Protein AF-A0A927C5I5-F1 (afdb_monomer)

InterPro domains:
  IPR005068 Bacteriophage lambda, Tail fiber protein, repeat-2 [PF03406] (106-139)

Organism: NCBI:txid2772510

Sequence (419 aa):
MQLTPNLNLKKPEGTDVVDIADLNENTDKLDTEVAKLASTTTPGRMSAADKTKLDNATNAATASTLVQRDASGRFKAAAPAAADDVARRQEVTDHADLKATTGGGYGHTTLVDSTSSVATDKAATANAVKQAFDQASRVAVNILPIGMNLDDVIAPGFYRLQTSHSNNPHIACEYGNMLVVRGGSDTITQLVFAYSDPTYTYIRCGNPPQVSTPTGLYSAWAPLVTSKGTTFIGNVEMSPGTGLYLGNMVGLVGKTTNGSNTLLAHVNDQNVSIFGGIGIPSGIHSSAVPTWYNGAVMRNLIHDGGGQTINGITTFGNITVNGLGLFAGASGEMEAVSGQTVTLEVRSNSTTSDAFMSFHIPNNFACHFGLDANTQRLQIGGWSMGTNSYKIWDQRGLFVSTTPHANPQVGDIWIDTST

Mean predicted aligned error: 20.19 Å

Foldseek 3Di:
DFADPPQGQDDDDPPDDDDPVSVVVNVVSVVVLVPFDADCVRDHVHDNVVVVLVVQEDQDQDPPHNWDADPVRDHDHDDDPDPPDDHDPVVVVVVVPDDAECPDDPDHAHEDDDCPDPDPRHHYDPNSVVVVVCVVPDQPAAEDDEQDAPVLVADFHKYAAAANHHLDLDRQLHRWIKGWDDPLAQKIKMWTAGDPDRQAIWIKMKRDPSGYDPPIDIDRIDGDGDDPDDDPPDDPDDDPPDDDDDPQFDFDWDADPVRDIDGQWTDHPPDIDGDDPPPDDSDPDDPDQDWDDPPPDTDHDDDPDDDDPPPDDDDPDDDDDDDDDDQDFDDDDPPDPDDPGDSDDQDDPDLQDWRWDKDDDPPPDIWTWTAHSVVRATWIADDVRHPDIGGDDDPVLADDDPDDDPDDDPPHDDDPPDD

pLDDT: mean 78.08, std 17.92, range [38.12, 97.0]

Solvent-accessible surface area (backbone atoms only — not comparable to full-atom values): 26744 Å² total; per-residue (Å²): 116,49,63,43,94,88,77,63,33,74,40,73,47,100,86,52,83,84,54,69,67,54,54,49,54,36,49,54,51,46,52,56,59,71,66,39,67,54,38,68,87,40,62,34,90,45,52,15,67,59,44,40,46,60,72,57,39,34,40,60,59,54,83,100,45,47,83,32,59,40,100,86,69,46,68,49,72,60,83,64,87,57,92,86,46,66,80,52,70,63,66,54,46,59,59,70,71,56,69,78,40,75,65,94,54,89,95,55,71,34,44,39,83,47,79,79,69,83,69,87,86,48,47,71,32,73,64,20,52,49,51,45,50,51,61,73,66,47,81,68,80,41,68,47,64,70,47,46,48,53,75,74,62,67,68,60,46,58,33,37,42,40,49,75,43,39,84,56,88,45,82,64,36,39,54,11,42,34,41,28,48,50,87,84,62,48,52,42,38,40,38,38,35,22,63,85,46,72,65,51,23,34,37,33,42,34,26,27,52,86,55,62,35,92,80,40,48,65,49,73,68,39,73,50,91,50,89,80,78,76,75,84,88,68,88,82,83,71,60,93,89,60,79,88,86,68,62,93,79,47,60,52,70,42,67,47,100,84,68,49,78,41,56,55,33,38,51,48,104,84,49,78,48,69,52,56,61,95,88,55,92,71,69,91,87,59,101,55,86,73,59,52,71,78,88,81,58,73,41,77,86,79,80,87,91,59,97,71,85,73,83,78,85,85,68,101,63,88,83,85,74,93,70,90,80,83,72,77,52,73,92,61,58,96,84,66,91,78,77,98,52,60,52,74,85,70,75,47,100,47,83,83,42,54,22,60,50,78,51,74,46,89,98,76,49,35,36,34,44,31,38,38,45,88,78,72,40,48,29,41,24,31,70,74,58,40,104,40,73,42,78,58,83,48,79,92,70,49,73,88,64,100,58,89,74,97,76,82,64,98,85,73,70,79,78,83,81,82,126

Radius of gyration: 71.99 Å; Cα contacts (8 Å, |Δi|>4): 530; chains: 1; bounding box: 135×64×221 Å

Secondary structure (DSSP, 8-state):
-EE-TTT--EE--TT----HHHHHHHHHHHHHHHT----SSS-SSS-HHHHHHHHT-BSS--TTS-B---TTS----PPP-STTSPPPHHHHHHHHH----SS--TTSPPEE--TT---SSSEEPHHHHHHHHHHHHS---EEPPTT--TTS--SSEEEE--SS-TT-S-GGGTT-EEEEE--SSS-EEEEEE-SS-TT-EEEEEE--TTTT-TT--BPPPEE---SSS----S---PPTT------SSEEEEEEPTTS-EEEEEEEETTEEE----TTS------SS---EE-SS-EE----SSS----S----SSPPP--S-------S--TT-SSS---SS----SSTTS-EEEEEEETTTEEEEEEE-TTT-SEEEESGGG-S-EEEPP-TTT----SS--SS--TT--------

Structure (mmCIF, N/CA/C/O backbone):
data_AF-A0A927C5I5-F1
#
_entry.id   AF-A0A927C5I5-F1
#
loop_
_atom_site.group_PDB
_atom_site.id
_atom_site.type_symbol
_atom_site.label_atom_id
_atom_site.label_alt_id
_atom_site.label_comp_id
_atom_site.label_asym_id
_atom_site.label_entity_id
_atom_site.label_seq_id
_atom_site.pdbx_PDB_ins_code
_atom_site.Cartn_x
_atom_site.Cartn_y
_atom_site.Cartn_z
_atom_site.occupancy
_atom_site.B_iso_or_equiv
_atom_site.auth_seq_id
_atom_site.auth_comp_id
_atom_site.auth_asym_id
_atom_site.auth_atom_id
_atom_site.pdbx_PDB_model_num
ATOM 1 N N . MET A 1 1 ? -63.110 20.691 107.352 1.00 77.50 1 MET A N 1
ATOM 2 C CA . MET A 1 1 ? -62.100 19.720 106.867 1.00 77.50 1 MET A CA 1
ATOM 3 C C . MET A 1 1 ? -62.544 19.024 105.581 1.00 77.50 1 MET A C 1
ATOM 5 O O . MET A 1 1 ? -63.550 18.321 105.575 1.00 77.50 1 MET A O 1
ATOM 9 N N . GLN A 1 2 ? -61.802 19.233 104.489 1.00 87.06 2 GLN A N 1
ATOM 10 C CA . GLN A 1 2 ? -62.044 18.623 103.169 1.00 87.06 2 GLN A CA 1
ATOM 11 C C . GLN A 1 2 ? -61.115 17.420 102.938 1.00 87.06 2 GLN A C 1
ATOM 13 O O . GLN A 1 2 ? -60.146 17.242 103.671 1.00 87.06 2 GLN A O 1
ATOM 18 N N . LEU A 1 3 ? -61.369 16.607 101.906 1.00 93.12 3 LEU A N 1
ATOM 19 C CA . LEU A 1 3 ? -60.474 15.519 101.489 1.00 93.12 3 LEU A CA 1
ATOM 20 C C . LEU A 1 3 ? -59.787 15.845 100.158 1.00 93.12 3 LEU A C 1
ATOM 22 O O . LEU A 1 3 ? -60.385 16.467 99.279 1.00 93.12 3 LEU A O 1
ATOM 26 N N . THR A 1 4 ? -58.532 15.422 99.985 1.00 94.06 4 THR A N 1
ATOM 27 C CA . THR A 1 4 ? -57.861 15.523 98.678 1.00 94.06 4 THR A CA 1
ATOM 28 C C . THR A 1 4 ? -58.442 14.513 97.676 1.00 94.06 4 THR A C 1
ATOM 30 O O . THR A 1 4 ? -58.721 13.382 98.067 1.00 94.06 4 THR A O 1
ATOM 33 N N . PRO A 1 5 ? -58.568 14.851 96.376 1.00 93.19 5 PRO A N 1
ATOM 34 C CA . PRO A 1 5 ? -59.249 13.982 95.405 1.00 93.19 5 PRO A CA 1
ATOM 35 C C . PRO A 1 5 ? -58.589 12.619 95.145 1.00 93.19 5 PRO A C 1
ATOM 37 O O . PRO A 1 5 ? -59.279 11.666 94.805 1.00 93.19 5 PRO A O 1
ATOM 40 N N . ASN A 1 6 ? -57.261 12.524 95.275 1.00 91.06 6 ASN A N 1
ATOM 41 C CA . ASN A 1 6 ? -56.519 11.326 94.863 1.00 91.06 6 ASN A CA 1
ATOM 42 C C . ASN A 1 6 ? -56.279 10.342 96.012 1.00 91.06 6 ASN A C 1
ATOM 44 O O . ASN A 1 6 ? -56.357 9.137 95.807 1.00 91.06 6 ASN A O 1
ATOM 48 N N . LEU A 1 7 ? -55.961 10.850 97.207 1.00 92.88 7 LEU A N 1
ATOM 49 C CA . LEU A 1 7 ? -55.529 10.033 98.350 1.00 92.88 7 LEU A CA 1
ATOM 50 C C . LEU A 1 7 ? -56.419 10.210 99.586 1.00 92.88 7 LEU A C 1
ATOM 52 O O . LEU A 1 7 ? -56.119 9.657 100.643 1.00 92.88 7 LEU A O 1
ATOM 56 N N . ASN A 1 8 ? -57.506 10.984 99.473 1.00 93.88 8 ASN A N 1
ATOM 57 C CA . ASN A 1 8 ? -58.436 11.261 100.567 1.00 93.88 8 ASN A CA 1
ATOM 58 C C . ASN A 1 8 ? -57.714 11.694 101.854 1.00 93.88 8 ASN A C 1
ATOM 60 O O . ASN A 1 8 ? -57.987 11.194 102.953 1.00 93.88 8 ASN A O 1
ATOM 64 N N . LEU A 1 9 ? -56.746 12.598 101.696 1.00 93.69 9 LEU A N 1
ATOM 65 C CA . LEU A 1 9 ? -56.012 13.188 102.810 1.00 93.69 9 LEU A CA 1
ATOM 66 C C . LEU A 1 9 ? -56.855 14.304 103.415 1.00 93.69 9 LEU A C 1
ATOM 68 O O . LEU A 1 9 ? -57.403 15.129 102.683 1.00 93.69 9 LEU A O 1
ATOM 72 N N . LYS A 1 10 ? -56.928 14.336 104.740 1.00 92.44 10 LYS A N 1
ATOM 73 C CA . LYS A 1 10 ? -57.606 15.359 105.530 1.00 92.44 10 LYS A CA 1
ATOM 74 C C . LYS A 1 10 ? -56.917 16.709 105.331 1.00 92.44 10 LYS A C 1
ATOM 76 O O . LYS A 1 10 ? -55.777 16.899 105.740 1.00 92.44 10 LYS A O 1
ATOM 81 N N . LYS A 1 11 ? -57.590 17.642 104.669 1.00 91.75 11 LYS A N 1
ATOM 82 C CA . LYS A 1 11 ? -57.082 18.978 104.357 1.00 91.75 11 LYS A CA 1
ATOM 83 C C . LYS A 1 11 ? -57.812 20.013 105.229 1.00 91.75 11 LYS A C 1
ATOM 85 O O . LYS A 1 11 ? -59.010 20.223 105.004 1.00 91.75 11 LYS A O 1
ATOM 90 N N . PRO A 1 12 ? -57.135 20.638 106.212 1.00 88.44 12 PRO A N 1
ATOM 91 C CA . PRO A 1 12 ? -57.743 21.672 107.044 1.00 88.44 12 PRO A CA 1
ATOM 92 C C . PRO A 1 12 ? -58.015 22.946 106.233 1.00 88.44 12 PRO A C 1
ATOM 94 O O . PRO A 1 12 ? -57.238 23.319 105.348 1.00 88.44 12 PRO A O 1
ATOM 97 N N . GLU A 1 13 ? -59.134 23.600 106.526 1.00 86.75 13 GLU A N 1
ATOM 98 C CA . GLU A 1 13 ? -59.458 24.948 106.056 1.00 86.75 13 GLU A CA 1
ATOM 99 C C . GLU A 1 13 ? -58.833 26.007 106.982 1.00 86.75 13 GLU A C 1
ATOM 101 O O . GLU A 1 13 ? -58.377 25.696 108.079 1.00 86.75 13 GLU A O 1
ATOM 106 N N . GLY A 1 14 ? -58.794 27.276 106.562 1.00 83.88 14 GLY A N 1
ATOM 107 C CA . GLY A 1 14 ? -58.090 28.336 107.306 1.00 83.88 14 GLY A CA 1
ATOM 108 C C . GLY A 1 14 ? -58.601 28.593 108.733 1.00 83.88 14 GLY A C 1
ATOM 109 O O . GLY A 1 14 ? -57.899 29.221 109.519 1.00 83.88 14 GLY A O 1
ATOM 110 N N . THR A 1 15 ? -59.802 28.114 109.06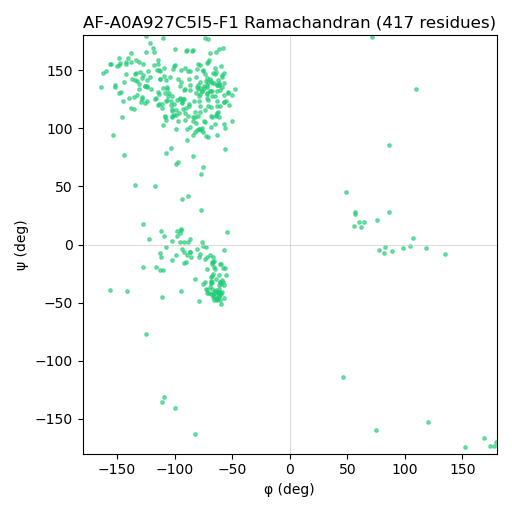6 1.00 85.00 15 THR A N 1
ATOM 111 C CA . THR A 1 15 ? -60.420 28.204 110.400 1.00 85.00 15 THR A CA 1
ATOM 112 C C . THR A 1 15 ? -60.460 26.869 111.148 1.00 85.00 15 THR A C 1
ATOM 114 O O . THR A 1 15 ? -60.943 26.830 112.277 1.00 85.00 15 THR A O 1
ATOM 117 N N . ASP A 1 16 ? -59.994 25.777 110.536 1.00 85.12 16 ASP A N 1
ATOM 118 C CA . ASP A 1 16 ? -59.995 24.453 111.158 1.00 85.12 16 ASP A CA 1
ATOM 119 C C . ASP A 1 16 ? -58.835 24.328 112.163 1.00 85.12 16 ASP A C 1
ATOM 121 O O . ASP A 1 16 ? -57.706 24.746 111.897 1.00 85.12 16 ASP A O 1
ATOM 125 N N . VAL A 1 17 ? -59.094 23.696 113.312 1.00 82.38 17 VAL A N 1
ATOM 126 C CA . VAL A 1 17 ? -58.034 23.268 114.238 1.00 82.38 17 VAL A CA 1
ATOM 127 C C . VAL A 1 17 ? -57.414 21.978 113.695 1.00 82.38 17 VAL A C 1
ATOM 129 O O . VAL A 1 17 ? -58.136 21.029 113.395 1.00 82.38 17 VAL A O 1
ATOM 132 N N . VAL A 1 18 ? -56.085 21.939 113.557 1.00 86.12 18 VAL A N 1
ATOM 133 C CA . VAL A 1 18 ? -55.354 20.754 113.075 1.00 86.12 18 VAL A CA 1
ATOM 134 C C . VAL A 1 18 ? -55.133 19.778 114.230 1.00 86.12 18 VAL A C 1
ATOM 136 O O . VAL A 1 18 ? -54.381 20.089 115.154 1.00 86.12 18 VAL A O 1
ATOM 139 N N . ASP A 1 19 ? -55.757 18.599 114.171 1.00 88.62 19 ASP A N 1
ATOM 140 C CA . ASP A 1 19 ? -55.470 17.498 115.095 1.00 88.62 19 ASP A CA 1
ATOM 141 C C . ASP A 1 19 ? -54.186 16.760 114.664 1.00 88.62 19 ASP A C 1
ATOM 143 O O . ASP A 1 19 ? -53.961 16.484 113.481 1.00 88.62 19 ASP A O 1
ATOM 147 N N . ILE A 1 20 ? -53.334 16.418 115.633 1.00 91.06 20 ILE A N 1
ATOM 148 C CA . ILE A 1 20 ? -52.125 15.610 115.422 1.00 91.06 20 ILE A CA 1
ATOM 149 C C . ILE A 1 20 ? -52.504 14.225 114.880 1.00 91.06 20 ILE A C 1
ATOM 151 O O . ILE A 1 20 ? -51.780 13.679 114.046 1.00 91.06 20 ILE A O 1
ATOM 155 N N . ALA A 1 21 ? -53.646 13.672 115.304 1.00 91.75 21 ALA A N 1
ATOM 156 C CA . ALA A 1 21 ? -54.144 12.398 114.795 1.00 91.75 21 ALA A CA 1
ATOM 157 C C . ALA A 1 21 ? -54.381 12.445 113.275 1.00 91.75 21 ALA A C 1
ATOM 159 O O . ALA A 1 21 ? -53.963 11.539 112.556 1.00 91.75 21 ALA A O 1
ATOM 160 N N . ASP A 1 22 ? -54.957 13.538 112.767 1.00 90.62 22 ASP A N 1
ATOM 161 C CA . ASP A 1 22 ? -55.221 13.716 111.337 1.00 90.62 22 ASP A CA 1
ATOM 162 C C . ASP A 1 22 ? -53.934 13.854 110.521 1.00 90.62 22 ASP A C 1
ATOM 164 O O . ASP A 1 22 ? -53.837 13.337 109.404 1.00 90.62 22 ASP A O 1
ATOM 168 N N . LEU A 1 23 ? -52.933 14.545 111.076 1.00 92.00 23 LEU A N 1
ATOM 169 C CA . LEU A 1 23 ? -51.624 14.681 110.445 1.00 92.00 23 LEU A CA 1
ATOM 170 C C . LEU A 1 23 ? -50.903 13.331 110.361 1.00 92.00 23 LEU A C 1
ATOM 172 O O . LEU A 1 23 ? -50.362 13.005 109.302 1.00 92.00 23 LEU A O 1
ATOM 176 N N . ASN A 1 24 ? -50.926 12.544 111.438 1.00 94.81 24 ASN A N 1
ATOM 177 C CA . ASN A 1 24 ? -50.335 11.207 111.458 1.00 94.81 24 ASN A CA 1
ATOM 178 C C . ASN A 1 24 ? -51.045 10.283 110.460 1.00 94.81 24 ASN A C 1
ATOM 180 O O . ASN A 1 24 ? -50.382 9.711 109.605 1.00 94.81 24 ASN A O 1
ATOM 184 N N . GLU A 1 25 ? -52.382 10.245 110.453 1.00 94.12 25 GLU A N 1
ATOM 185 C CA . GLU A 1 25 ? -53.144 9.438 109.489 1.00 94.12 25 GLU A CA 1
ATOM 186 C C . GLU A 1 25 ? -52.861 9.820 108.028 1.00 94.12 25 GLU A C 1
ATOM 188 O O . GLU A 1 25 ? -52.756 8.958 107.153 1.00 94.12 25 GLU A O 1
ATOM 193 N N . ASN A 1 26 ? -52.754 11.117 107.729 1.00 94.69 26 ASN A N 1
ATOM 194 C CA . ASN A 1 26 ? -52.385 11.571 106.391 1.00 94.69 26 ASN A CA 1
ATOM 195 C C . ASN A 1 26 ? -50.968 11.148 106.012 1.00 94.69 26 ASN A C 1
ATOM 197 O O . ASN A 1 26 ? -50.727 10.786 104.860 1.00 94.69 26 ASN A O 1
ATOM 201 N N . THR A 1 27 ? -50.046 11.227 106.968 1.00 95.00 27 THR A N 1
ATOM 202 C CA . THR A 1 27 ? -48.648 10.846 106.770 1.00 95.00 27 THR A CA 1
ATOM 203 C C . THR A 1 27 ? -48.540 9.340 106.540 1.00 95.00 27 THR A C 1
ATOM 205 O O . THR A 1 27 ? -47.895 8.940 105.577 1.00 95.00 27 THR A O 1
ATOM 208 N N . ASP A 1 28 ? -49.271 8.521 107.298 1.00 95.44 28 ASP A N 1
ATOM 209 C CA . ASP A 1 28 ? -49.342 7.065 107.122 1.00 95.44 28 ASP A CA 1
ATOM 210 C C . ASP A 1 28 ? -49.928 6.680 105.751 1.00 95.44 28 ASP A C 1
ATOM 212 O O . ASP A 1 28 ? -49.415 5.792 105.061 1.00 95.44 28 ASP A O 1
ATOM 216 N N . LYS A 1 29 ? -50.985 7.378 105.305 1.00 95.00 29 LYS A N 1
ATOM 217 C CA . LYS A 1 29 ? -51.563 7.198 103.961 1.00 95.00 29 LYS A CA 1
ATOM 218 C C . LYS A 1 29 ? -50.568 7.567 102.865 1.00 95.00 29 LYS A C 1
ATOM 220 O O . LYS A 1 29 ? -50.423 6.826 101.896 1.00 95.00 29 LYS A O 1
ATOM 225 N N . LEU A 1 30 ? -49.894 8.708 102.996 1.00 94.31 30 LEU A N 1
ATOM 226 C CA . LEU A 1 30 ? -48.886 9.150 102.034 1.00 94.31 30 LEU A CA 1
ATOM 227 C C . LEU A 1 30 ? -47.715 8.170 101.954 1.00 94.31 30 LEU A C 1
ATOM 229 O O . LEU A 1 30 ? -47.321 7.806 100.847 1.00 94.31 30 LEU A O 1
ATOM 233 N N . ASP A 1 31 ? -47.197 7.723 103.097 1.00 94.88 31 ASP A N 1
ATOM 234 C CA . ASP A 1 31 ? -46.084 6.774 103.166 1.00 94.88 31 ASP A CA 1
ATOM 235 C C . ASP A 1 31 ? -46.458 5.441 102.502 1.00 94.88 31 ASP A C 1
ATOM 237 O O . ASP A 1 31 ? -45.743 4.947 101.625 1.00 94.88 31 ASP A O 1
ATOM 241 N N . THR A 1 32 ? -47.665 4.940 102.792 1.00 92.88 32 THR A N 1
ATOM 242 C CA . THR A 1 32 ? -48.218 3.734 102.159 1.00 92.88 32 THR A CA 1
ATOM 243 C C . THR A 1 32 ? -48.286 3.863 100.636 1.00 92.88 32 THR A C 1
ATOM 245 O O . THR A 1 32 ? -47.892 2.947 99.915 1.00 92.88 32 THR A O 1
ATOM 248 N N . GLU A 1 33 ? -48.780 4.987 100.115 1.00 92.31 33 GLU A N 1
ATOM 249 C CA . GLU A 1 33 ? -48.950 5.202 98.672 1.00 92.31 33 GLU A CA 1
ATOM 250 C C . GLU A 1 33 ? -47.620 5.419 97.942 1.00 92.31 33 GLU A C 1
ATOM 252 O O . GLU A 1 33 ? -47.425 4.914 96.834 1.00 92.31 33 GLU A O 1
ATOM 257 N N . VAL A 1 34 ? -46.675 6.134 98.558 1.00 92.44 34 VAL A N 1
ATOM 258 C CA . VAL A 1 34 ? -45.339 6.378 97.994 1.00 92.44 34 VAL A CA 1
ATOM 259 C C . VAL A 1 34 ? -44.513 5.092 97.942 1.00 92.44 34 VAL A C 1
ATOM 261 O O . VAL A 1 34 ? -43.746 4.909 96.991 1.00 92.44 34 VAL A O 1
ATOM 264 N N . ALA A 1 35 ? -44.705 4.192 98.909 1.00 92.94 35 ALA A N 1
ATOM 265 C CA . ALA A 1 35 ? -44.047 2.893 98.964 1.00 92.94 35 ALA A CA 1
ATOM 266 C C . ALA A 1 35 ? -44.583 1.876 97.936 1.00 92.94 35 ALA A C 1
ATOM 268 O O . ALA A 1 35 ? -43.939 0.849 97.707 1.00 92.94 35 ALA A O 1
ATOM 269 N N . LYS A 1 36 ? -45.728 2.131 97.277 1.00 93.19 36 LYS A N 1
ATOM 270 C CA . LYS A 1 36 ? -46.293 1.200 96.286 1.00 93.19 36 LYS A CA 1
ATOM 271 C C . LYS A 1 36 ? -45.376 1.026 95.078 1.00 93.19 36 LYS A C 1
ATOM 273 O O . LYS A 1 36 ? -45.258 1.894 94.205 1.00 93.19 36 LYS A O 1
ATOM 278 N N . LEU A 1 37 ? -44.802 -0.165 94.976 1.00 93.25 37 LEU A N 1
ATOM 279 C CA . LEU A 1 37 ? -44.095 -0.632 93.792 1.00 93.25 37 LEU A CA 1
ATOM 280 C C . LEU A 1 37 ? -45.086 -1.279 92.824 1.00 93.25 37 LEU A C 1
ATOM 282 O O . LEU A 1 37 ? -45.961 -2.040 93.229 1.00 93.25 37 LEU A O 1
ATOM 286 N N . ALA A 1 38 ? -44.940 -0.984 91.534 1.00 95.44 38 ALA A N 1
ATOM 287 C CA . ALA A 1 38 ? -45.715 -1.674 90.514 1.00 95.44 38 ALA A CA 1
ATOM 288 C C . ALA A 1 38 ? -45.206 -3.111 90.351 1.00 95.44 38 ALA A C 1
ATOM 290 O O . ALA A 1 38 ? -43.997 -3.342 90.250 1.00 95.44 38 ALA A O 1
ATOM 291 N N . SER A 1 39 ? -46.135 -4.059 90.275 1.00 94.50 39 SER A N 1
ATOM 292 C CA . SER A 1 39 ? -45.873 -5.432 89.851 1.00 94.50 39 SER A CA 1
ATOM 293 C C . SER A 1 39 ? -46.499 -5.685 88.477 1.00 94.50 39 SER A C 1
ATOM 295 O O . SER A 1 39 ? -47.169 -4.820 87.911 1.00 94.50 39 SER A O 1
ATOM 297 N N . THR A 1 40 ? -46.302 -6.881 87.927 1.00 94.69 40 THR A N 1
ATOM 298 C CA . THR A 1 40 ? -46.933 -7.291 86.662 1.00 94.69 40 THR A CA 1
ATOM 299 C C . THR A 1 40 ? -48.452 -7.458 86.771 1.00 94.69 40 THR A C 1
ATOM 301 O O . THR A 1 40 ? -49.139 -7.462 85.754 1.00 94.69 40 THR A O 1
A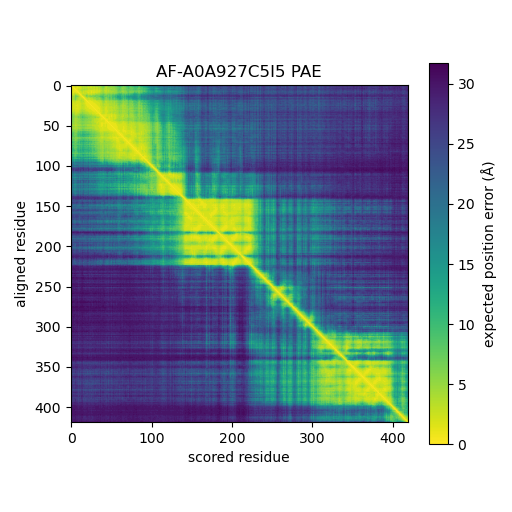TOM 304 N N . THR A 1 41 ? -48.999 -7.559 87.988 1.00 93.62 41 THR A N 1
ATOM 305 C CA . THR A 1 41 ? -50.437 -7.767 88.239 1.00 93.62 41 THR A CA 1
ATOM 306 C C . THR A 1 41 ? -51.107 -6.608 88.972 1.00 93.62 41 THR A C 1
ATOM 308 O O . THR A 1 41 ? -52.327 -6.484 88.914 1.00 93.62 41 THR A O 1
ATOM 311 N N . THR A 1 42 ? -50.339 -5.754 89.652 1.00 93.69 42 THR A N 1
ATOM 312 C CA . THR A 1 42 ? -50.866 -4.673 90.493 1.00 93.69 42 THR A CA 1
ATOM 313 C C . THR A 1 42 ? -50.200 -3.346 90.126 1.00 93.69 42 THR A C 1
ATOM 315 O O . THR A 1 42 ? -48.972 -3.242 90.207 1.00 93.69 42 THR A O 1
ATOM 318 N N . PRO A 1 43 ? -50.973 -2.312 89.740 1.00 93.31 43 PRO A N 1
ATOM 319 C CA . PRO A 1 43 ? -50.431 -0.978 89.523 1.00 93.31 43 PRO A CA 1
ATOM 320 C C . PRO A 1 43 ? -49.825 -0.407 90.809 1.00 93.31 43 PRO A C 1
ATOM 322 O O . PRO A 1 43 ? -50.411 -0.505 91.885 1.00 93.31 43 PRO A O 1
ATOM 325 N N . GLY A 1 44 ? -48.663 0.220 90.670 1.00 91.69 44 GLY A N 1
ATOM 326 C CA . GLY A 1 44 ? -48.101 1.111 91.684 1.00 91.69 44 GLY A CA 1
ATOM 327 C C . GLY A 1 44 ? -48.183 2.543 91.170 1.00 91.69 44 GLY A C 1
ATOM 328 O O . GLY A 1 44 ? -49.189 2.953 90.596 1.00 91.69 44 GLY A O 1
ATOM 329 N N . ARG A 1 45 ? -47.071 3.280 91.250 1.00 90.88 45 ARG A N 1
ATOM 330 C CA . ARG A 1 45 ? -46.936 4.592 90.580 1.00 90.88 45 ARG A CA 1
ATOM 331 C C . ARG A 1 45 ? -46.788 4.516 89.048 1.00 90.88 45 ARG A C 1
ATOM 333 O O . ARG A 1 45 ? -46.703 5.547 88.394 1.00 90.88 45 ARG A O 1
ATOM 340 N N . MET A 1 46 ? -46.755 3.309 88.480 1.00 94.94 46 MET A N 1
ATOM 341 C CA . MET A 1 46 ? -46.878 3.036 87.044 1.00 94.94 46 MET A CA 1
ATOM 342 C C . MET A 1 46 ? -47.875 1.890 86.820 1.00 94.94 46 MET A C 1
ATOM 344 O O . MET A 1 46 ? -48.122 1.096 87.735 1.00 94.94 46 MET A O 1
ATOM 348 N N . SER A 1 47 ? -48.443 1.792 85.615 1.00 95.81 47 SER A N 1
ATOM 349 C CA . SER A 1 47 ? -49.413 0.741 85.298 1.00 95.81 47 SER A CA 1
ATOM 350 C C . SER A 1 47 ? -48.762 -0.652 85.312 1.00 95.81 47 SER A C 1
ATOM 352 O O . SER A 1 47 ? -47.593 -0.813 84.950 1.00 95.81 47 SER A O 1
ATOM 354 N N . ALA A 1 48 ? -49.530 -1.678 85.692 1.00 96.12 48 ALA A N 1
ATOM 355 C CA . ALA A 1 48 ? -49.070 -3.070 85.639 1.00 96.12 48 ALA A CA 1
ATOM 356 C C . ALA A 1 48 ? -48.708 -3.507 84.202 1.00 96.12 48 ALA A C 1
ATOM 358 O O . ALA A 1 48 ? -47.771 -4.279 83.987 1.00 96.12 48 ALA A O 1
ATOM 359 N N . ALA A 1 49 ? -49.406 -2.954 83.202 1.00 95.19 49 ALA A N 1
ATOM 360 C CA . ALA A 1 49 ? -49.144 -3.206 81.788 1.00 95.19 49 ALA A CA 1
ATOM 361 C C . ALA A 1 49 ? -47.783 -2.649 81.341 1.00 95.19 49 ALA A C 1
ATOM 363 O O . ALA A 1 49 ? -47.017 -3.350 80.679 1.00 95.19 49 ALA A O 1
ATOM 364 N N . ASP A 1 50 ? -47.445 -1.419 81.732 1.00 96.38 50 ASP A N 1
ATOM 365 C CA . ASP A 1 50 ? -46.150 -0.825 81.391 1.00 96.38 50 ASP A CA 1
ATOM 366 C C . ASP A 1 50 ? -45.010 -1.519 82.138 1.00 96.38 50 ASP A C 1
ATOM 368 O O . ASP A 1 50 ? -43.954 -1.761 81.553 1.00 96.38 50 ASP A O 1
ATOM 372 N N . LYS A 1 51 ? -45.234 -1.926 83.396 1.00 95.56 51 LYS A N 1
ATOM 373 C CA . LYS A 1 51 ? -44.250 -2.710 84.154 1.00 95.56 51 LYS A CA 1
ATOM 374 C C . LYS A 1 51 ? -43.971 -4.048 83.473 1.00 95.56 51 LYS A C 1
ATOM 376 O O . LYS A 1 51 ? -42.814 -4.414 83.315 1.00 95.56 51 LYS A O 1
ATOM 381 N N . THR A 1 52 ? -45.013 -4.715 82.979 1.00 95.44 52 THR A N 1
ATOM 382 C CA . THR A 1 52 ? -44.883 -5.963 82.212 1.00 95.44 52 THR A CA 1
ATOM 383 C C . THR A 1 52 ? -44.083 -5.765 80.919 1.00 95.44 52 THR A C 1
ATOM 385 O O . THR A 1 52 ? -43.236 -6.593 80.594 1.00 95.44 52 THR A O 1
ATOM 388 N N . LYS A 1 53 ? -44.287 -4.657 80.188 1.00 95.38 53 LYS A N 1
ATOM 389 C CA . LYS A 1 53 ? -43.482 -4.338 78.991 1.00 95.38 53 LYS A CA 1
ATOM 390 C C . LYS A 1 53 ? -42.006 -4.107 79.320 1.00 95.38 53 LYS A C 1
ATOM 392 O O . LYS A 1 53 ? -41.153 -4.529 78.544 1.00 95.38 53 LYS A O 1
ATOM 397 N N . LEU A 1 54 ? -41.710 -3.440 80.439 1.00 95.50 54 LEU A N 1
ATOM 398 C CA . LEU A 1 54 ? -40.336 -3.209 80.897 1.00 95.50 54 LEU A CA 1
ATOM 399 C C . LEU A 1 54 ? -39.665 -4.500 81.382 1.00 95.50 54 LEU A C 1
ATOM 401 O O . LEU A 1 54 ? -38.508 -4.730 81.044 1.00 95.50 54 LEU A O 1
ATOM 405 N N . ASP A 1 55 ? -40.384 -5.348 82.119 1.00 95.00 55 ASP A N 1
ATOM 406 C CA . ASP A 1 55 ? -39.859 -6.621 82.636 1.00 95.00 55 ASP A CA 1
ATOM 407 C C . ASP A 1 55 ? -39.566 -7.629 81.525 1.00 95.00 55 ASP A C 1
ATOM 409 O O . ASP A 1 55 ? -38.613 -8.397 81.620 1.00 95.00 55 ASP A O 1
ATOM 413 N N . ASN A 1 56 ? -40.354 -7.592 80.448 1.00 95.69 56 ASN A N 1
ATOM 414 C CA . ASN A 1 56 ? -40.166 -8.440 79.272 1.00 95.69 56 ASN A CA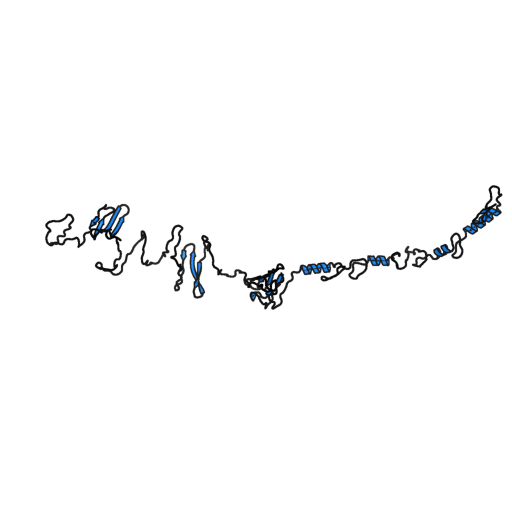 1
ATOM 415 C C . ASN A 1 56 ? -39.225 -7.829 78.219 1.00 95.69 56 ASN A C 1
ATOM 417 O O . ASN A 1 56 ? -39.049 -8.412 77.146 1.00 95.69 56 ASN A O 1
ATOM 421 N N . ALA A 1 57 ? -38.652 -6.649 78.471 1.00 96.50 57 ALA A N 1
ATOM 422 C CA . ALA A 1 57 ? -37.684 -6.050 77.563 1.00 96.50 57 ALA A CA 1
ATOM 423 C C . ALA A 1 57 ? -36.442 -6.951 77.464 1.00 96.50 57 ALA A C 1
ATOM 425 O O . ALA A 1 57 ? -35.972 -7.492 78.463 1.00 96.50 57 ALA A O 1
ATOM 426 N N . THR A 1 58 ? -35.917 -7.140 76.254 1.00 95.75 58 THR A N 1
ATOM 427 C CA . THR A 1 58 ? -34.865 -8.136 76.003 1.00 95.75 58 THR A CA 1
ATOM 428 C C . THR A 1 58 ? -33.901 -7.696 74.907 1.00 95.75 58 THR A C 1
ATOM 430 O O . THR A 1 58 ? -34.221 -6.865 74.057 1.00 95.75 58 THR A O 1
ATOM 433 N N . ASN A 1 59 ? -32.687 -8.249 74.935 1.00 93.81 59 ASN A N 1
ATOM 434 C CA . ASN A 1 59 ? -31.670 -8.058 73.898 1.00 93.81 59 ASN A CA 1
ATOM 435 C C . ASN A 1 59 ? -31.806 -9.053 72.729 1.00 93.81 59 ASN A C 1
ATOM 437 O O . ASN A 1 59 ? -31.083 -8.936 71.735 1.00 93.81 59 ASN A O 1
ATOM 441 N N . ALA A 1 60 ? -32.716 -10.026 72.844 1.00 93.75 60 ALA A N 1
ATOM 442 C CA . ALA A 1 60 ? -33.073 -10.947 71.777 1.00 93.75 60 ALA A CA 1
ATOM 443 C C . ALA A 1 60 ? -34.012 -10.275 70.762 1.00 93.75 60 ALA A C 1
ATOM 445 O O . ALA A 1 60 ? -34.756 -9.355 71.094 1.00 93.75 60 ALA A O 1
ATOM 446 N N . ALA A 1 61 ? -34.006 -10.766 69.521 1.00 94.06 61 ALA A N 1
ATOM 447 C CA . ALA A 1 61 ? -34.909 -10.311 68.463 1.00 94.06 61 ALA A CA 1
ATOM 448 C C . ALA A 1 61 ? -36.324 -10.898 68.645 1.00 94.06 61 ALA A C 1
ATOM 450 O O . ALA A 1 61 ? -36.804 -11.664 67.810 1.00 94.06 61 ALA A O 1
ATOM 451 N N . THR A 1 62 ? -36.962 -10.584 69.770 1.00 93.62 62 THR A N 1
ATOM 452 C CA . THR A 1 62 ? -38.295 -11.078 70.124 1.00 93.62 62 THR A CA 1
ATOM 453 C C . THR A 1 62 ? -39.362 -10.096 69.641 1.00 93.62 62 THR A C 1
ATOM 455 O O . THR A 1 62 ? -39.251 -8.884 69.829 1.00 93.62 62 THR A O 1
ATOM 458 N N . ALA A 1 63 ? -40.407 -10.611 68.989 1.00 92.81 63 ALA A N 1
ATOM 459 C CA . ALA A 1 63 ? -41.521 -9.790 68.527 1.00 92.81 63 ALA A CA 1
ATOM 460 C C . ALA A 1 63 ? -42.291 -9.174 69.710 1.00 92.81 63 ALA A C 1
ATOM 462 O O . ALA A 1 63 ? -42.429 -9.792 70.764 1.00 92.81 63 ALA A O 1
ATOM 463 N N . SER A 1 64 ? -42.822 -7.962 69.519 1.00 92.88 64 SER A N 1
ATOM 464 C CA . SER A 1 64 ? -43.676 -7.259 70.495 1.00 92.88 64 SER A CA 1
ATOM 465 C C . SER A 1 64 ? -43.038 -6.972 71.868 1.00 92.88 64 SER A C 1
ATOM 467 O O . SER A 1 64 ? -43.754 -6.670 72.822 1.00 92.88 64 SER A O 1
ATOM 469 N N . THR A 1 65 ? -41.707 -7.001 71.975 1.00 94.81 65 THR A N 1
ATOM 470 C CA . THR A 1 65 ? -40.959 -6.638 73.193 1.00 94.81 65 THR A CA 1
ATOM 471 C C . THR A 1 65 ? -40.117 -5.382 72.985 1.00 94.81 65 THR A C 1
ATOM 473 O O . THR A 1 65 ? -39.638 -5.126 71.881 1.00 94.81 65 THR A O 1
ATOM 476 N N . LEU A 1 66 ? -39.899 -4.603 74.049 1.00 95.31 66 LEU A N 1
ATOM 477 C CA . LEU A 1 66 ? -38.982 -3.461 74.004 1.00 95.31 66 LEU A CA 1
ATOM 478 C C . LEU A 1 66 ? -37.534 -3.938 73.830 1.00 95.31 66 LEU A C 1
ATOM 480 O O . LEU A 1 66 ? -37.103 -4.902 74.464 1.00 95.31 66 LEU A O 1
ATOM 484 N N . VAL A 1 67 ? -36.780 -3.227 72.994 1.00 95.00 67 VAL A N 1
ATOM 485 C CA . VAL A 1 67 ? -35.384 -3.553 72.685 1.00 95.00 67 VAL A CA 1
ATOM 486 C C . VAL A 1 67 ? -34.466 -3.150 73.837 1.00 95.00 67 VAL A C 1
ATOM 488 O O . VAL A 1 67 ? -34.492 -2.008 74.295 1.00 95.00 67 VAL A O 1
ATOM 491 N N . GLN A 1 68 ? -33.588 -4.065 74.244 1.00 95.25 68 GLN A N 1
ATOM 492 C CA . GLN A 1 68 ? -32.445 -3.784 75.111 1.00 95.25 68 GLN A CA 1
ATOM 493 C C . GLN A 1 68 ? -31.121 -4.004 74.376 1.00 95.25 68 GLN A C 1
ATOM 495 O O . GLN A 1 68 ? -31.034 -4.724 73.379 1.00 95.25 68 GLN A O 1
ATOM 500 N N . ARG A 1 69 ? -30.058 -3.385 74.893 1.00 96.12 69 ARG A N 1
ATOM 501 C CA . ARG A 1 69 ? -28.687 -3.661 74.452 1.00 96.12 69 ARG A CA 1
ATOM 502 C C . ARG A 1 69 ? -28.121 -4.824 75.268 1.00 96.12 69 ARG A C 1
ATOM 504 O O . ARG A 1 69 ? -28.388 -4.932 76.461 1.00 96.12 69 ARG A O 1
ATOM 511 N N . ASP A 1 70 ? -27.338 -5.687 74.628 1.00 94.12 70 ASP A N 1
ATOM 512 C CA . ASP A 1 70 ? -26.564 -6.723 75.314 1.00 94.12 70 ASP A CA 1
ATOM 513 C C . ASP A 1 70 ? -25.388 -6.124 76.115 1.00 94.12 70 ASP A C 1
ATOM 515 O O . ASP A 1 70 ? -25.125 -4.920 76.066 1.00 94.12 70 ASP A O 1
ATOM 519 N N . ALA A 1 71 ? -24.642 -6.969 76.837 1.00 95.44 71 ALA A N 1
ATOM 520 C CA . ALA A 1 71 ? -23.473 -6.546 77.620 1.00 95.44 71 ALA A CA 1
ATOM 521 C C . ALA A 1 71 ? -22.356 -5.892 76.775 1.00 95.44 71 ALA A C 1
ATOM 523 O O . ALA A 1 71 ? -21.489 -5.212 77.315 1.00 95.44 71 ALA A O 1
ATOM 524 N N . SER A 1 72 ? -22.372 -6.076 75.451 1.00 95.75 72 SER A N 1
ATOM 525 C CA . SER A 1 72 ? -21.451 -5.440 74.502 1.00 95.75 72 SER A CA 1
ATOM 526 C C . SER A 1 72 ? -22.056 -4.203 73.826 1.00 95.75 72 SER A C 1
ATOM 528 O O . SER A 1 72 ? -21.469 -3.661 72.890 1.00 95.75 72 SER A O 1
ATOM 530 N N . GLY A 1 73 ? -23.236 -3.753 74.255 1.00 95.06 73 GLY A N 1
ATOM 531 C CA . GLY A 1 73 ? -23.898 -2.578 73.707 1.00 95.06 73 GLY A CA 1
ATOM 532 C C . GLY A 1 73 ? -24.556 -2.798 72.341 1.00 95.06 73 GLY A C 1
ATOM 533 O O . GLY A 1 73 ? -24.784 -1.821 71.627 1.00 95.06 73 GLY A O 1
ATOM 534 N N . ARG A 1 74 ? -24.870 -4.031 71.942 1.00 94.06 74 ARG A N 1
ATOM 535 C CA . ARG A 1 74 ? -25.505 -4.339 70.648 1.00 94.06 74 ARG A CA 1
ATOM 536 C C . ARG A 1 74 ? -26.985 -4.648 70.848 1.00 94.06 74 ARG A C 1
ATOM 538 O O . ARG A 1 74 ? -27.338 -5.295 71.826 1.00 94.06 74 ARG A O 1
ATOM 545 N N . PHE A 1 75 ? -27.834 -4.246 69.908 1.00 92.94 75 PHE A N 1
ATOM 546 C CA . PHE A 1 75 ? -29.203 -4.760 69.818 1.00 92.94 75 PHE A CA 1
ATOM 547 C C . PHE A 1 75 ? -29.282 -5.826 68.718 1.00 92.94 75 PHE A C 1
ATOM 549 O O . PHE A 1 75 ? -28.471 -5.824 67.785 1.00 92.94 75 PHE A O 1
ATOM 556 N N . LYS A 1 76 ? -30.228 -6.761 68.831 1.00 92.69 76 LYS A N 1
ATOM 557 C CA . LYS A 1 76 ? -30.500 -7.773 67.804 1.00 92.69 76 LYS A CA 1
ATOM 558 C C . LYS A 1 76 ? -31.848 -7.482 67.154 1.00 92.69 76 LYS A C 1
ATOM 560 O O . LYS A 1 76 ? -32.821 -7.228 67.851 1.00 92.69 76 LYS A O 1
ATOM 565 N N . ALA A 1 77 ? -31.887 -7.552 65.830 1.00 93.69 77 ALA A N 1
ATOM 566 C CA . ALA A 1 77 ? -33.108 -7.523 65.036 1.00 93.69 77 ALA A CA 1
ATOM 567 C C . ALA A 1 77 ? -33.238 -8.843 64.266 1.00 93.69 77 ALA A C 1
ATOM 569 O O . ALA A 1 77 ? -32.231 -9.520 64.012 1.00 93.69 77 ALA A O 1
ATOM 570 N N . ALA A 1 78 ? -34.470 -9.213 63.923 1.00 93.62 78 ALA A N 1
ATOM 571 C CA . ALA A 1 78 ? -34.732 -10.323 63.015 1.00 93.62 78 ALA A CA 1
ATOM 572 C C . ALA A 1 78 ? -34.180 -10.004 61.614 1.00 93.62 78 ALA A C 1
ATOM 574 O O . ALA A 1 78 ? -33.813 -8.863 61.330 1.00 93.62 78 ALA A O 1
ATOM 575 N N . ALA A 1 79 ? -34.075 -11.017 60.752 1.00 92.56 79 ALA A N 1
ATOM 576 C CA . ALA A 1 79 ? -33.737 -10.768 59.355 1.00 92.56 79 ALA A CA 1
ATOM 577 C C . ALA A 1 79 ? -34.820 -9.870 58.720 1.00 92.56 79 ALA A C 1
ATOM 579 O O . ALA A 1 79 ? -35.999 -10.166 58.927 1.00 92.56 79 ALA A O 1
ATOM 580 N N . PRO A 1 80 ? -34.443 -8.808 57.984 1.00 93.88 80 PRO A N 1
ATOM 581 C CA . PRO A 1 80 ? -35.393 -7.976 57.251 1.00 93.88 80 PRO A CA 1
ATOM 582 C C . PRO A 1 80 ? -36.274 -8.827 56.330 1.00 93.88 80 PRO A C 1
ATOM 584 O O . PRO A 1 80 ? -35.760 -9.647 55.567 1.00 93.88 80 PRO A O 1
ATOM 587 N N . ALA A 1 81 ? -37.588 -8.636 56.402 1.00 93.81 81 ALA A N 1
ATOM 588 C CA . ALA A 1 81 ? -38.584 -9.247 55.525 1.00 93.81 81 ALA A CA 1
ATOM 589 C C . ALA A 1 81 ? -39.237 -8.216 54.585 1.00 93.81 81 ALA A C 1
ATOM 591 O O . ALA A 1 81 ? -39.748 -8.591 53.529 1.00 93.81 81 ALA A O 1
ATOM 592 N N . ALA A 1 82 ? -39.200 -6.933 54.949 1.00 92.88 82 ALA A N 1
ATOM 593 C CA . ALA A 1 82 ? -39.701 -5.809 54.169 1.00 92.88 82 ALA A CA 1
ATOM 594 C C . ALA A 1 82 ? -38.618 -4.737 53.954 1.00 92.88 82 ALA A C 1
ATOM 596 O O . ALA A 1 82 ? -37.560 -4.747 54.582 1.00 92.88 82 ALA A O 1
ATOM 597 N N . ALA A 1 83 ? -38.868 -3.812 53.024 1.00 89.25 83 ALA A N 1
ATOM 598 C CA . ALA A 1 83 ? -37.895 -2.786 52.636 1.00 89.25 83 ALA A CA 1
ATOM 599 C C . ALA A 1 83 ? -37.688 -1.692 53.701 1.00 89.25 83 ALA A C 1
ATOM 601 O O . ALA A 1 83 ? -36.671 -1.003 53.679 1.00 89.25 83 ALA A O 1
ATOM 602 N N . ASP A 1 84 ? -38.647 -1.521 54.606 1.00 92.38 84 ASP A N 1
ATOM 603 C CA . ASP A 1 84 ? -38.638 -0.570 55.718 1.00 92.38 84 ASP A CA 1
ATOM 604 C C . ASP A 1 84 ? -38.142 -1.179 57.043 1.00 92.38 84 ASP A C 1
ATOM 606 O O . ASP A 1 84 ? -38.067 -0.483 58.058 1.00 92.38 84 ASP A O 1
ATOM 610 N N . ASP A 1 85 ? -37.738 -2.452 57.032 1.00 94.81 85 ASP A N 1
ATOM 611 C CA . ASP A 1 85 ? -37.113 -3.106 58.178 1.00 94.81 85 ASP A CA 1
ATOM 612 C C . ASP A 1 85 ? -35.682 -2.600 58.431 1.00 94.81 85 ASP A C 1
ATOM 614 O O . ASP A 1 85 ? -34.951 -2.151 57.544 1.00 94.81 85 ASP A O 1
ATOM 618 N N . VAL A 1 86 ? -35.229 -2.736 59.678 1.00 92.00 86 VAL A N 1
ATOM 619 C CA . VAL A 1 86 ? -33.855 -2.393 60.068 1.00 92.00 86 VAL A CA 1
ATOM 620 C C . VAL A 1 86 ? -32.867 -3.406 59.486 1.00 92.00 86 VAL A C 1
ATOM 622 O O . VAL A 1 86 ? -32.882 -4.578 59.857 1.00 92.00 86 VAL A O 1
ATOM 625 N N . ALA A 1 87 ? -31.933 -2.947 58.652 1.00 91.56 87 ALA A N 1
ATOM 626 C CA . ALA A 1 87 ? -30.842 -3.783 58.152 1.00 91.56 87 ALA A CA 1
ATOM 627 C C . ALA A 1 87 ? -29.923 -4.269 59.291 1.00 91.56 87 ALA A C 1
ATOM 629 O O . ALA A 1 87 ? -29.531 -3.488 60.167 1.00 91.56 87 ALA A O 1
ATOM 630 N N . ARG A 1 88 ? -29.518 -5.548 59.268 1.00 93.19 88 ARG A N 1
ATOM 631 C CA . ARG A 1 88 ? -28.482 -6.057 60.180 1.00 93.19 88 ARG A CA 1
ATOM 632 C C . ARG A 1 88 ? -27.113 -5.902 59.520 1.00 93.19 88 ARG A C 1
ATOM 634 O O . ARG A 1 88 ? -26.971 -5.646 58.327 1.00 93.19 88 ARG A O 1
ATOM 641 N N . ARG A 1 89 ? -26.060 -6.064 60.326 1.00 89.25 89 ARG A N 1
ATOM 642 C CA . ARG A 1 89 ? -24.676 -5.963 59.838 1.00 89.25 89 ARG A CA 1
ATOM 643 C C . ARG A 1 89 ? -24.389 -6.953 58.706 1.00 89.25 89 ARG A C 1
ATOM 645 O O . ARG A 1 89 ? -23.622 -6.613 57.823 1.00 89.25 89 ARG A O 1
ATOM 652 N N . GLN A 1 90 ? -24.990 -8.144 58.744 1.00 88.75 90 GLN A N 1
ATOM 653 C CA . GLN A 1 90 ? -24.785 -9.177 57.729 1.00 88.75 90 GLN A CA 1
ATOM 654 C C . GLN A 1 90 ? -25.195 -8.675 56.342 1.00 88.75 90 GLN A C 1
ATOM 656 O O . GLN A 1 90 ? -24.380 -8.700 55.435 1.00 88.75 90 GLN A O 1
ATOM 661 N N . GLU A 1 91 ? -26.401 -8.125 56.206 1.00 89.06 91 GLU A N 1
ATOM 662 C CA . GLU A 1 91 ? -26.924 -7.615 54.936 1.00 89.06 91 GLU A CA 1
ATOM 663 C C . GLU A 1 91 ? -26.066 -6.470 54.385 1.00 89.06 91 GLU A C 1
ATOM 665 O O . GLU A 1 91 ? -25.818 -6.390 53.185 1.00 89.06 91 GLU A O 1
ATOM 670 N N . VAL A 1 92 ? -25.574 -5.596 55.269 1.00 86.75 92 VAL A N 1
ATOM 671 C CA . VAL A 1 92 ? -24.706 -4.478 54.876 1.00 86.75 92 VAL A CA 1
ATOM 672 C C . VAL A 1 92 ? -23.311 -4.966 54.471 1.00 86.75 92 VAL A C 1
ATOM 674 O O . VAL A 1 92 ? -22.752 -4.475 53.493 1.00 86.75 92 VAL A O 1
ATOM 677 N N . THR A 1 93 ? -22.737 -5.924 55.204 1.00 83.19 93 THR A N 1
ATOM 678 C CA . THR A 1 93 ? -21.420 -6.498 54.891 1.00 83.19 93 THR A CA 1
ATOM 679 C C . THR A 1 93 ? -21.463 -7.322 53.606 1.00 83.19 93 THR A C 1
ATOM 681 O O . THR A 1 93 ? -20.600 -7.132 52.755 1.00 83.19 93 THR A O 1
ATOM 684 N N . ASP A 1 94 ? -22.500 -8.135 53.400 1.00 78.88 94 ASP A N 1
ATOM 685 C CA . ASP A 1 94 ? -22.693 -8.897 52.160 1.00 78.88 94 ASP A CA 1
ATOM 686 C C . ASP A 1 94 ? -22.802 -7.974 50.939 1.00 78.88 94 ASP A C 1
ATOM 688 O O . ASP A 1 94 ? -22.295 -8.293 49.865 1.00 78.88 94 ASP A O 1
ATOM 692 N N . HIS A 1 95 ? -23.391 -6.788 51.106 1.00 76.88 95 HIS A N 1
ATOM 693 C CA . HIS A 1 95 ? -23.410 -5.771 50.060 1.00 76.88 95 HIS A CA 1
ATOM 694 C C . HIS A 1 95 ? -22.031 -5.120 49.828 1.00 76.88 95 HIS A C 1
ATOM 696 O O . HIS A 1 95 ? -21.661 -4.852 48.688 1.00 76.88 95 HIS A O 1
ATOM 702 N N . ALA A 1 96 ? -21.258 -4.851 50.887 1.00 71.06 96 ALA A N 1
ATOM 703 C CA . ALA A 1 96 ? -19.956 -4.179 50.797 1.00 71.06 96 ALA A CA 1
ATOM 704 C C . ALA A 1 96 ? -18.832 -5.068 50.224 1.00 71.06 96 ALA A C 1
ATOM 706 O O . ALA A 1 96 ? -17.924 -4.566 49.550 1.00 71.06 96 ALA A O 1
ATOM 707 N N . ASP A 1 97 ? -18.891 -6.378 50.474 1.00 64.62 97 ASP A N 1
ATOM 708 C CA . ASP A 1 97 ? -17.874 -7.338 50.030 1.00 64.62 97 ASP A CA 1
ATOM 709 C C . ASP A 1 97 ? -18.116 -7.863 48.602 1.00 64.62 97 ASP A C 1
ATOM 711 O O . ASP A 1 97 ? -17.213 -8.442 47.987 1.00 64.62 97 ASP A O 1
ATOM 715 N N . LEU A 1 98 ? -19.282 -7.585 48.012 1.00 65.50 98 LEU A N 1
ATOM 716 C CA . LEU A 1 98 ? -19.578 -7.917 46.621 1.00 65.50 98 LEU A CA 1
ATOM 717 C C . LEU A 1 98 ? -18.824 -6.983 45.653 1.00 65.50 98 LEU A C 1
ATOM 719 O O . LEU A 1 98 ? -19.052 -5.775 45.592 1.00 65.50 98 LEU A O 1
ATOM 723 N N . LYS A 1 99 ? -17.904 -7.546 44.861 1.00 63.16 99 LYS A N 1
ATOM 724 C CA . LYS A 1 99 ? -17.275 -6.863 43.713 1.00 63.16 99 LYS A CA 1
ATOM 725 C C . LYS A 1 99 ? -18.160 -6.983 42.472 1.00 63.16 99 LYS A C 1
ATOM 727 O O . LYS A 1 99 ? -19.077 -7.792 42.458 1.00 63.16 99 LYS A O 1
ATOM 732 N N . ALA A 1 100 ? -17.869 -6.215 41.418 1.00 67.69 100 ALA A N 1
ATOM 733 C CA . ALA A 1 100 ? -18.516 -6.427 40.124 1.00 67.69 100 ALA A CA 1
ATOM 734 C C . ALA A 1 100 ? -18.275 -7.873 39.652 1.00 67.69 100 ALA A C 1
ATOM 736 O O . ALA A 1 100 ? -17.121 -8.295 39.558 1.00 67.69 100 ALA A O 1
ATOM 737 N N . THR A 1 101 ? -19.337 -8.637 39.393 1.00 65.00 101 THR A N 1
ATOM 738 C CA . THR A 1 101 ? -19.234 -10.056 39.027 1.00 65.00 101 THR A CA 1
ATOM 739 C C . THR A 1 101 ? -19.808 -10.347 37.638 1.00 65.00 101 THR A C 1
ATOM 741 O O . THR A 1 101 ? -20.470 -9.521 37.007 1.00 65.00 101 THR A O 1
ATOM 744 N N . THR A 1 102 ? -19.549 -11.557 37.150 1.00 65.88 102 THR A N 1
ATOM 745 C CA . THR A 1 102 ? -20.146 -12.110 35.927 1.00 65.88 102 THR A CA 1
ATOM 746 C C . THR A 1 102 ? -21.470 -12.847 36.187 1.00 65.88 102 THR A C 1
ATOM 748 O O . THR A 1 102 ? -22.167 -13.202 35.236 1.00 65.88 102 THR A O 1
ATOM 751 N N . GLY A 1 103 ? -21.847 -13.066 37.454 1.00 61.47 103 GLY A N 1
ATOM 752 C CA . GLY A 1 103 ? -23.099 -13.706 37.865 1.00 61.47 103 GLY A CA 1
ATOM 753 C C . GLY A 1 103 ? -24.095 -12.654 38.341 1.00 61.47 103 GLY A C 1
ATOM 754 O O . GLY A 1 103 ? -23.824 -11.961 39.309 1.00 61.47 103 GLY A O 1
ATOM 755 N N . GLY A 1 104 ? -25.226 -12.500 37.648 1.00 58.19 104 GLY A N 1
ATOM 756 C CA . GLY A 1 104 ? -26.175 -11.390 37.822 1.00 58.19 104 GLY A CA 1
ATOM 757 C C . GLY A 1 104 ? -26.737 -11.199 39.237 1.00 58.19 104 GLY A C 1
ATOM 758 O O . GLY A 1 104 ? -27.857 -11.612 39.519 1.00 58.19 104 GLY A O 1
ATOM 759 N N . GLY A 1 105 ? -25.976 -10.534 40.106 1.00 57.53 105 GLY A N 1
ATOM 760 C CA . GLY A 1 105 ? -26.410 -10.032 41.403 1.00 57.53 105 GLY A CA 1
ATOM 761 C C . GLY A 1 105 ? -26.860 -8.577 41.296 1.00 57.53 105 GLY A C 1
ATOM 762 O O . GLY A 1 105 ? -26.254 -7.777 40.583 1.00 57.53 105 GLY A O 1
ATOM 763 N N . TYR A 1 106 ? -27.937 -8.232 41.998 1.00 58.00 106 TYR A N 1
ATOM 764 C CA . TYR A 1 106 ? -28.477 -6.875 42.025 1.00 58.00 106 TYR A CA 1
ATOM 765 C C . TYR A 1 106 ? -27.456 -5.875 42.603 1.00 58.00 106 TYR A C 1
ATOM 767 O O . TYR A 1 106 ? -26.772 -6.175 43.579 1.00 58.00 106 TYR A O 1
ATOM 775 N N . GLY A 1 107 ? -27.367 -4.681 42.003 1.00 60.53 107 GLY A N 1
ATOM 776 C CA . GLY A 1 107 ? -26.593 -3.545 42.528 1.00 60.53 107 GLY A CA 1
ATOM 777 C C . GLY A 1 107 ? -25.259 -3.229 41.836 1.00 60.53 107 GLY A C 1
ATOM 778 O O . GLY A 1 107 ? -24.626 -2.244 42.205 1.00 60.53 107 GLY A O 1
ATOM 779 N N . HIS A 1 108 ? -24.827 -3.991 40.822 1.00 64.00 108 HIS A N 1
ATOM 780 C CA . HIS A 1 108 ? -23.610 -3.676 40.056 1.00 64.00 108 HIS A CA 1
ATOM 781 C C . HIS A 1 108 ? -23.681 -4.115 38.582 1.00 64.00 108 HIS A C 1
ATOM 783 O O . HIS A 1 108 ? -24.395 -5.051 38.227 1.00 64.00 108 HIS A O 1
ATOM 789 N N . THR A 1 109 ? -22.917 -3.439 37.713 1.00 71.25 109 THR A N 1
ATOM 790 C CA . THR A 1 109 ? -22.795 -3.767 36.283 1.00 71.25 109 THR A CA 1
ATOM 791 C C . THR A 1 109 ? -22.171 -5.149 36.101 1.00 71.25 109 THR A C 1
ATOM 793 O O . THR A 1 109 ? -21.055 -5.391 36.562 1.00 71.25 109 THR A O 1
ATOM 796 N N . THR A 1 110 ? -22.865 -6.046 35.400 1.00 75.25 110 THR A N 1
ATOM 797 C CA . THR A 1 110 ? -22.300 -7.353 35.038 1.00 75.25 110 THR A CA 1
ATOM 798 C C . THR A 1 110 ? -21.250 -7.205 33.937 1.00 75.25 110 THR A C 1
ATOM 800 O O . THR A 1 110 ? -21.410 -6.395 33.018 1.00 75.25 110 THR A O 1
ATOM 803 N N . LEU A 1 111 ? -20.159 -7.968 34.040 1.00 85.69 111 LEU A N 1
ATOM 804 C CA . LEU A 1 111 ? -19.074 -7.954 33.054 1.00 85.69 111 LEU A CA 1
ATOM 805 C C . LEU A 1 111 ? -19.154 -9.157 32.106 1.00 85.69 111 LEU A C 1
ATOM 807 O O . LEU A 1 111 ? -19.607 -10.233 32.498 1.00 85.69 111 LEU A O 1
ATOM 811 N N . VAL A 1 112 ? -18.673 -8.994 30.873 1.00 87.25 112 VAL A N 1
ATOM 812 C CA . VAL A 1 112 ? -18.524 -10.082 29.894 1.00 87.25 112 VAL A CA 1
ATOM 813 C C . VAL A 1 112 ? -17.082 -10.166 29.413 1.00 87.25 112 VAL A C 1
ATOM 815 O O . VAL A 1 112 ? -16.532 -9.201 28.883 1.00 87.25 112 VAL A O 1
ATOM 818 N N . ASP A 1 113 ? -16.485 -11.345 29.582 1.00 90.50 113 ASP A N 1
ATOM 819 C CA . ASP A 1 113 ? -15.141 -11.666 29.102 1.00 90.50 113 ASP A CA 1
ATOM 820 C C . ASP A 1 113 ? -15.218 -12.408 27.761 1.00 90.50 113 ASP A C 1
ATOM 822 O O . ASP A 1 113 ? -15.040 -13.621 27.683 1.00 90.50 113 ASP A O 1
ATOM 826 N N . SER A 1 114 ? -15.600 -11.695 26.701 1.00 90.00 114 SER A N 1
ATOM 827 C CA . SER A 1 114 ? -15.696 -12.259 25.352 1.00 90.00 114 SER A CA 1
ATOM 828 C C . SER A 1 114 ? -15.470 -11.189 24.292 1.00 90.00 114 SER A C 1
ATOM 830 O O . SER A 1 114 ? -16.033 -10.100 24.366 1.00 90.00 114 SER A O 1
ATOM 832 N N . THR A 1 115 ? -14.696 -11.532 23.264 1.00 90.62 115 THR A N 1
ATOM 833 C CA . THR A 1 115 ? -14.480 -10.711 22.061 1.00 90.62 115 THR A CA 1
ATOM 834 C C . THR A 1 115 ? -15.611 -10.830 21.032 1.00 90.62 115 THR A C 1
ATOM 836 O O . THR A 1 115 ? -15.585 -10.143 20.018 1.00 90.62 115 THR A O 1
ATOM 839 N N . SER A 1 116 ? -16.605 -11.691 21.282 1.00 90.69 116 SER A N 1
ATOM 840 C CA . SER A 1 116 ? -17.744 -11.967 20.386 1.00 90.69 116 SER A CA 1
ATOM 841 C C . SER A 1 116 ? -19.105 -11.828 21.082 1.00 90.69 116 SER A C 1
ATOM 843 O O . SER A 1 116 ? -20.117 -12.341 20.607 1.00 90.69 116 SER A O 1
ATOM 845 N N . SER A 1 117 ? -19.141 -11.154 22.235 1.00 86.56 117 SER A N 1
ATOM 846 C CA . SER A 1 117 ? -20.380 -10.922 22.977 1.00 86.56 117 SER A CA 1
ATOM 847 C C . SER A 1 117 ? -21.384 -10.106 22.162 1.00 86.56 117 SER A C 1
ATOM 849 O O . SER A 1 117 ? -21.032 -9.086 21.577 1.00 86.56 117 SER A O 1
ATOM 851 N N . VAL A 1 118 ? -22.652 -10.514 22.212 1.00 87.12 118 VAL A N 1
ATOM 852 C CA . VAL A 1 118 ? -23.798 -9.746 21.690 1.00 87.12 118 VAL A CA 1
ATOM 853 C C . VAL A 1 118 ? -24.588 -9.038 22.797 1.00 87.12 118 VAL A C 1
ATOM 855 O O . VAL A 1 118 ? -25.629 -8.447 22.531 1.00 87.12 118 VAL A O 1
ATOM 858 N N . ALA A 1 119 ? -24.133 -9.128 24.050 1.00 83.31 119 ALA A N 1
ATOM 859 C CA . ALA A 1 119 ? -24.829 -8.532 25.184 1.00 83.31 119 ALA A CA 1
ATOM 860 C C . ALA A 1 119 ? -24.798 -6.998 25.102 1.00 83.31 119 ALA A C 1
ATOM 862 O O . ALA A 1 119 ? -23.729 -6.402 24.982 1.00 83.31 119 ALA A O 1
ATOM 863 N N . THR A 1 120 ? -25.966 -6.365 25.197 1.00 80.75 120 THR A N 1
ATOM 864 C CA . THR A 1 120 ? -26.127 -4.900 25.148 1.00 80.75 120 THR A CA 1
ATOM 865 C C . THR A 1 120 ? -26.263 -4.266 26.532 1.00 80.75 120 THR A C 1
ATOM 867 O O . THR A 1 120 ? -26.271 -3.047 26.661 1.00 80.75 120 THR A O 1
ATOM 870 N N . ASP A 1 121 ? -26.401 -5.086 27.567 1.00 77.56 121 ASP A N 1
ATOM 871 C CA . ASP A 1 121 ? -26.691 -4.716 28.953 1.00 77.56 121 ASP A CA 1
ATOM 872 C C . ASP A 1 121 ? -25.510 -4.992 29.902 1.00 77.56 121 ASP A C 1
ATOM 874 O O . ASP A 1 121 ? -25.656 -4.947 31.125 1.00 77.56 121 ASP A O 1
ATOM 878 N N . LYS A 1 122 ? -24.324 -5.284 29.349 1.00 82.44 122 LYS A N 1
ATOM 879 C CA . LYS A 1 122 ? -23.126 -5.679 30.103 1.00 82.44 122 LYS A CA 1
ATOM 880 C C . LYS A 1 122 ? -21.888 -4.938 29.614 1.00 82.44 122 LYS A C 1
ATOM 882 O O . LYS A 1 122 ? -21.752 -4.673 28.423 1.00 82.44 122 LYS A O 1
ATOM 887 N N . ALA A 1 123 ? -20.961 -4.638 30.522 1.00 85.75 123 ALA A N 1
ATOM 888 C CA . ALA A 1 123 ? -19.682 -4.021 30.165 1.00 85.75 123 ALA A CA 1
ATOM 889 C C . ALA A 1 123 ? -18.621 -5.085 29.825 1.00 85.75 123 ALA A C 1
ATOM 891 O O . ALA A 1 123 ? -18.631 -6.187 30.372 1.00 85.75 123 ALA A O 1
ATOM 892 N N . ALA A 1 124 ? -17.680 -4.765 28.936 1.00 89.75 124 ALA A N 1
ATOM 893 C CA . ALA A 1 124 ? -16.561 -5.655 28.627 1.00 89.75 124 ALA A CA 1
ATOM 894 C C . ALA A 1 124 ? -15.527 -5.680 29.770 1.00 89.75 124 ALA A C 1
ATOM 896 O O . ALA A 1 124 ? -15.289 -4.666 30.430 1.00 89.75 124 ALA A O 1
ATOM 897 N N . THR A 1 125 ? -14.872 -6.823 29.987 1.00 90.06 125 THR A N 1
ATOM 898 C CA . THR A 1 125 ? -13.681 -6.893 30.853 1.00 90.06 125 THR A CA 1
ATOM 899 C C . THR A 1 125 ? -12.477 -6.217 30.183 1.00 90.06 125 THR A C 1
ATOM 901 O O . THR A 1 125 ? -12.377 -6.147 28.956 1.00 90.06 125 THR A O 1
ATOM 904 N N . ALA A 1 126 ? -11.490 -5.783 30.977 1.00 90.56 126 ALA A N 1
ATOM 905 C CA . ALA A 1 126 ? -10.216 -5.291 30.438 1.00 90.56 126 ALA A CA 1
ATOM 906 C C . ALA A 1 126 ? -9.496 -6.345 29.570 1.00 90.56 126 ALA A C 1
ATOM 908 O O . ALA A 1 126 ? -8.839 -5.996 28.591 1.00 90.56 126 ALA A O 1
ATOM 909 N N . ASN A 1 127 ? -9.656 -7.634 29.899 1.00 92.50 127 ASN A N 1
ATOM 910 C CA . ASN A 1 127 ? -9.132 -8.743 29.105 1.00 92.50 127 ASN A CA 1
ATOM 911 C C . ASN A 1 127 ? -9.811 -8.822 27.726 1.00 92.50 127 ASN A C 1
ATOM 913 O O . ASN A 1 127 ? -9.106 -8.847 26.722 1.00 92.50 127 ASN A O 1
ATOM 917 N N . ALA A 1 128 ? -11.144 -8.755 27.649 1.00 92.88 128 ALA A N 1
ATOM 918 C CA . ALA A 1 128 ? -11.871 -8.740 26.380 1.00 92.88 128 ALA A CA 1
ATOM 919 C C . ALA A 1 128 ? -11.491 -7.536 25.501 1.00 92.88 128 ALA A C 1
ATOM 921 O O . ALA A 1 128 ? -11.272 -7.701 24.301 1.00 92.88 128 ALA A O 1
ATOM 922 N N . VAL A 1 129 ? -11.334 -6.343 26.092 1.00 92.56 129 VAL A N 1
ATOM 923 C CA . VAL A 1 129 ? -10.888 -5.139 25.363 1.00 92.56 129 VAL A CA 1
ATOM 924 C C . VAL A 1 129 ? -9.467 -5.314 24.824 1.00 92.56 129 VAL A C 1
ATOM 926 O O . VAL A 1 129 ? -9.220 -5.047 23.648 1.00 92.56 129 VAL A O 1
ATOM 929 N N . LYS A 1 130 ? -8.536 -5.809 25.651 1.00 93.38 130 LYS A N 1
ATOM 930 C CA . LYS A 1 130 ? -7.157 -6.083 25.226 1.00 93.38 130 LYS A CA 1
ATOM 931 C C . LYS A 1 130 ? -7.118 -7.119 24.104 1.00 93.38 130 LYS A C 1
ATOM 933 O O . LYS A 1 130 ? -6.453 -6.897 23.101 1.00 93.38 130 LYS A O 1
ATOM 938 N N . GLN A 1 131 ? -7.841 -8.228 24.249 1.00 92.69 131 GLN A N 1
ATOM 939 C CA . GLN A 1 131 ? -7.893 -9.277 23.233 1.00 92.69 131 GLN A CA 1
ATOM 940 C C . GLN A 1 131 ? -8.479 -8.763 21.915 1.00 92.69 131 GLN A C 1
ATOM 942 O O . GLN A 1 131 ? -7.934 -9.069 20.859 1.00 92.69 131 GLN A O 1
ATOM 947 N N . ALA A 1 132 ? -9.542 -7.954 21.955 1.00 90.00 132 ALA A N 1
ATOM 948 C CA . ALA A 1 132 ? -10.103 -7.332 20.758 1.00 90.00 132 ALA A CA 1
ATOM 949 C C . ALA A 1 132 ? -9.089 -6.399 20.072 1.00 90.00 132 ALA A C 1
ATOM 951 O O . ALA A 1 132 ? -8.916 -6.474 18.855 1.00 90.00 132 ALA A O 1
ATOM 952 N N . PHE A 1 133 ? -8.372 -5.575 20.845 1.00 88.25 133 PHE A N 1
ATOM 953 C CA . PHE A 1 133 ? -7.320 -4.700 20.323 1.00 88.25 133 PHE A CA 1
ATOM 954 C C . PHE A 1 133 ? -6.153 -5.489 19.717 1.00 88.25 133 PHE A C 1
ATOM 956 O O . PHE A 1 133 ? -5.718 -5.175 18.611 1.00 88.25 133 PHE A O 1
ATOM 963 N N . ASP A 1 134 ? -5.668 -6.527 20.401 1.00 85.56 134 ASP A N 1
ATOM 964 C CA . ASP A 1 134 ? -4.578 -7.375 19.915 1.00 85.56 134 ASP A CA 1
ATOM 965 C C . ASP A 1 134 ? -4.976 -8.100 18.622 1.00 85.56 134 ASP A C 1
ATOM 967 O O . ASP A 1 134 ? -4.180 -8.167 17.690 1.00 85.56 134 ASP A O 1
ATOM 971 N N . GLN A 1 135 ? -6.211 -8.610 18.529 1.00 83.19 135 GLN A N 1
ATOM 972 C CA . GLN A 1 135 ? -6.723 -9.250 17.312 1.00 83.19 135 GLN A CA 1
ATOM 973 C C . GLN A 1 135 ? -6.855 -8.258 16.153 1.00 83.19 135 GLN A C 1
ATOM 975 O O . GLN A 1 135 ? -6.470 -8.586 15.034 1.00 83.19 135 GLN A O 1
ATOM 980 N N . ALA A 1 136 ? -7.343 -7.042 16.413 1.00 80.56 136 ALA A N 1
ATOM 981 C CA . ALA A 1 136 ? -7.434 -5.987 15.405 1.00 80.56 136 ALA A CA 1
ATOM 982 C C . ALA A 1 136 ? -6.054 -5.464 14.963 1.00 80.56 136 ALA A C 1
ATOM 984 O O . ALA A 1 136 ? -5.881 -5.071 13.812 1.00 80.56 136 ALA A O 1
ATOM 985 N N . SER A 1 137 ? -5.072 -5.470 15.869 1.00 77.19 137 SER A N 1
ATOM 986 C CA . SER A 1 137 ? -3.719 -4.950 15.629 1.00 77.19 137 SER A CA 1
ATOM 987 C C . SER A 1 137 ? -2.748 -6.001 15.091 1.00 77.19 137 SER A C 1
ATOM 989 O O . SER A 1 137 ? -1.669 -5.654 14.604 1.00 77.19 137 SER A O 1
ATOM 991 N N . ARG A 1 138 ? -3.083 -7.293 15.173 1.00 69.19 138 ARG A N 1
ATOM 992 C CA . ARG A 1 138 ? -2.233 -8.351 14.631 1.00 69.19 138 ARG A CA 1
ATOM 993 C C . ARG A 1 138 ? -2.243 -8.247 13.110 1.00 69.19 138 ARG A C 1
ATOM 995 O O . ARG A 1 138 ? -3.275 -8.449 12.479 1.00 69.19 138 ARG A O 1
ATOM 1002 N N . VAL A 1 139 ? -1.074 -7.998 12.519 1.00 61.81 139 VAL A N 1
ATOM 1003 C CA . VAL A 1 139 ? -0.863 -8.162 11.076 1.00 61.81 139 VAL A CA 1
ATOM 1004 C C . VAL A 1 139 ? -1.212 -9.611 10.741 1.00 61.81 139 VAL A C 1
ATOM 1006 O O . VAL A 1 139 ? -0.476 -10.534 11.095 1.00 61.81 139 VAL A O 1
ATOM 1009 N N . ALA A 1 140 ? -2.383 -9.831 10.145 1.00 62.25 140 ALA A N 1
ATOM 1010 C CA . ALA A 1 140 ? -2.816 -11.153 9.734 1.00 62.25 140 ALA A CA 1
ATOM 1011 C C . ALA A 1 140 ? -1.858 -11.640 8.642 1.00 62.25 140 ALA A C 1
ATOM 1013 O O . ALA A 1 140 ? -1.902 -11.176 7.505 1.00 62.25 140 ALA A O 1
ATOM 1014 N N . VAL A 1 141 ? -0.948 -12.549 8.996 1.00 63.06 141 VAL A N 1
ATOM 1015 C CA . VAL A 1 141 ? -0.155 -13.283 8.010 1.00 63.06 141 VAL A CA 1
ATOM 1016 C C . VAL A 1 141 ? -1.113 -14.252 7.328 1.00 63.06 141 VAL A C 1
ATOM 1018 O O . VAL A 1 141 ? -1.360 -15.352 7.819 1.00 63.06 141 VAL A O 1
ATOM 1021 N N . ASN A 1 142 ? -1.702 -13.817 6.219 1.00 82.19 142 ASN A N 1
ATOM 1022 C CA . ASN A 1 142 ? -2.619 -14.638 5.445 1.00 82.19 142 ASN A CA 1
ATOM 1023 C C . ASN A 1 142 ? -1.805 -15.561 4.533 1.00 82.19 142 ASN A C 1
ATOM 1025 O O . ASN A 1 142 ? -1.348 -15.158 3.463 1.00 82.19 142 ASN A O 1
ATOM 1029 N N . ILE A 1 143 ? -1.588 -16.800 4.973 1.00 90.81 143 ILE A N 1
ATOM 1030 C CA . ILE A 1 143 ? -1.018 -17.847 4.119 1.00 90.81 143 ILE A CA 1
ATOM 1031 C C . ILE A 1 143 ? -2.137 -18.359 3.212 1.00 90.81 143 ILE A C 1
ATOM 1033 O O . ILE A 1 143 ? -3.153 -18.851 3.702 1.00 90.81 143 ILE A O 1
ATOM 1037 N N . LEU A 1 144 ? -1.960 -18.228 1.899 1.00 93.31 144 LEU A N 1
ATOM 1038 C CA . LEU A 1 144 ? -2.918 -18.740 0.924 1.00 93.31 144 LEU A CA 1
ATOM 1039 C C . LEU A 1 144 ? -2.808 -20.270 0.839 1.00 93.31 144 LEU A C 1
ATOM 1041 O O . LEU A 1 144 ? -1.689 -20.777 0.754 1.00 93.31 144 LEU A O 1
ATOM 1045 N N . PRO A 1 145 ? -3.930 -21.011 0.832 1.00 92.75 145 PRO A N 1
ATOM 1046 C CA . PRO A 1 145 ? -3.912 -22.461 0.662 1.00 92.75 145 PRO A CA 1
ATOM 1047 C C . PRO A 1 145 ? -3.255 -22.900 -0.654 1.00 92.75 145 PRO A C 1
ATOM 1049 O O . PRO A 1 145 ? -3.424 -22.245 -1.685 1.00 92.75 145 PRO A O 1
ATOM 1052 N N . ILE A 1 146 ? -2.574 -24.051 -0.635 1.00 94.75 146 ILE A N 1
ATOM 1053 C CA . ILE A 1 146 ? -2.048 -24.728 -1.835 1.00 94.75 146 ILE A CA 1
ATOM 1054 C C . ILE A 1 146 ? -3.131 -24.804 -2.918 1.00 94.75 146 ILE A C 1
ATOM 1056 O O . ILE A 1 146 ? -4.269 -25.179 -2.639 1.00 94.75 146 ILE A O 1
ATOM 1060 N N . GLY A 1 147 ? -2.775 -24.475 -4.160 1.00 94.19 147 GLY A N 1
ATOM 1061 C CA . GLY A 1 147 ? -3.689 -24.617 -5.295 1.00 94.19 147 GLY A CA 1
ATOM 1062 C C . GLY A 1 147 ? -4.689 -23.475 -5.488 1.00 94.19 147 GLY A C 1
ATOM 1063 O O . GLY A 1 147 ? -5.379 -23.450 -6.507 1.00 94.19 147 GLY A O 1
ATOM 1064 N N . MET A 1 148 ? -4.775 -22.521 -4.552 1.00 95.50 148 MET A N 1
ATOM 1065 C CA . MET A 1 148 ? -5.740 -21.421 -4.641 1.00 95.50 148 MET A CA 1
ATOM 1066 C C . MET A 1 148 ? -5.538 -20.606 -5.924 1.00 95.50 148 MET A C 1
ATOM 1068 O O . MET A 1 148 ? -4.404 -20.263 -6.265 1.00 95.50 148 MET A O 1
ATOM 1072 N N . ASN A 1 149 ? -6.630 -20.282 -6.614 1.00 95.62 149 ASN A N 1
ATOM 1073 C CA . ASN A 1 149 ? -6.604 -19.397 -7.771 1.00 95.62 149 ASN A CA 1
ATOM 1074 C C . ASN A 1 149 ? -6.350 -17.953 -7.322 1.00 95.62 149 ASN A C 1
ATOM 1076 O O . ASN A 1 149 ? -7.079 -17.426 -6.482 1.00 95.62 149 ASN A O 1
ATOM 1080 N N . LEU A 1 150 ? -5.330 -17.299 -7.886 1.00 96.25 150 LEU A N 1
ATOM 1081 C CA . LEU A 1 150 ? -4.986 -15.919 -7.523 1.00 96.25 150 LEU A CA 1
ATOM 1082 C C . LEU A 1 150 ? -6.044 -14.890 -7.949 1.00 96.25 150 LEU A C 1
ATOM 1084 O O . LEU A 1 150 ? -6.034 -13.765 -7.446 1.00 96.25 150 LEU A O 1
ATOM 1088 N N . ASP A 1 151 ? -6.966 -15.257 -8.840 1.00 95.25 151 ASP A N 1
ATOM 1089 C CA . ASP A 1 151 ? -8.119 -14.421 -9.197 1.00 95.25 151 ASP A CA 1
ATOM 1090 C C . ASP A 1 151 ? -9.123 -14.290 -8.046 1.00 95.25 151 ASP A C 1
ATOM 1092 O O . ASP A 1 151 ? -9.793 -13.268 -7.921 1.00 95.25 151 ASP A O 1
ATOM 1096 N N . ASP A 1 152 ? -9.190 -15.295 -7.171 1.00 94.44 152 ASP A N 1
ATOM 1097 C CA . ASP A 1 152 ? -10.133 -15.325 -6.050 1.00 94.44 152 ASP A CA 1
ATOM 1098 C C . ASP A 1 152 ? -9.576 -14.604 -4.807 1.00 94.44 152 ASP A C 1
ATOM 1100 O O . ASP A 1 152 ? -10.282 -14.385 -3.819 1.00 94.44 152 ASP A O 1
ATOM 1104 N N . VAL A 1 153 ? -8.310 -14.171 -4.853 1.00 93.81 153 VAL A N 1
ATOM 1105 C CA . VAL A 1 153 ? -7.651 -13.418 -3.776 1.00 93.81 153 VAL A CA 1
ATOM 1106 C C . VAL A 1 153 ? -7.987 -11.929 -3.904 1.00 93.81 153 VAL A C 1
ATOM 1108 O O . VAL A 1 153 ? -7.192 -11.108 -4.367 1.00 93.81 153 VAL A O 1
ATOM 1111 N N . ILE A 1 154 ? -9.211 -11.585 -3.503 1.00 91.81 154 ILE A N 1
ATOM 1112 C CA . ILE A 1 154 ? -9.795 -10.245 -3.690 1.00 91.81 154 ILE A CA 1
ATOM 1113 C C . ILE A 1 154 ? -9.792 -9.355 -2.445 1.00 91.81 154 ILE A C 1
ATOM 1115 O O . ILE A 1 154 ? -10.086 -8.159 -2.533 1.00 91.81 154 ILE A O 1
ATOM 1119 N N . ALA A 1 155 ? -9.528 -9.932 -1.275 1.00 90.38 155 ALA A N 1
ATOM 1120 C CA . ALA A 1 155 ? -9.461 -9.175 -0.035 1.00 90.38 155 ALA A CA 1
ATOM 1121 C C . ALA A 1 155 ? -8.150 -8.364 0.004 1.00 90.38 155 ALA A C 1
ATOM 1123 O O . ALA A 1 155 ? -7.105 -8.883 -0.390 1.00 90.38 155 ALA A O 1
ATOM 1124 N N . PRO A 1 156 ? -8.180 -7.088 0.428 1.00 90.69 156 PRO A N 1
ATOM 1125 C CA . PRO A 1 156 ? -6.970 -6.284 0.526 1.00 90.69 156 PRO A CA 1
ATOM 1126 C C . PRO A 1 156 ? -6.066 -6.810 1.645 1.00 90.69 156 PRO A C 1
ATOM 1128 O O . PRO A 1 156 ? -6.544 -7.174 2.720 1.00 90.69 156 PRO A O 1
ATOM 1131 N N . GLY A 1 157 ? -4.754 -6.815 1.412 1.00 90.38 157 GLY A N 1
ATOM 1132 C CA . GLY A 1 157 ? -3.789 -7.242 2.421 1.00 90.38 157 GLY A CA 1
ATOM 1133 C C . GLY A 1 157 ? -2.492 -7.810 1.861 1.00 90.38 157 GLY A C 1
ATOM 1134 O O . GLY A 1 157 ? -2.247 -7.808 0.652 1.00 90.38 157 GLY A O 1
ATOM 1135 N N . PHE A 1 158 ? -1.665 -8.300 2.784 1.00 91.50 158 PHE A N 1
ATOM 1136 C CA . PHE A 1 158 ? -0.409 -8.986 2.503 1.00 91.50 158 PHE A CA 1
ATOM 1137 C C . PHE A 1 158 ? -0.599 -10.491 2.669 1.00 91.50 158 PHE A C 1
ATOM 1139 O O . PHE A 1 158 ? -1.063 -10.962 3.708 1.00 91.50 158 PHE A O 1
ATOM 1146 N N . TYR A 1 159 ? -0.212 -11.238 1.645 1.00 93.75 159 TYR A N 1
ATOM 1147 C CA . TYR A 1 159 ? -0.405 -12.674 1.561 1.00 93.75 159 TYR A CA 1
ATOM 1148 C C . TYR A 1 159 ? 0.921 -13.382 1.334 1.00 93.75 159 TYR A C 1
ATOM 1150 O O . TYR A 1 159 ? 1.769 -12.928 0.564 1.00 93.75 159 TYR A O 1
ATOM 1158 N N . ARG A 1 160 ? 1.074 -14.538 1.975 1.00 93.94 160 ARG A N 1
ATOM 1159 C CA . ARG A 1 160 ? 2.148 -15.483 1.688 1.00 93.94 160 ARG A CA 1
ATOM 1160 C C . ARG A 1 160 ? 1.606 -16.569 0.764 1.00 93.94 160 ARG A C 1
ATOM 1162 O O . ARG A 1 160 ? 0.629 -17.229 1.106 1.00 93.94 160 ARG A O 1
ATOM 1169 N N . LEU A 1 161 ? 2.250 -16.755 -0.383 1.00 95.31 161 LEU A N 1
ATOM 1170 C CA . LEU A 1 161 ? 1.909 -17.807 -1.340 1.00 95.31 161 LEU A CA 1
ATOM 1171 C C . LEU A 1 161 ? 2.487 -19.157 -0.892 1.00 95.31 161 LEU A C 1
ATOM 1173 O O . LEU A 1 161 ? 3.490 -19.218 -0.175 1.00 95.31 161 LEU A O 1
ATOM 1177 N N . GLN A 1 162 ? 1.862 -20.238 -1.349 1.00 94.44 162 GLN A N 1
ATOM 1178 C CA . GLN A 1 162 ? 2.395 -21.598 -1.335 1.00 94.44 162 GLN A CA 1
ATOM 1179 C C . GLN A 1 162 ? 2.681 -22.033 -2.785 1.00 94.44 162 GLN A C 1
ATOM 1181 O O . GLN A 1 162 ? 3.271 -21.264 -3.541 1.00 94.44 162 GLN A O 1
ATOM 1186 N N . THR A 1 163 ? 2.307 -23.249 -3.180 1.00 94.75 163 THR A N 1
ATOM 1187 C CA . THR A 1 163 ? 2.596 -23.838 -4.499 1.00 94.75 163 THR A CA 1
ATOM 1188 C C . THR A 1 163 ? 1.308 -24.150 -5.267 1.00 94.75 163 THR A C 1
ATOM 1190 O O . THR A 1 163 ? 0.218 -24.177 -4.687 1.00 94.75 163 THR A O 1
ATOM 1193 N N . SER A 1 164 ? 1.435 -24.408 -6.572 1.00 94.81 164 SER A N 1
ATOM 1194 C CA . SER A 1 164 ? 0.372 -24.895 -7.460 1.00 94.81 164 SER A CA 1
ATOM 1195 C C . SER A 1 164 ? -0.794 -23.923 -7.662 1.00 94.81 164 SER A C 1
ATOM 1197 O O . SER A 1 164 ? -1.876 -24.327 -8.077 1.00 94.81 164 SER A O 1
ATOM 1199 N N . HIS A 1 165 ? -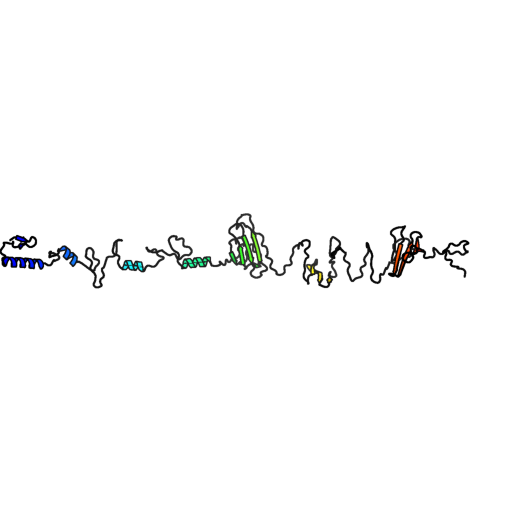0.589 -22.636 -7.382 1.00 96.25 165 HIS A N 1
ATOM 1200 C CA . HIS A 1 165 ? -1.606 -21.607 -7.572 1.00 96.25 165 HIS A CA 1
ATOM 1201 C C . HIS A 1 165 ? -1.963 -21.441 -9.055 1.00 96.25 165 HIS A C 1
ATOM 1203 O O . HIS A 1 165 ? -1.090 -21.226 -9.899 1.00 96.25 165 HIS A O 1
ATOM 1209 N N . SER A 1 166 ? -3.255 -21.497 -9.374 1.00 96.06 166 SER A N 1
ATOM 1210 C CA . SER A 1 166 ? -3.749 -21.141 -10.709 1.00 96.06 166 SER A CA 1
ATOM 1211 C C . SER A 1 166 ? -3.743 -19.619 -10.895 1.00 96.06 166 SER A C 1
ATOM 1213 O O . SER A 1 166 ? -3.833 -18.865 -9.925 1.00 96.06 166 SER A O 1
ATOM 1215 N N . ASN A 1 167 ? -3.565 -19.160 -12.140 1.00 95.06 167 ASN A N 1
ATOM 1216 C CA . ASN A 1 167 ? -3.328 -17.747 -12.480 1.00 95.06 167 ASN A CA 1
ATOM 1217 C C . ASN A 1 167 ? -2.115 -17.110 -11.774 1.00 95.06 167 ASN A C 1
ATOM 1219 O O . ASN A 1 167 ? -2.048 -15.892 -11.603 1.00 95.06 167 ASN A O 1
ATOM 1223 N N . ASN A 1 168 ? -1.132 -17.927 -11.394 1.00 95.06 168 ASN A N 1
ATOM 1224 C CA . ASN A 1 168 ? 0.176 -17.473 -10.938 1.00 95.06 168 ASN A CA 1
ATOM 1225 C C . ASN A 1 168 ? 0.996 -16.927 -12.129 1.00 95.06 168 ASN A C 1
ATOM 1227 O O . ASN A 1 168 ? 1.094 -17.624 -13.140 1.00 95.06 168 ASN A O 1
ATOM 1231 N N . PRO A 1 169 ? 1.591 -15.718 -12.051 1.00 94.69 169 PRO A N 1
ATOM 1232 C CA . PRO A 1 169 ? 2.349 -15.135 -13.164 1.00 94.69 169 PRO A CA 1
ATOM 1233 C C . PRO A 1 169 ? 3.559 -15.962 -13.600 1.00 94.69 169 PRO A C 1
ATOM 1235 O O . PRO A 1 169 ? 3.942 -15.930 -14.768 1.00 94.69 169 PRO A O 1
ATOM 1238 N N . HIS A 1 170 ? 4.196 -16.662 -12.659 1.00 93.38 170 HIS A N 1
ATOM 1239 C CA . HIS A 1 170 ? 5.397 -17.442 -12.922 1.00 93.38 170 HIS A CA 1
ATOM 1240 C C . HIS A 1 170 ? 5.642 -18.467 -11.811 1.00 93.38 170 HIS A C 1
ATOM 1242 O O . HIS A 1 170 ? 5.386 -18.193 -10.641 1.00 93.38 170 HIS A O 1
ATOM 1248 N N . ILE A 1 171 ? 6.222 -19.624 -12.140 1.00 91.75 171 ILE A N 1
ATOM 1249 C CA . ILE A 1 171 ? 6.523 -20.677 -11.151 1.00 91.75 171 ILE A CA 1
ATOM 1250 C C . ILE A 1 171 ? 7.463 -20.196 -10.030 1.00 91.75 171 ILE A C 1
ATOM 1252 O O . ILE A 1 171 ? 7.332 -20.615 -8.888 1.00 91.75 171 ILE A O 1
ATOM 1256 N N . ALA A 1 172 ? 8.357 -19.243 -10.313 1.00 91.31 172 ALA A N 1
ATOM 1257 C CA . ALA A 1 172 ? 9.243 -18.647 -9.302 1.00 91.31 172 ALA A CA 1
ATOM 1258 C C . ALA A 1 172 ? 8.494 -17.841 -8.222 1.00 91.31 172 ALA A C 1
ATOM 1260 O O . ALA A 1 172 ? 9.038 -17.587 -7.147 1.00 91.31 172 ALA A O 1
ATOM 1261 N N . CYS A 1 173 ? 7.254 -17.431 -8.501 1.00 92.56 173 CYS A N 1
ATOM 1262 C CA . CYS A 1 173 ? 6.403 -16.731 -7.547 1.00 92.56 173 CYS A CA 1
ATOM 1263 C C . CYS A 1 173 ? 5.741 -17.665 -6.524 1.00 92.56 173 CYS A C 1
ATOM 1265 O O . CYS A 1 173 ? 5.192 -17.184 -5.532 1.00 92.56 173 CYS A O 1
ATOM 1267 N N . GLU A 1 174 ? 5.816 -18.986 -6.716 1.00 93.44 174 GLU A N 1
ATOM 1268 C CA . GLU A 1 174 ? 5.442 -19.937 -5.669 1.00 93.44 174 GLU A CA 1
ATOM 1269 C C . GLU A 1 174 ? 6.290 -19.715 -4.418 1.00 93.44 174 GLU A C 1
ATOM 1271 O O . GLU A 1 174 ? 7.452 -19.330 -4.501 1.00 93.44 174 GLU A O 1
ATOM 1276 N N . TYR A 1 175 ? 5.699 -19.902 -3.240 1.00 94.81 175 TYR A N 1
ATOM 1277 C CA . TYR A 1 175 ? 6.299 -19.537 -1.957 1.00 94.81 175 TYR A CA 1
ATOM 1278 C C . TYR A 1 175 ? 6.717 -18.067 -1.867 1.00 94.81 175 TYR A C 1
ATOM 1280 O O . TYR A 1 175 ? 7.497 -17.720 -0.982 1.00 94.81 175 TYR A O 1
ATOM 1288 N N . GLY A 1 176 ? 6.233 -17.204 -2.757 1.00 94.62 176 GLY A N 1
ATOM 1289 C CA . GLY A 1 176 ? 6.469 -15.770 -2.764 1.00 94.62 176 GLY A CA 1
ATOM 1290 C C . GLY A 1 176 ? 5.548 -15.004 -1.820 1.00 94.62 176 GLY A C 1
ATOM 1291 O O . GLY A 1 176 ? 4.915 -15.561 -0.917 1.00 94.62 176 GLY A O 1
ATOM 1292 N N . ASN A 1 177 ? 5.467 -13.699 -2.044 1.00 94.44 177 ASN A N 1
ATOM 1293 C CA . ASN A 1 177 ? 4.540 -12.818 -1.344 1.00 94.44 177 ASN A CA 1
ATOM 1294 C C . ASN A 1 177 ? 3.650 -12.099 -2.353 1.00 94.44 177 ASN A C 1
ATOM 1296 O O . ASN A 1 177 ? 4.078 -11.804 -3.466 1.00 94.44 177 ASN A O 1
ATOM 1300 N N . MET A 1 178 ? 2.426 -11.793 -1.949 1.00 95.38 178 MET A N 1
ATOM 1301 C CA . MET A 1 178 ? 1.447 -11.096 -2.769 1.00 95.38 178 MET A CA 1
ATOM 1302 C C . MET A 1 178 ? 0.838 -9.940 -1.980 1.00 95.38 178 MET A C 1
ATOM 1304 O O . MET A 1 178 ? 0.446 -10.096 -0.827 1.00 95.38 178 MET A O 1
ATOM 1308 N N . LEU A 1 179 ? 0.755 -8.777 -2.614 1.00 95.50 179 LEU A N 1
ATOM 1309 C CA . LEU A 1 179 ? 0.025 -7.615 -2.132 1.00 95.50 179 LEU A CA 1
ATOM 1310 C C . LEU A 1 179 ? -1.250 -7.467 -2.959 1.00 95.50 179 LEU A C 1
ATOM 1312 O O . LEU A 1 179 ? -1.193 -7.412 -4.188 1.00 95.50 179 LEU A O 1
ATOM 1316 N N . VAL A 1 180 ? -2.385 -7.358 -2.274 1.00 94.94 180 VAL A N 1
ATOM 1317 C CA . VAL A 1 180 ? -3.676 -7.037 -2.884 1.00 94.94 180 VAL A CA 1
ATOM 1318 C C . VAL A 1 180 ? -4.104 -5.650 -2.436 1.00 94.94 180 VAL A C 1
ATOM 1320 O O . VAL A 1 180 ? -4.272 -5.395 -1.243 1.00 94.94 180 VAL A O 1
ATOM 1323 N N . VAL A 1 181 ? -4.297 -4.757 -3.402 1.00 94.06 181 VAL A N 1
ATOM 1324 C CA . VAL A 1 181 ? -4.759 -3.385 -3.184 1.00 94.06 181 VAL A CA 1
ATOM 1325 C C . VAL A 1 181 ? -6.171 -3.255 -3.737 1.00 94.06 181 VAL A C 1
ATOM 1327 O O . VAL A 1 181 ? -6.399 -3.417 -4.937 1.00 94.06 181 VAL A O 1
ATOM 1330 N N . ARG A 1 182 ? -7.123 -2.953 -2.850 1.00 88.81 182 ARG A N 1
ATOM 1331 C CA . ARG A 1 182 ? -8.533 -2.749 -3.190 1.00 88.81 182 ARG A CA 1
ATOM 1332 C C . ARG A 1 182 ? -9.163 -1.718 -2.252 1.00 88.81 182 ARG A C 1
ATOM 1334 O O . ARG A 1 182 ? -9.055 -1.850 -1.039 1.00 88.81 182 ARG A O 1
ATOM 1341 N N . GLY A 1 183 ? -9.852 -0.726 -2.819 1.00 77.94 183 GLY A N 1
ATOM 1342 C CA . GLY A 1 183 ? -10.524 0.359 -2.081 1.00 77.94 183 GLY A CA 1
ATOM 1343 C C . GLY A 1 183 ? -12.010 0.124 -1.773 1.00 77.94 183 GLY A C 1
ATOM 1344 O O . GLY A 1 183 ? -12.714 1.071 -1.449 1.00 77.94 183 GLY A O 1
ATOM 1345 N N . GLY A 1 184 ? -12.512 -1.108 -1.925 1.00 72.56 184 GLY A N 1
ATOM 1346 C CA . GLY A 1 184 ? -13.909 -1.480 -1.642 1.00 72.56 184 GLY A CA 1
ATOM 1347 C C . GLY A 1 184 ? -14.906 -1.323 -2.801 1.00 72.56 184 GLY A C 1
ATOM 1348 O O . GLY A 1 184 ? -16.043 -1.757 -2.662 1.00 72.56 184 GLY A O 1
ATOM 1349 N N . SER A 1 185 ? -14.486 -0.768 -3.943 1.00 81.38 185 SER A N 1
ATOM 1350 C CA . SER A 1 185 ? -15.302 -0.644 -5.165 1.00 81.38 185 SER A CA 1
ATOM 1351 C C . SER A 1 185 ? -14.967 -1.758 -6.182 1.00 81.38 185 SER A C 1
ATOM 1353 O O . SER A 1 185 ? -14.725 -2.915 -5.811 1.00 81.38 185 SER A O 1
ATOM 1355 N N . ASP A 1 186 ? -14.943 -1.395 -7.462 1.00 86.31 186 ASP A N 1
ATOM 1356 C CA . ASP A 1 186 ? -14.885 -2.221 -8.660 1.00 86.31 186 ASP A CA 1
ATOM 1357 C C . ASP A 1 186 ? -13.487 -2.489 -9.220 1.00 86.31 186 ASP A C 1
ATOM 1359 O O . ASP A 1 186 ? -13.356 -3.262 -10.164 1.00 86.31 186 ASP A O 1
ATOM 1363 N N . THR A 1 187 ? -12.451 -1.893 -8.637 1.00 91.38 187 THR A N 1
ATOM 1364 C CA . THR A 1 187 ? -11.066 -2.021 -9.099 1.00 91.38 187 THR A CA 1
ATOM 1365 C C . THR A 1 187 ? -10.200 -2.779 -8.103 1.00 91.38 187 THR A C 1
ATOM 1367 O O . THR A 1 187 ? -10.326 -2.635 -6.883 1.00 91.38 187 THR A O 1
ATOM 1370 N N . ILE A 1 188 ? -9.294 -3.593 -8.639 1.00 94.44 188 ILE A N 1
ATOM 1371 C CA . ILE A 1 188 ? -8.306 -4.353 -7.878 1.00 94.44 188 ILE A CA 1
ATOM 1372 C C . ILE A 1 188 ? -6.943 -4.280 -8.563 1.00 94.44 188 ILE A C 1
ATOM 1374 O O . ILE A 1 188 ? -6.848 -4.345 -9.790 1.00 94.44 188 ILE A O 1
ATOM 1378 N N . THR A 1 189 ? -5.889 -4.201 -7.757 1.00 96.12 189 THR A N 1
ATOM 1379 C CA . THR A 1 189 ? -4.501 -4.352 -8.202 1.00 96.12 189 THR A CA 1
ATOM 1380 C C . THR A 1 189 ? -3.831 -5.428 -7.367 1.00 96.12 189 THR A C 1
ATOM 1382 O O . THR A 1 189 ? -3.984 -5.467 -6.146 1.00 96.12 189 THR A O 1
ATOM 1385 N N . GLN A 1 190 ? -3.079 -6.302 -8.023 1.00 97.00 190 GLN A N 1
ATOM 1386 C CA . GLN A 1 190 ? -2.299 -7.346 -7.376 1.00 97.00 190 GLN A CA 1
ATOM 1387 C C . GLN A 1 190 ? -0.836 -7.229 -7.795 1.00 97.00 190 GLN A C 1
ATOM 1389 O O . GLN A 1 190 ? -0.536 -7.0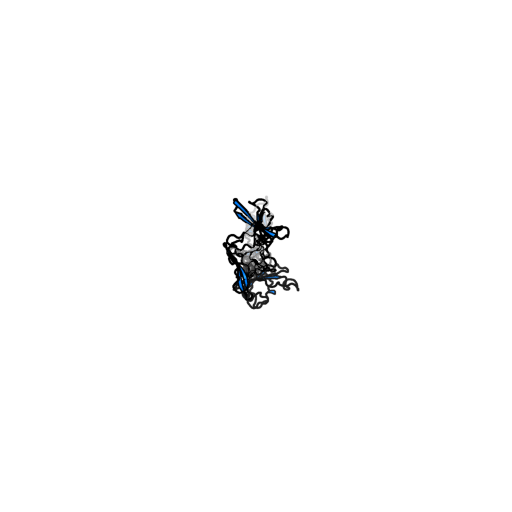22 -8.971 1.00 97.00 190 GLN A O 1
ATOM 1394 N N . LEU A 1 191 ? 0.063 -7.373 -6.827 1.00 96.56 191 LEU A N 1
ATOM 1395 C CA . LEU A 1 191 ? 1.511 -7.360 -7.015 1.00 96.56 191 LEU A CA 1
ATOM 1396 C C . LEU A 1 191 ? 2.100 -8.610 -6.363 1.00 96.56 191 LEU A C 1
ATOM 1398 O O . LEU A 1 191 ? 1.835 -8.871 -5.192 1.00 96.56 191 LEU A O 1
ATOM 1402 N N . VAL A 1 192 ? 2.882 -9.381 -7.111 1.00 95.94 192 VAL A N 1
ATOM 1403 C CA . VAL A 1 192 ? 3.466 -10.652 -6.670 1.00 95.94 192 VAL A CA 1
ATOM 1404 C C . VAL A 1 192 ? 4.986 -10.574 -6.736 1.00 95.94 192 VAL A C 1
ATOM 1406 O O . VAL A 1 192 ? 5.547 -10.135 -7.739 1.00 95.94 192 VAL A O 1
ATOM 1409 N N . PHE A 1 193 ? 5.637 -11.036 -5.672 1.00 93.25 193 PHE A N 1
ATOM 1410 C CA . PHE A 1 193 ? 7.085 -11.100 -5.512 1.00 93.25 193 PHE A CA 1
ATOM 1411 C C . PHE A 1 193 ? 7.518 -12.555 -5.366 1.00 93.25 193 PHE A C 1
ATOM 1413 O O . PHE A 1 193 ? 7.039 -13.253 -4.468 1.00 93.25 193 PHE A O 1
ATOM 1420 N N . ALA A 1 194 ? 8.448 -13.008 -6.201 1.00 93.06 194 ALA A N 1
ATOM 1421 C CA . ALA A 1 194 ? 9.096 -14.300 -6.018 1.00 93.06 194 ALA A CA 1
ATOM 1422 C C . ALA A 1 194 ? 9.950 -14.363 -4.742 1.00 93.06 194 ALA A C 1
ATOM 1424 O O . ALA A 1 194 ? 10.461 -13.354 -4.257 1.00 93.06 194 ALA A O 1
ATOM 1425 N N . TYR A 1 195 ? 10.092 -15.569 -4.185 1.00 91.06 195 TYR A N 1
ATOM 1426 C CA . TYR A 1 195 ? 10.811 -15.780 -2.920 1.00 91.06 195 TYR A CA 1
ATOM 1427 C C . TYR A 1 195 ? 12.329 -15.865 -3.088 1.00 91.06 195 TYR A C 1
ATOM 1429 O O . TYR A 1 195 ? 13.071 -15.540 -2.164 1.00 91.06 195 TYR A O 1
ATOM 1437 N N . SER A 1 196 ? 12.779 -16.350 -4.244 1.00 86.94 196 SER A N 1
ATOM 1438 C CA . SER A 1 196 ? 14.170 -16.726 -4.502 1.00 86.94 196 SER A CA 1
ATOM 1439 C C . SER A 1 196 ? 14.867 -15.822 -5.511 1.00 86.94 196 SER A C 1
ATOM 1441 O O . SER A 1 196 ? 16.095 -15.756 -5.506 1.00 86.94 196 SER A O 1
ATOM 1443 N N . ASP A 1 197 ? 14.112 -15.121 -6.359 1.00 85.88 197 ASP A N 1
ATOM 1444 C CA . ASP A 1 197 ? 14.668 -14.302 -7.430 1.00 85.88 197 ASP A CA 1
ATOM 1445 C C . ASP A 1 197 ? 13.806 -13.046 -7.678 1.00 85.88 197 ASP A C 1
ATOM 1447 O O . ASP A 1 197 ? 12.700 -13.152 -8.212 1.00 85.88 197 ASP A O 1
ATOM 1451 N N . PRO A 1 198 ? 14.297 -11.841 -7.328 1.00 79.94 198 PRO A N 1
ATOM 1452 C CA . PRO A 1 198 ? 13.533 -10.599 -7.451 1.00 79.94 198 PRO A CA 1
ATOM 1453 C C . PRO A 1 198 ? 13.242 -10.196 -8.907 1.00 79.94 198 PRO A C 1
ATOM 1455 O O . PRO A 1 198 ? 12.414 -9.309 -9.133 1.00 79.94 198 PRO A O 1
ATOM 1458 N N . THR A 1 199 ? 13.872 -10.845 -9.898 1.00 83.88 199 THR A N 1
ATOM 1459 C CA . THR A 1 199 ? 13.568 -10.629 -11.323 1.00 83.88 199 THR A CA 1
ATOM 1460 C C . THR A 1 199 ? 12.161 -11.051 -11.718 1.00 83.88 199 THR A C 1
ATOM 1462 O O . THR A 1 199 ? 11.603 -10.505 -12.668 1.00 83.88 199 THR A O 1
ATOM 1465 N N . TYR A 1 200 ? 11.540 -11.918 -10.919 1.00 88.50 200 TYR A N 1
ATOM 1466 C CA . TYR A 1 200 ? 10.164 -12.364 -11.082 1.00 88.50 200 TYR A CA 1
ATOM 1467 C C . TYR A 1 200 ? 9.231 -11.582 -10.151 1.00 88.50 200 TYR A C 1
ATOM 1469 O O . TYR A 1 200 ? 8.694 -12.110 -9.173 1.00 88.50 200 TYR A O 1
ATOM 1477 N N . THR A 1 201 ? 9.056 -10.298 -10.464 1.00 91.81 201 THR A N 1
ATOM 1478 C CA . THR A 1 201 ? 8.064 -9.421 -9.828 1.00 91.81 201 THR A CA 1
ATOM 1479 C C . THR A 1 201 ? 7.009 -9.040 -10.858 1.00 91.81 201 THR A C 1
ATOM 1481 O O . THR A 1 201 ? 7.353 -8.591 -11.948 1.00 91.81 201 THR A O 1
ATOM 1484 N N . TYR A 1 202 ? 5.728 -9.208 -10.532 1.00 94.62 202 TYR A N 1
ATOM 1485 C CA . TYR A 1 202 ? 4.633 -9.034 -11.488 1.00 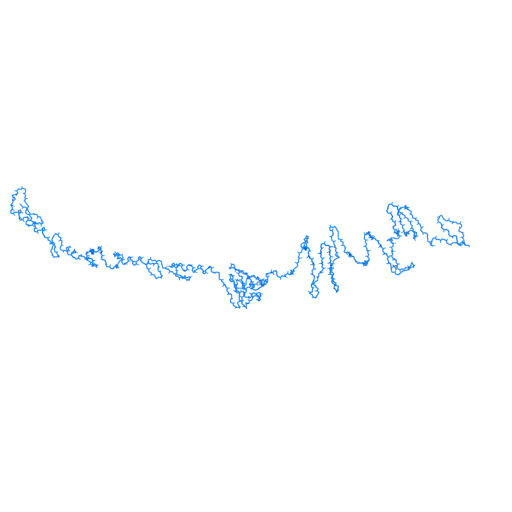94.62 202 TYR A CA 1
ATOM 1486 C C . TYR A 1 202 ? 3.497 -8.215 -10.908 1.00 94.62 202 TYR A C 1
ATOM 1488 O O . TYR A 1 202 ? 3.122 -8.405 -9.754 1.00 94.62 202 TYR A O 1
ATOM 1496 N N . ILE A 1 203 ? 2.905 -7.359 -11.733 1.00 96.06 203 ILE A N 1
ATOM 1497 C CA . ILE A 1 203 ? 1.725 -6.569 -11.402 1.00 96.06 203 ILE A CA 1
ATOM 1498 C C . ILE A 1 203 ? 0.593 -6.873 -12.380 1.00 96.06 203 ILE A C 1
ATOM 1500 O O . ILE A 1 203 ? 0.819 -7.073 -13.571 1.00 96.06 203 ILE A O 1
ATOM 1504 N N . ARG A 1 204 ? -0.640 -6.881 -11.889 1.00 95.88 204 ARG A N 1
ATOM 1505 C CA . ARG A 1 204 ? -1.840 -6.803 -12.724 1.00 95.88 204 ARG A CA 1
ATOM 1506 C C . ARG A 1 204 ? -2.892 -5.949 -12.045 1.00 95.88 204 ARG A C 1
ATOM 1508 O O . ARG A 1 204 ? -2.910 -5.820 -10.822 1.00 95.88 204 ARG A O 1
ATOM 1515 N N . CYS A 1 205 ? -3.802 -5.410 -12.833 1.00 94.50 205 CYS A N 1
ATOM 1516 C CA . CYS A 1 205 ? -4.985 -4.711 -12.348 1.00 94.50 205 CYS A CA 1
ATOM 1517 C C . CYS A 1 205 ? -6.218 -5.084 -13.170 1.00 94.50 205 CYS A C 1
ATOM 1519 O O . CYS A 1 205 ? -6.102 -5.677 -14.246 1.00 94.50 205 CYS A O 1
ATOM 1521 N N . GLY A 1 206 ? -7.405 -4.770 -12.669 1.00 93.38 206 GLY A N 1
ATOM 1522 C CA . GLY A 1 206 ? -8.636 -5.002 -13.412 1.00 93.38 206 GLY A CA 1
ATOM 1523 C C . GLY A 1 206 ? -9.889 -4.829 -12.572 1.00 93.38 206 GLY A C 1
ATOM 1524 O O . GLY A 1 206 ? -9.845 -4.302 -11.458 1.00 93.38 206 GLY A O 1
ATOM 1525 N N . ASN A 1 207 ? -10.996 -5.304 -13.130 1.00 92.62 207 ASN A N 1
ATOM 1526 C CA . ASN A 1 207 ? -12.328 -5.308 -12.529 1.00 92.62 207 ASN A CA 1
ATOM 1527 C C . ASN A 1 207 ? -13.018 -6.679 -12.707 1.00 92.62 207 ASN A C 1
ATOM 1529 O O . ASN A 1 207 ? -14.136 -6.741 -13.214 1.00 92.62 207 ASN A O 1
ATOM 1533 N N . PRO A 1 208 ? -12.348 -7.789 -12.344 1.00 91.31 208 PRO A N 1
ATOM 1534 C CA . PRO A 1 208 ? -12.789 -9.151 -12.647 1.00 91.31 208 PRO A CA 1
ATOM 1535 C C . PRO A 1 208 ? -14.154 -9.486 -12.013 1.00 91.31 208 PRO A C 1
ATOM 1537 O O . PRO A 1 208 ? -14.616 -8.768 -11.113 1.00 91.31 208 PRO A O 1
ATOM 1540 N N . PRO A 1 209 ? -14.790 -10.608 -12.394 1.00 90.12 209 PRO A N 1
ATOM 1541 C CA . PRO A 1 209 ? -16.121 -10.966 -11.903 1.00 90.12 209 PRO A CA 1
ATOM 1542 C C . PRO A 1 209 ? -16.188 -11.172 -10.392 1.00 90.12 209 PRO A C 1
ATOM 1544 O O . PRO A 1 209 ? -17.220 -10.915 -9.779 1.00 90.12 209 PRO A O 1
ATOM 1547 N N . GLN A 1 210 ? -15.068 -11.549 -9.774 1.00 88.62 210 GLN A N 1
ATOM 1548 C CA . GLN A 1 210 ? -14.925 -11.667 -8.326 1.00 88.62 210 GLN A CA 1
ATOM 1549 C C . GLN A 1 210 ? -15.023 -10.314 -7.591 1.00 88.62 210 GLN A C 1
ATOM 1551 O O . GLN A 1 210 ? -15.179 -10.294 -6.371 1.00 88.62 210 GLN A O 1
ATOM 1556 N N . VAL A 1 211 ? -14.913 -9.180 -8.296 1.00 85.75 211 VAL A N 1
ATOM 1557 C CA . VAL A 1 211 ? -14.856 -7.836 -7.700 1.00 85.75 211 VAL A CA 1
ATOM 1558 C C . VAL A 1 211 ? -16.102 -6.993 -7.985 1.00 85.75 211 VAL A C 1
ATOM 1560 O O . VAL A 1 211 ? -16.581 -6.354 -7.046 1.00 85.75 211 VAL A O 1
ATOM 1563 N N . SER A 1 212 ? -16.633 -6.949 -9.218 1.00 78.25 212 SER A N 1
ATOM 1564 C CA . SER A 1 212 ? -17.781 -6.060 -9.513 1.00 78.25 212 SER A CA 1
ATOM 1565 C C . SER A 1 212 ? -18.696 -6.405 -10.683 1.00 78.25 212 SER A C 1
ATOM 1567 O O . SER A 1 212 ? -19.899 -6.183 -10.557 1.00 78.25 212 SER A O 1
ATOM 1569 N N . THR A 1 213 ? -18.191 -6.885 -11.825 1.00 69.38 213 THR A N 1
ATOM 1570 C CA . THR A 1 213 ? -19.033 -7.065 -13.024 1.00 69.38 213 THR A CA 1
ATOM 1571 C C . THR A 1 213 ? -18.838 -8.435 -13.662 1.00 69.38 213 THR A C 1
ATOM 1573 O O . THR A 1 213 ? -17.699 -8.875 -13.778 1.00 69.38 213 THR A O 1
ATOM 1576 N N . PRO A 1 214 ? -19.903 -9.100 -14.156 1.00 74.31 214 PRO A N 1
ATOM 1577 C CA . PRO A 1 214 ? -19.795 -10.434 -14.759 1.00 74.31 214 PRO A CA 1
ATOM 1578 C C . PRO A 1 214 ? -18.832 -10.521 -15.953 1.00 74.31 214 PRO A C 1
ATOM 1580 O O . PRO A 1 214 ? -18.415 -11.614 -16.321 1.00 74.31 214 PRO A O 1
ATOM 1583 N N . THR A 1 215 ? -18.515 -9.383 -16.578 1.00 82.06 215 THR A N 1
ATOM 1584 C CA . THR A 1 215 ? -17.736 -9.285 -17.821 1.00 82.06 215 THR A CA 1
ATOM 1585 C C . THR A 1 215 ? -16.359 -8.655 -17.651 1.00 82.06 215 THR A C 1
ATOM 1587 O O . THR A 1 215 ? -15.586 -8.649 -18.607 1.00 82.06 215 THR A O 1
ATOM 1590 N N . GLY A 1 216 ? -16.061 -8.055 -16.497 1.00 83.50 216 GLY A N 1
ATOM 1591 C CA . GLY A 1 216 ? -14.753 -7.454 -16.270 1.00 83.50 216 GLY A CA 1
ATOM 1592 C C . GLY A 1 216 ? -13.669 -8.523 -16.149 1.00 83.50 216 GLY A C 1
ATOM 1593 O O . GLY A 1 216 ? -13.962 -9.690 -15.906 1.00 83.50 216 GLY A O 1
ATOM 1594 N N . LEU A 1 217 ? -12.409 -8.150 -16.368 1.00 89.62 217 LEU A N 1
ATOM 1595 C CA . LEU A 1 217 ? -11.288 -9.093 -16.431 1.00 89.62 217 LEU A CA 1
ATOM 1596 C C . LEU A 1 217 ? -10.076 -8.536 -15.685 1.00 89.62 217 LEU A C 1
ATOM 1598 O O . LEU A 1 217 ? -9.916 -7.322 -15.532 1.00 89.62 217 LEU A O 1
ATOM 1602 N N . TYR A 1 218 ? -9.189 -9.431 -15.258 1.00 94.31 218 TYR A N 1
ATOM 1603 C CA . TYR A 1 218 ? -7.813 -9.048 -14.973 1.00 94.31 218 TYR A CA 1
ATOM 1604 C C . TYR A 1 218 ? -7.085 -8.739 -16.282 1.00 94.31 218 TYR A C 1
ATOM 1606 O O . TYR A 1 218 ? -7.213 -9.466 -17.268 1.00 94.31 218 TYR A O 1
ATOM 1614 N N . SER A 1 219 ? -6.255 -7.698 -16.272 1.00 94.38 219 SER A N 1
ATOM 1615 C CA . SER A 1 219 ? -5.155 -7.615 -17.231 1.00 94.38 219 SER A CA 1
ATOM 1616 C C . SER A 1 219 ? -4.227 -8.823 -17.071 1.00 94.38 219 SER A C 1
ATOM 1618 O O . SER A 1 219 ? -4.123 -9.419 -15.992 1.00 94.38 219 SER A O 1
ATOM 1620 N N . ALA A 1 220 ? -3.537 -9.185 -18.153 1.00 95.12 220 ALA A N 1
ATOM 1621 C CA . ALA A 1 220 ? -2.445 -10.141 -18.065 1.00 95.12 220 ALA A CA 1
ATOM 1622 C C . ALA A 1 220 ? -1.387 -9.633 -17.073 1.00 95.12 220 ALA A C 1
ATOM 1624 O O . ALA A 1 220 ? -1.161 -8.428 -16.949 1.00 95.12 220 ALA A O 1
ATOM 1625 N N . TRP A 1 221 ? -0.722 -10.557 -16.383 1.00 95.94 221 TRP A N 1
ATOM 1626 C CA . TRP A 1 221 ? 0.382 -10.208 -15.501 1.00 95.94 221 TRP A CA 1
ATOM 1627 C C . TRP A 1 221 ? 1.505 -9.524 -16.279 1.00 95.94 221 TRP A C 1
ATOM 1629 O O . TRP A 1 221 ? 2.106 -10.112 -17.177 1.00 95.94 221 TRP A O 1
ATOM 1639 N N . ALA A 1 222 ? 1.802 -8.285 -15.906 1.00 92.00 222 ALA A N 1
ATOM 1640 C CA . ALA A 1 222 ? 2.897 -7.513 -16.457 1.00 92.00 222 ALA A CA 1
ATOM 1641 C C . ALA A 1 222 ? 4.131 -7.660 -15.552 1.00 92.00 222 ALA A C 1
ATOM 1643 O O . ALA A 1 222 ? 4.036 -7.403 -14.347 1.00 92.00 222 ALA A O 1
ATOM 1644 N N . PRO A 1 223 ? 5.294 -8.067 -16.085 1.00 89.19 223 PRO A N 1
ATOM 1645 C CA . PRO A 1 223 ? 6.525 -8.086 -15.308 1.00 89.19 223 PRO A CA 1
ATOM 1646 C C . PRO A 1 223 ? 6.958 -6.654 -14.970 1.00 89.19 223 PRO A C 1
ATOM 1648 O O . PRO A 1 223 ? 7.019 -5.785 -15.841 1.00 89.19 223 PRO A O 1
ATOM 1651 N N . LEU A 1 224 ? 7.299 -6.408 -13.707 1.00 84.38 224 LEU A N 1
ATOM 1652 C CA . LEU A 1 224 ? 7.975 -5.189 -13.282 1.00 84.38 224 LEU A CA 1
ATOM 1653 C C . LEU A 1 224 ? 9.469 -5.379 -13.569 1.00 84.38 224 LEU A C 1
ATOM 1655 O O . LEU A 1 224 ? 10.124 -6.214 -12.947 1.00 84.38 224 LEU A O 1
ATOM 1659 N N . VAL A 1 225 ? 10.002 -4.654 -14.554 1.00 68.81 225 VAL A N 1
ATOM 1660 C CA . VAL A 1 225 ? 11.388 -4.823 -15.011 1.00 68.81 225 VAL A CA 1
ATOM 1661 C C . VAL A 1 225 ? 12.355 -4.509 -13.868 1.00 68.81 225 VAL A C 1
ATOM 1663 O O . VAL A 1 225 ? 12.524 -3.350 -13.495 1.00 68.81 225 VAL A O 1
ATOM 1666 N N . THR A 1 226 ? 13.021 -5.534 -13.334 1.00 61.09 226 THR A N 1
ATOM 1667 C CA . THR A 1 226 ? 14.140 -5.360 -12.403 1.00 61.09 226 THR A CA 1
ATOM 1668 C C . THR A 1 226 ? 15.444 -5.689 -13.128 1.00 61.09 226 THR A C 1
ATOM 1670 O O . THR A 1 226 ? 15.547 -6.628 -13.918 1.00 61.09 226 THR A O 1
ATOM 1673 N N . SER A 1 227 ? 16.431 -4.822 -12.950 1.00 56.25 227 SER A N 1
ATOM 1674 C CA . SER A 1 227 ? 17.601 -4.663 -13.807 1.00 56.25 227 SER A CA 1
ATOM 1675 C C . SER A 1 227 ? 18.655 -5.762 -13.641 1.00 56.25 227 SER A C 1
ATOM 1677 O O . SER A 1 227 ? 19.785 -5.487 -13.233 1.00 56.25 227 SER A O 1
ATOM 1679 N N . LYS A 1 228 ? 18.343 -7.003 -14.021 1.00 45.41 228 LYS A N 1
ATOM 1680 C CA . LYS A 1 228 ? 19.383 -7.984 -14.350 1.00 45.41 228 LYS A CA 1
ATOM 1681 C C . LYS A 1 228 ? 19.420 -8.207 -15.860 1.00 45.41 228 LYS A C 1
ATOM 1683 O O . LYS A 1 228 ? 18.905 -9.184 -16.382 1.00 45.41 228 LYS A O 1
ATOM 1688 N N . GLY A 1 229 ? 20.045 -7.250 -16.550 1.00 51.69 229 GLY A N 1
ATOM 1689 C CA . GLY A 1 229 ? 20.462 -7.405 -17.946 1.00 51.69 229 GLY A CA 1
ATOM 1690 C C . GLY A 1 229 ? 19.420 -7.080 -19.017 1.00 51.69 229 GLY A C 1
ATOM 1691 O O . GLY A 1 229 ? 19.502 -7.641 -20.106 1.00 51.69 229 GLY A O 1
ATOM 1692 N N . THR A 1 230 ? 18.459 -6.186 -18.771 1.00 48.72 230 THR A N 1
ATOM 1693 C CA . THR A 1 230 ? 17.522 -5.798 -19.830 1.00 48.72 230 THR A CA 1
ATOM 1694 C C . THR A 1 230 ? 18.180 -4.894 -20.869 1.00 48.72 230 THR A C 1
ATOM 1696 O O . THR A 1 230 ? 18.405 -3.703 -20.674 1.00 48.72 230 THR A O 1
ATOM 1699 N N . THR A 1 231 ? 18.446 -5.484 -22.032 1.00 53.19 231 THR A N 1
ATOM 1700 C CA . THR A 1 231 ? 18.419 -4.774 -23.308 1.00 53.19 231 THR A CA 1
ATOM 1701 C C . THR A 1 231 ? 17.045 -4.122 -23.455 1.00 53.19 231 THR A C 1
ATOM 1703 O O . THR A 1 231 ? 16.024 -4.806 -23.391 1.00 53.19 231 THR A O 1
ATOM 1706 N N . PHE A 1 232 ? 17.004 -2.806 -23.643 1.00 53.66 232 PHE A N 1
ATOM 1707 C CA . PHE A 1 232 ? 15.778 -2.116 -24.032 1.00 53.66 232 PHE A CA 1
ATOM 1708 C C . PHE A 1 232 ? 15.431 -2.556 -25.465 1.00 53.66 232 PHE A C 1
ATOM 1710 O O . PHE A 1 232 ? 16.159 -2.233 -26.400 1.00 53.66 232 PHE A O 1
ATOM 1717 N N . ILE A 1 233 ? 14.363 -3.339 -25.642 1.00 50.91 233 ILE A N 1
ATOM 1718 C CA . ILE A 1 233 ? 13.817 -3.688 -26.962 1.00 50.91 233 ILE A CA 1
ATOM 1719 C C . ILE A 1 233 ? 12.570 -2.825 -27.155 1.00 50.91 233 ILE A C 1
ATOM 1721 O O . ILE A 1 233 ? 11.456 -3.230 -26.840 1.00 50.91 233 ILE A O 1
ATOM 1725 N N . GLY A 1 234 ? 12.778 -1.591 -27.598 1.00 49.16 234 GLY A N 1
ATOM 1726 C CA . GLY A 1 234 ? 11.715 -0.640 -27.903 1.00 49.16 234 GLY A CA 1
ATOM 1727 C C . GLY A 1 234 ? 12.208 0.391 -28.909 1.00 49.16 234 GLY A C 1
ATOM 1728 O O . GLY A 1 234 ? 13.413 0.632 -29.006 1.00 49.16 234 GLY A O 1
ATOM 1729 N N . ASN A 1 235 ? 11.287 0.989 -29.665 1.00 50.56 235 ASN A N 1
ATOM 1730 C CA . ASN A 1 235 ? 11.620 2.110 -30.538 1.00 50.56 235 ASN A CA 1
ATOM 1731 C C . ASN A 1 235 ? 12.100 3.273 -29.663 1.00 50.56 235 ASN A C 1
ATOM 1733 O O . ASN A 1 235 ? 11.356 3.760 -28.813 1.00 50.56 235 ASN A O 1
ATOM 1737 N N . VAL A 1 236 ? 13.343 3.710 -29.859 1.00 59.56 236 VAL A N 1
ATOM 1738 C CA . VAL A 1 236 ? 13.827 4.968 -29.285 1.00 59.56 236 VAL A CA 1
ATOM 1739 C C . VAL A 1 236 ? 13.396 6.072 -30.240 1.00 59.56 236 VAL A C 1
ATOM 1741 O O . VAL A 1 236 ? 14.054 6.329 -31.246 1.00 59.56 236 VAL A O 1
ATOM 1744 N N . GLU A 1 237 ? 12.247 6.679 -29.962 1.00 47.12 237 GLU A N 1
ATOM 1745 C CA . GLU A 1 237 ? 11.759 7.820 -30.728 1.00 47.12 237 GLU A CA 1
ATOM 1746 C C . GLU A 1 237 ? 12.496 9.079 -30.251 1.00 47.12 237 GLU A C 1
ATOM 1748 O O . GLU A 1 237 ? 12.360 9.518 -29.109 1.00 47.12 237 GLU A O 1
ATOM 1753 N N . MET A 1 238 ? 13.363 9.613 -31.108 1.00 52.09 238 MET A N 1
ATOM 1754 C CA . MET A 1 238 ? 14.157 10.801 -30.810 1.00 52.09 238 MET A CA 1
ATOM 1755 C C . MET A 1 238 ? 13.436 12.043 -31.328 1.00 52.09 238 MET A C 1
ATOM 1757 O O . MET A 1 238 ? 13.145 12.142 -32.519 1.00 52.09 238 MET A O 1
ATOM 1761 N N . SER A 1 239 ? 13.158 13.000 -30.440 1.00 39.59 239 SER A N 1
ATOM 1762 C CA . SER A 1 239 ? 12.607 14.299 -30.837 1.00 39.59 239 SER A CA 1
ATOM 1763 C C . SER A 1 239 ? 13.598 15.037 -31.754 1.00 39.59 239 SER A C 1
ATOM 1765 O O . SER A 1 239 ? 14.808 14.981 -31.507 1.00 39.59 239 SER A O 1
ATOM 1767 N N . PRO A 1 240 ? 13.137 15.758 -32.793 1.00 38.22 240 PRO A N 1
ATOM 1768 C CA . PRO A 1 240 ? 14.015 16.576 -33.621 1.00 38.22 240 PRO A CA 1
ATOM 1769 C C . PRO A 1 240 ? 14.850 17.533 -32.759 1.00 38.22 240 PRO A C 1
ATOM 1771 O O . PRO A 1 240 ? 14.311 18.368 -32.036 1.00 38.22 240 PRO A O 1
ATOM 1774 N N . GLY A 1 241 ? 16.176 17.406 -32.833 1.00 40.88 241 GLY A N 1
ATOM 1775 C CA . GLY A 1 241 ? 17.117 18.282 -32.129 1.00 40.88 241 GLY A CA 1
ATOM 1776 C C . GLY A 1 241 ? 17.685 17.743 -30.812 1.00 40.88 241 GLY A C 1
ATOM 1777 O O . GLY A 1 241 ? 18.570 18.388 -30.254 1.00 40.88 241 GLY A O 1
ATOM 1778 N N . THR A 1 242 ? 17.269 16.568 -30.328 1.00 38.12 242 THR A N 1
ATOM 1779 C CA . THR A 1 242 ? 17.960 15.897 -29.216 1.00 38.12 242 THR A CA 1
ATOM 1780 C C . THR A 1 242 ? 18.886 14.814 -29.763 1.00 38.12 242 THR A C 1
ATOM 1782 O O . THR A 1 242 ? 18.452 13.870 -30.411 1.00 38.12 242 THR A O 1
ATOM 1785 N N . GLY A 1 243 ? 20.196 14.965 -29.563 1.00 46.28 243 GLY A N 1
ATOM 1786 C CA . GLY A 1 243 ? 21.171 13.927 -29.903 1.00 46.28 243 GLY A CA 1
ATOM 1787 C C . GLY A 1 243 ? 21.149 12.786 -28.883 1.00 46.28 243 GLY A C 1
ATOM 1788 O O . GLY A 1 243 ? 20.877 13.003 -27.703 1.00 46.28 243 GLY A O 1
ATOM 1789 N N . LEU A 1 244 ? 21.456 11.566 -29.326 1.00 54.19 244 LEU A N 1
ATOM 1790 C CA . LEU A 1 244 ? 21.654 10.420 -28.442 1.00 54.19 244 LEU A CA 1
ATOM 1791 C C . LEU A 1 244 ? 23.056 10.559 -27.849 1.00 54.19 244 LEU A C 1
ATOM 1793 O O . LEU A 1 244 ? 24.042 10.267 -28.522 1.00 54.19 244 LEU A O 1
ATOM 1797 N N . TYR A 1 245 ? 23.154 11.069 -26.620 1.00 44.38 245 TYR A N 1
ATOM 1798 C CA . TYR A 1 245 ? 24.443 11.246 -25.955 1.00 44.38 245 TYR A CA 1
ATOM 1799 C C . TYR A 1 245 ? 24.893 9.916 -25.354 1.00 44.38 245 TYR A C 1
ATOM 1801 O O . TYR A 1 245 ? 24.444 9.491 -24.291 1.00 44.38 245 TYR A O 1
ATOM 1809 N N . LEU A 1 246 ? 25.758 9.233 -26.086 1.00 49.88 246 LEU A N 1
ATOM 1810 C CA . LEU A 1 246 ? 26.368 7.982 -25.683 1.00 49.88 246 LEU A CA 1
ATOM 1811 C C . LEU A 1 246 ? 27.738 8.328 -25.079 1.00 49.88 246 LEU A C 1
ATOM 1813 O O . LEU A 1 246 ? 28.584 8.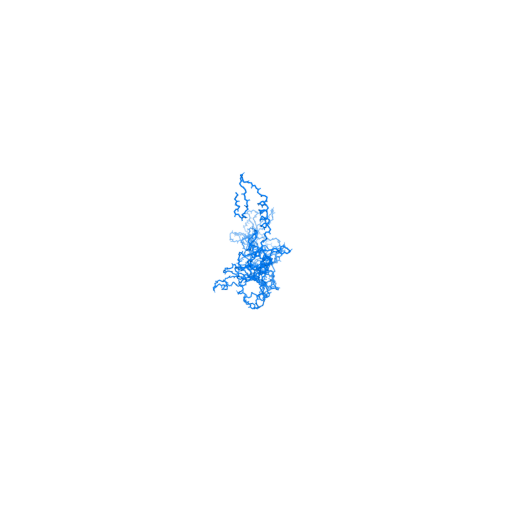868 -25.783 1.00 49.88 246 LEU A O 1
ATOM 1817 N N . GLY A 1 247 ? 27.932 8.119 -23.770 1.00 40.34 247 GLY A N 1
ATOM 1818 C CA . GLY A 1 247 ? 29.184 8.476 -23.074 1.00 40.34 247 GLY A CA 1
ATOM 1819 C C . GLY A 1 247 ? 30.434 7.790 -23.658 1.00 40.34 247 GLY A C 1
ATOM 1820 O O . GLY A 1 247 ? 30.303 6.868 -24.452 1.00 40.34 247 GLY A O 1
ATOM 1821 N N . ASN A 1 248 ? 31.639 8.211 -23.243 1.00 42.34 248 ASN A N 1
ATOM 1822 C CA . ASN A 1 248 ? 32.972 7.925 -23.839 1.00 42.34 248 ASN A CA 1
ATOM 1823 C C . ASN A 1 248 ? 33.406 6.454 -24.077 1.00 42.34 248 ASN A C 1
ATOM 1825 O O . ASN A 1 248 ? 34.559 6.197 -24.409 1.00 42.34 248 ASN A O 1
ATOM 1829 N N . MET A 1 249 ? 32.523 5.469 -23.953 1.00 47.00 249 MET A N 1
ATOM 1830 C CA . MET A 1 249 ? 32.747 4.103 -24.417 1.00 47.00 249 MET A CA 1
ATOM 1831 C C . MET A 1 249 ? 31.436 3.523 -24.943 1.00 47.00 249 MET A C 1
ATOM 1833 O O . MET A 1 249 ? 30.776 2.746 -24.252 1.00 47.00 249 MET A O 1
ATOM 1837 N N . VAL A 1 250 ? 31.028 3.907 -26.154 1.00 48.66 250 VAL A N 1
ATOM 1838 C CA . VAL A 1 250 ? 29.812 3.353 -26.753 1.00 48.66 250 VAL A CA 1
ATOM 1839 C C . VAL A 1 250 ? 30.022 2.980 -28.212 1.00 48.66 250 VAL A C 1
ATOM 1841 O O . VAL A 1 250 ? 30.445 3.784 -29.040 1.00 48.66 250 VAL A O 1
ATOM 1844 N N . GLY A 1 251 ? 29.684 1.726 -28.514 1.00 54.69 251 GLY A N 1
ATOM 1845 C CA . GLY A 1 251 ? 29.508 1.243 -29.871 1.00 54.69 251 GLY A CA 1
ATOM 1846 C C . GLY A 1 251 ? 28.066 0.824 -30.128 1.00 54.69 251 GLY A C 1
ATOM 1847 O O . GLY A 1 251 ? 27.363 0.372 -29.223 1.00 54.69 251 GLY A O 1
ATOM 1848 N N . LEU A 1 252 ? 27.624 0.962 -31.376 1.00 61.16 252 LEU A N 1
ATOM 1849 C CA . LEU A 1 252 ? 26.375 0.361 -31.840 1.00 61.16 252 LEU A CA 1
ATOM 1850 C C . LEU A 1 252 ? 26.650 -1.119 -32.112 1.00 61.16 252 LEU A C 1
ATOM 1852 O O . LEU A 1 252 ? 27.554 -1.441 -32.877 1.00 61.16 252 LEU A O 1
ATOM 1856 N N . VAL A 1 253 ? 25.902 -2.022 -31.481 1.00 53.91 253 VAL A N 1
ATOM 1857 C CA . VAL A 1 253 ? 26.057 -3.473 -31.663 1.00 53.91 253 VAL A CA 1
ATOM 1858 C C . VAL A 1 253 ? 24.879 -3.996 -32.476 1.00 53.91 253 VAL A C 1
ATOM 1860 O O . VAL A 1 253 ? 23.727 -3.816 -32.091 1.00 53.91 253 VAL A O 1
ATOM 1863 N N . GLY A 1 254 ? 25.165 -4.645 -33.601 1.00 52.78 254 GLY A N 1
ATOM 1864 C CA . GLY A 1 254 ? 24.182 -5.368 -34.406 1.00 52.78 254 GLY A CA 1
ATOM 1865 C C . GLY A 1 254 ? 24.239 -6.860 -34.115 1.00 52.78 254 GLY A C 1
ATOM 1866 O O . GLY A 1 254 ? 25.285 -7.375 -33.730 1.00 52.78 254 GLY A O 1
ATOM 1867 N N . LYS A 1 255 ? 23.141 -7.586 -34.329 1.00 46.09 255 LYS A N 1
ATOM 1868 C CA . LYS A 1 255 ? 23.173 -9.055 -34.378 1.00 46.09 255 LYS A CA 1
ATOM 1869 C C . LYS A 1 255 ? 23.393 -9.512 -35.815 1.00 46.09 255 LYS A C 1
ATOM 1871 O O . LYS A 1 255 ? 22.732 -9.019 -36.723 1.00 46.09 255 LYS A O 1
ATOM 1876 N N . THR A 1 256 ? 24.300 -10.461 -36.023 1.00 50.84 256 THR A N 1
ATOM 1877 C CA . THR A 1 256 ? 24.404 -11.176 -37.300 1.00 50.84 256 THR A CA 1
ATOM 1878 C C . THR A 1 256 ? 23.188 -12.085 -37.489 1.00 50.84 256 THR A C 1
ATOM 1880 O O . THR A 1 256 ? 22.480 -12.406 -36.532 1.00 50.84 256 THR A O 1
ATOM 1883 N N . THR A 1 257 ? 22.966 -12.566 -38.712 1.00 45.06 257 THR A N 1
ATOM 1884 C CA . THR A 1 257 ? 21.907 -13.539 -39.041 1.00 45.06 257 THR A CA 1
ATOM 1885 C C . THR A 1 257 ? 21.992 -14.828 -38.212 1.00 45.06 257 THR A C 1
ATOM 1887 O O . THR A 1 257 ? 20.990 -15.512 -38.043 1.00 45.06 257 THR A O 1
ATOM 1890 N N . ASN A 1 258 ? 23.165 -15.122 -37.636 1.00 48.06 258 ASN A N 1
ATOM 1891 C CA . ASN A 1 258 ? 23.415 -16.275 -36.766 1.00 48.06 258 ASN A CA 1
ATOM 1892 C C . ASN A 1 258 ? 23.291 -15.947 -35.262 1.00 48.06 258 ASN A C 1
ATOM 1894 O O . ASN A 1 258 ? 23.664 -16.761 -34.423 1.00 48.06 258 ASN A O 1
ATOM 1898 N N . GLY A 1 259 ? 22.796 -14.758 -34.900 1.00 42.66 259 GLY A N 1
ATOM 1899 C CA . GLY A 1 259 ? 22.527 -14.360 -33.514 1.00 42.66 259 GLY A CA 1
ATOM 1900 C C . GLY A 1 259 ? 23.733 -13.836 -32.725 1.00 42.66 259 GLY A C 1
ATOM 1901 O O . GLY A 1 259 ? 23.557 -13.406 -31.584 1.00 42.66 259 GLY A O 1
ATOM 1902 N N . SER A 1 260 ? 24.930 -13.817 -33.316 1.00 47.56 260 SER A N 1
ATOM 1903 C CA . SER A 1 260 ? 26.136 -13.277 -32.676 1.00 47.56 260 SER A CA 1
ATOM 1904 C C . SER A 1 260 ? 26.153 -11.749 -32.723 1.00 47.56 260 SER A C 1
ATOM 1906 O O . SER A 1 260 ? 25.901 -11.148 -33.766 1.00 47.56 260 SER A O 1
ATOM 1908 N N . ASN A 1 261 ? 26.490 -11.116 -31.602 1.00 49.00 261 ASN A N 1
ATOM 1909 C CA . ASN A 1 261 ? 26.661 -9.667 -31.513 1.00 49.00 261 ASN A CA 1
ATOM 1910 C C . ASN A 1 261 ? 27.943 -9.233 -32.246 1.00 49.00 261 ASN A C 1
ATOM 1912 O O . ASN A 1 261 ? 29.011 -9.791 -31.999 1.00 49.00 261 ASN A O 1
ATOM 1916 N N . THR A 1 262 ? 27.851 -8.229 -33.115 1.00 53.59 262 THR A N 1
ATOM 1917 C CA . THR A 1 262 ? 28.989 -7.603 -33.797 1.00 53.59 262 THR A CA 1
ATOM 1918 C C . THR A 1 262 ? 28.955 -6.086 -33.625 1.00 53.59 262 THR A C 1
ATOM 1920 O O . THR A 1 262 ? 27.885 -5.478 -33.582 1.00 53.59 262 THR A O 1
ATOM 1923 N N . LEU A 1 263 ? 30.125 -5.469 -33.477 1.00 52.81 263 LEU A N 1
ATOM 1924 C CA . LEU A 1 263 ? 30.273 -4.034 -33.241 1.00 52.81 263 LEU A CA 1
ATOM 1925 C C . LEU A 1 263 ? 30.164 -3.288 -34.586 1.00 52.81 263 LEU A C 1
ATOM 1927 O O . LEU A 1 263 ? 31.097 -3.317 -35.376 1.00 52.81 263 LEU A O 1
ATOM 1931 N N . LEU A 1 264 ? 29.032 -2.634 -34.856 1.00 58.19 264 LEU A N 1
ATOM 1932 C CA . LEU A 1 264 ? 28.751 -1.931 -36.118 1.00 58.19 264 LEU A CA 1
ATOM 1933 C C . LEU A 1 264 ? 29.500 -0.595 -36.239 1.00 58.19 264 LEU A C 1
ATOM 1935 O O . LEU A 1 264 ? 29.880 -0.202 -37.338 1.00 58.19 264 LEU A O 1
ATOM 1939 N N . ALA A 1 265 ? 29.713 0.111 -35.128 1.00 60.81 265 ALA A N 1
ATOM 1940 C CA . ALA A 1 265 ? 30.485 1.353 -35.091 1.00 60.81 265 ALA A CA 1
ATOM 1941 C C . ALA A 1 265 ? 31.132 1.537 -33.716 1.00 60.81 265 ALA A C 1
ATOM 1943 O O . ALA A 1 265 ? 30.468 1.349 -32.699 1.00 60.81 265 ALA A O 1
ATOM 1944 N N . HIS A 1 266 ? 32.407 1.923 -33.696 1.00 58.88 266 HIS A N 1
ATOM 1945 C CA . HIS A 1 266 ? 33.166 2.324 -32.514 1.00 58.88 266 HIS A CA 1
ATOM 1946 C C . HIS A 1 266 ? 33.518 3.799 -32.667 1.00 58.88 266 HIS A C 1
ATOM 1948 O O . HIS A 1 266 ? 34.206 4.156 -33.620 1.00 58.88 266 HIS A O 1
ATOM 1954 N N . VAL A 1 267 ? 33.077 4.647 -31.741 1.00 54.81 267 VAL A N 1
ATOM 1955 C CA . VAL A 1 267 ? 33.571 6.023 -31.640 1.00 54.81 267 VAL A CA 1
ATOM 1956 C C . VAL A 1 267 ? 34.343 6.147 -30.337 1.00 54.81 267 VAL A C 1
ATOM 1958 O O . VAL A 1 267 ? 33.795 5.880 -29.271 1.00 54.81 267 VAL A O 1
ATOM 1961 N N . ASN A 1 268 ? 35.615 6.512 -30.425 1.00 51.78 268 ASN A N 1
ATOM 1962 C CA . ASN A 1 268 ? 36.382 6.975 -29.274 1.00 51.78 268 ASN A CA 1
ATOM 1963 C C . ASN A 1 268 ? 36.904 8.388 -29.540 1.00 51.78 268 ASN A C 1
ATOM 1965 O O . ASN A 1 268 ? 36.781 8.899 -30.655 1.00 51.78 268 ASN A O 1
ATOM 1969 N N . ASP A 1 269 ? 37.509 8.996 -28.519 1.00 46.50 269 ASP A N 1
ATOM 1970 C CA . ASP A 1 269 ? 37.994 10.384 -28.516 1.00 46.50 269 ASP A CA 1
ATOM 1971 C C . ASP A 1 269 ? 39.013 10.705 -29.629 1.00 46.50 269 ASP A C 1
ATOM 1973 O O . ASP A 1 269 ? 39.456 11.847 -29.756 1.00 46.50 269 ASP A O 1
ATOM 1977 N N . GLN A 1 270 ? 39.428 9.710 -30.418 1.00 46.53 270 GLN A N 1
ATOM 1978 C CA . GLN A 1 270 ? 40.418 9.849 -31.476 1.00 46.53 270 GLN A CA 1
ATOM 1979 C C . GLN A 1 270 ? 39.959 9.308 -32.841 1.00 46.53 270 GLN A C 1
ATOM 1981 O O . GLN A 1 270 ? 40.561 9.713 -33.825 1.00 46.53 270 GLN A O 1
ATOM 1986 N N . ASN A 1 271 ? 38.940 8.436 -32.950 1.00 49.34 271 ASN A N 1
ATOM 1987 C CA . ASN A 1 271 ? 38.517 7.836 -34.229 1.00 49.34 271 ASN A CA 1
ATOM 1988 C C . ASN A 1 271 ? 37.076 7.280 -34.227 1.00 49.34 271 ASN A C 1
ATOM 1990 O O . ASN A 1 271 ? 36.607 6.725 -33.232 1.00 49.34 271 ASN A O 1
ATOM 1994 N N . VAL A 1 272 ? 36.425 7.311 -35.401 1.00 57.19 272 VAL A N 1
ATOM 1995 C CA . VAL A 1 272 ? 35.264 6.463 -35.736 1.00 57.19 272 VAL A CA 1
ATOM 1996 C C . VAL A 1 272 ? 35.772 5.250 -36.517 1.00 57.19 272 VAL A C 1
ATOM 1998 O O . VAL A 1 272 ? 36.141 5.372 -37.681 1.00 57.19 272 VAL A O 1
ATOM 2001 N N . SER A 1 273 ? 35.814 4.072 -35.898 1.00 56.25 273 SER A N 1
ATOM 2002 C CA . SER A 1 273 ? 36.121 2.812 -36.586 1.00 56.25 273 SER A CA 1
ATOM 2003 C C . SER A 1 273 ? 34.842 2.011 -36.832 1.00 56.25 273 SER A C 1
ATOM 2005 O O . SER A 1 273 ? 34.179 1.561 -35.897 1.00 56.25 273 SER A O 1
ATOM 2007 N N . ILE A 1 274 ? 34.490 1.833 -38.104 1.00 58.75 274 ILE A N 1
ATOM 2008 C CA . ILE A 1 274 ? 33.389 0.973 -38.555 1.00 58.75 274 ILE A CA 1
ATOM 2009 C C . ILE A 1 274 ? 33.989 -0.410 -38.821 1.00 58.75 274 ILE A C 1
ATOM 2011 O O . ILE A 1 274 ? 34.727 -0.590 -39.788 1.00 58.75 274 ILE A O 1
ATOM 2015 N N . PHE A 1 275 ? 33.716 -1.383 -37.949 1.00 56.38 275 PHE A N 1
ATOM 2016 C CA . PHE A 1 275 ? 34.242 -2.741 -38.089 1.00 56.38 275 PHE A CA 1
ATOM 2017 C C . PHE A 1 275 ? 33.188 -3.661 -38.711 1.00 56.38 275 PHE A C 1
ATOM 2019 O O . PHE A 1 275 ? 32.310 -4.182 -38.032 1.00 56.38 275 PHE A O 1
ATOM 2026 N N . GLY A 1 276 ? 33.306 -3.904 -40.015 1.00 50.22 276 GLY A N 1
ATOM 2027 C CA . GLY A 1 276 ? 32.693 -5.066 -40.652 1.00 50.22 276 GLY A CA 1
ATOM 2028 C C . GLY A 1 276 ? 33.664 -6.235 -40.622 1.00 50.22 276 GLY A C 1
ATOM 2029 O O . GLY A 1 276 ? 34.749 -6.147 -41.193 1.00 50.22 276 GLY A O 1
ATOM 2030 N N . GLY A 1 277 ? 33.310 -7.322 -39.936 1.00 43.66 277 GLY A N 1
ATOM 2031 C CA . GLY A 1 277 ? 34.101 -8.552 -39.958 1.00 43.66 277 GLY A CA 1
ATOM 2032 C C . GLY A 1 277 ? 34.275 -9.071 -41.388 1.00 43.66 277 GLY A C 1
ATOM 2033 O O . GLY A 1 277 ? 33.334 -9.053 -42.182 1.00 43.66 277 GLY A O 1
ATOM 2034 N N . ILE A 1 278 ? 35.484 -9.538 -41.707 1.00 47.25 278 ILE A N 1
ATOM 2035 C CA . ILE A 1 278 ? 35.860 -10.119 -43.001 1.00 47.25 278 ILE A CA 1
ATOM 2036 C C . ILE A 1 278 ? 34.905 -11.287 -43.302 1.00 47.25 278 ILE A C 1
ATOM 2038 O O . ILE A 1 278 ? 35.052 -12.367 -42.737 1.00 47.25 278 ILE A O 1
ATOM 2042 N N . GLY A 1 279 ? 33.896 -11.062 -44.148 1.00 49.97 279 GLY A N 1
ATOM 2043 C CA . GLY A 1 279 ? 33.007 -12.120 -44.643 1.00 49.97 279 GLY A CA 1
ATOM 2044 C C . GLY A 1 279 ? 31.505 -11.827 -44.655 1.00 49.97 279 GLY A C 1
ATOM 2045 O O . GLY A 1 279 ? 30.768 -12.619 -45.232 1.00 49.97 279 GLY A O 1
ATOM 2046 N N . ILE A 1 280 ? 31.024 -10.716 -44.085 1.00 41.94 280 ILE A N 1
ATOM 2047 C CA . ILE A 1 280 ? 29.607 -10.319 -44.204 1.00 41.94 280 ILE A CA 1
ATOM 2048 C C . ILE A 1 280 ? 29.493 -8.803 -44.401 1.00 41.94 280 ILE A C 1
ATOM 2050 O O . ILE A 1 280 ? 30.052 -8.056 -43.598 1.00 41.94 280 ILE A O 1
ATOM 2054 N N . PRO A 1 281 ? 28.794 -8.320 -45.448 1.00 44.56 281 PRO A N 1
ATOM 2055 C CA . PRO A 1 281 ? 28.673 -6.893 -45.711 1.00 44.56 281 PRO A CA 1
ATOM 2056 C C . PRO A 1 281 ? 27.833 -6.227 -44.617 1.00 44.56 281 PRO A C 1
ATOM 2058 O O . PRO A 1 281 ? 26.608 -6.293 -44.624 1.00 44.56 281 PRO A O 1
ATOM 2061 N N . SER A 1 282 ? 28.489 -5.568 -43.667 1.00 43.69 282 SER A N 1
ATOM 2062 C CA . SER A 1 282 ? 27.856 -4.580 -42.798 1.00 43.69 282 SER A CA 1
ATOM 2063 C C . SER A 1 282 ? 27.970 -3.214 -43.475 1.00 43.69 282 SER A C 1
ATOM 2065 O O . SER A 1 282 ? 28.971 -2.515 -43.323 1.00 43.69 282 SER A O 1
ATOM 2067 N N . GLY A 1 283 ? 26.971 -2.864 -44.284 1.00 50.47 283 GLY A N 1
ATOM 2068 C CA . GLY A 1 283 ? 26.820 -1.525 -44.848 1.00 50.47 283 GLY A CA 1
ATOM 2069 C C . GLY A 1 283 ? 25.893 -0.667 -43.988 1.00 50.47 283 GLY A C 1
ATOM 2070 O O . GLY A 1 283 ? 24.954 -1.176 -43.378 1.00 50.47 283 GLY A O 1
ATOM 2071 N N . ILE A 1 284 ? 26.108 0.649 -43.968 1.00 50.06 284 ILE A N 1
ATOM 2072 C CA . ILE A 1 284 ? 25.046 1.586 -43.582 1.00 50.06 284 ILE A CA 1
ATOM 2073 C C . ILE A 1 284 ? 24.091 1.652 -44.777 1.00 50.06 284 ILE A C 1
ATOM 2075 O O . ILE A 1 284 ? 24.351 2.347 -45.757 1.00 50.06 284 ILE A O 1
ATOM 2079 N N . HIS A 1 285 ? 23.009 0.877 -44.722 1.00 45.03 285 HIS A N 1
ATOM 2080 C CA . HIS A 1 285 ? 21.950 0.935 -45.724 1.00 45.03 285 HIS A CA 1
ATOM 2081 C C . HIS A 1 285 ? 21.071 2.147 -45.424 1.00 45.03 285 HIS A C 1
ATOM 2083 O O . HIS A 1 285 ? 20.218 2.108 -44.542 1.00 45.03 285 HIS A O 1
ATOM 2089 N N . SER A 1 286 ? 21.299 3.234 -46.152 1.00 47.12 286 SER A N 1
ATOM 2090 C CA . SER A 1 286 ? 20.404 4.386 -46.170 1.00 47.12 286 SER A CA 1
ATOM 2091 C C . SER A 1 286 ? 19.657 4.400 -47.501 1.00 47.12 286 SER A C 1
ATOM 2093 O O . SER A 1 286 ? 20.255 4.184 -48.554 1.00 47.12 286 SER A O 1
ATOM 2095 N N . SER A 1 287 ? 18.346 4.645 -47.466 1.00 43.75 287 SER A N 1
ATOM 2096 C CA . SER A 1 287 ? 17.519 4.814 -48.671 1.00 43.75 287 SER A CA 1
ATOM 2097 C C . SER A 1 287 ? 17.833 6.109 -49.434 1.00 43.75 287 SER A C 1
ATOM 2099 O O . SER A 1 287 ? 17.368 6.290 -50.557 1.00 43.75 287 SER A O 1
ATOM 2101 N N . ALA A 1 288 ? 18.644 6.987 -48.840 1.00 46.78 288 ALA A N 1
ATOM 2102 C CA . ALA A 1 288 ? 19.199 8.192 -49.442 1.00 46.78 288 ALA A CA 1
ATOM 2103 C C . ALA A 1 288 ? 20.717 8.258 -49.199 1.00 46.78 288 ALA A C 1
ATOM 2105 O O . ALA A 1 288 ? 21.224 7.658 -48.253 1.00 46.78 288 ALA A O 1
ATOM 2106 N N . VAL A 1 289 ? 21.463 8.984 -50.029 1.00 45.66 289 VAL A N 1
ATOM 2107 C CA . VAL A 1 289 ? 22.924 9.107 -49.884 1.00 45.66 289 VAL A CA 1
ATOM 2108 C C . VAL A 1 289 ? 23.275 9.647 -48.482 1.00 45.66 289 VAL A C 1
ATOM 2110 O O . VAL A 1 289 ? 22.778 10.716 -48.127 1.00 45.66 289 VAL A O 1
ATOM 2113 N N . PRO A 1 290 ? 24.092 8.946 -47.666 1.00 53.91 290 PRO A N 1
ATOM 2114 C CA . PRO A 1 290 ? 24.465 9.428 -46.340 1.00 53.91 290 PRO A CA 1
ATOM 2115 C C . PRO A 1 290 ? 25.265 10.729 -46.440 1.00 53.91 290 PRO A C 1
ATOM 2117 O O . PRO A 1 290 ? 26.395 10.748 -46.928 1.00 53.91 290 PRO A O 1
ATOM 2120 N N . THR A 1 291 ? 24.681 11.816 -45.952 1.00 49.22 291 THR A N 1
ATOM 2121 C CA . THR A 1 291 ? 25.313 13.133 -45.893 1.00 49.22 291 THR A CA 1
ATOM 2122 C C . THR A 1 291 ? 25.661 13.500 -44.458 1.00 49.22 291 THR A C 1
ATOM 2124 O O . THR A 1 291 ? 24.798 13.443 -43.583 1.00 49.22 291 THR A O 1
ATOM 2127 N N . TRP A 1 292 ? 26.896 13.936 -44.201 1.00 53.22 292 TRP A N 1
ATOM 2128 C CA . TRP A 1 292 ? 27.276 14.479 -42.893 1.00 53.22 292 TRP A CA 1
ATOM 2129 C C . TRP A 1 292 ? 27.168 16.006 -42.885 1.00 53.22 292 TRP A C 1
ATOM 2131 O O . TRP A 1 292 ? 27.574 16.674 -43.838 1.00 53.22 292 TRP A O 1
ATOM 2141 N N . TYR A 1 293 ? 26.603 16.554 -41.806 1.00 45.00 293 TYR A N 1
ATOM 2142 C CA . TYR A 1 293 ? 26.417 17.989 -41.599 1.00 45.00 293 TYR A CA 1
ATOM 2143 C C . TYR A 1 293 ? 27.503 18.529 -40.663 1.00 45.00 293 TYR A C 1
ATOM 2145 O O . TYR A 1 293 ? 27.507 18.227 -39.474 1.00 45.00 293 TYR A O 1
ATOM 2153 N N . ASN A 1 294 ? 28.412 19.350 -41.190 1.00 44.12 294 ASN A N 1
ATOM 2154 C CA . ASN A 1 294 ? 29.448 20.029 -40.396 1.00 44.12 294 ASN A CA 1
ATOM 2155 C C . ASN A 1 294 ? 29.009 21.441 -39.955 1.00 44.12 294 ASN A C 1
ATOM 2157 O O . ASN A 1 294 ? 29.762 22.402 -40.068 1.00 44.12 294 ASN A O 1
ATOM 2161 N N . GLY A 1 295 ? 27.743 21.619 -39.577 1.00 49.19 295 GLY A N 1
ATOM 2162 C CA . GLY A 1 295 ? 27.245 22.922 -39.121 1.00 49.19 295 GLY A CA 1
ATOM 2163 C C . GLY A 1 295 ? 26.957 23.967 -40.211 1.00 49.19 295 GLY A C 1
ATOM 2164 O O . GLY A 1 295 ? 26.433 25.021 -39.868 1.00 49.19 295 GLY A O 1
ATOM 2165 N N . ALA A 1 296 ? 27.244 23.703 -41.496 1.00 42.75 296 ALA A N 1
ATOM 2166 C CA . ALA A 1 296 ? 26.965 24.648 -42.592 1.00 42.75 296 ALA A CA 1
ATOM 2167 C C . ALA A 1 296 ? 26.462 24.001 -43.898 1.00 42.75 296 ALA A C 1
ATOM 2169 O O . ALA A 1 296 ? 25.565 24.544 -44.536 1.00 42.75 296 ALA A O 1
ATOM 2170 N N . VAL A 1 297 ? 27.005 22.849 -44.319 1.00 41.12 297 VAL A N 1
ATOM 2171 C CA . VAL A 1 297 ? 26.571 22.159 -45.552 1.00 41.12 297 VAL A CA 1
ATOM 2172 C C . VAL A 1 297 ? 26.760 20.645 -45.425 1.00 41.12 297 VAL A C 1
ATOM 2174 O O . VAL A 1 297 ? 27.622 20.177 -44.677 1.00 41.12 297 VAL A O 1
ATOM 2177 N N . MET A 1 298 ? 25.952 19.893 -46.171 1.00 45.72 298 MET A N 1
ATOM 2178 C CA . MET A 1 298 ? 25.979 18.434 -46.271 1.00 45.72 298 MET A CA 1
ATOM 2179 C C . MET A 1 298 ? 27.061 17.948 -47.251 1.00 45.72 298 MET A C 1
ATOM 2181 O O . MET A 1 298 ? 27.128 18.441 -48.375 1.00 45.72 298 MET A O 1
ATOM 2185 N N . ARG A 1 299 ? 27.911 16.989 -46.846 1.00 53.62 299 ARG A N 1
ATOM 2186 C CA . ARG A 1 299 ? 28.965 16.398 -47.704 1.00 53.62 299 ARG A CA 1
ATOM 2187 C C . ARG A 1 299 ? 28.903 14.866 -47.752 1.00 53.62 299 ARG A C 1
ATOM 2189 O O . ARG A 1 299 ? 28.408 14.243 -46.817 1.00 53.62 299 ARG A O 1
ATOM 2196 N N . ASN A 1 300 ? 29.429 14.278 -48.832 1.00 55.91 300 ASN A N 1
ATOM 2197 C CA . ASN A 1 300 ? 29.607 12.827 -48.998 1.00 55.91 300 ASN A CA 1
ATOM 2198 C C . ASN A 1 300 ? 30.863 12.322 -48.265 1.00 55.91 300 ASN A C 1
ATOM 2200 O O . ASN A 1 300 ? 31.832 13.063 -48.095 1.00 55.91 300 ASN A O 1
ATOM 2204 N N . LEU A 1 301 ? 30.840 11.061 -47.831 1.00 61.84 301 LEU A N 1
ATOM 2205 C CA . LEU A 1 301 ? 31.916 10.393 -47.090 1.00 61.84 301 LEU A CA 1
ATOM 2206 C C . LEU A 1 301 ? 33.003 9.853 -48.049 1.00 61.84 301 LEU A C 1
ATOM 2208 O O . LEU A 1 301 ? 32.691 9.062 -48.934 1.00 61.84 301 LEU A O 1
ATOM 2212 N N . ILE A 1 302 ? 34.265 10.262 -47.869 1.00 62.34 302 ILE A N 1
ATOM 2213 C CA . ILE A 1 302 ? 35.460 9.708 -48.541 1.00 62.34 302 ILE A CA 1
ATOM 2214 C C . ILE A 1 302 ? 36.319 9.057 -47.448 1.00 62.34 302 ILE A C 1
ATOM 2216 O O . ILE A 1 302 ? 36.524 9.675 -46.406 1.00 62.34 302 ILE A O 1
ATOM 2220 N N . HIS A 1 303 ? 36.774 7.814 -47.639 1.00 59.19 303 HIS A N 1
ATOM 2221 C CA . HIS A 1 303 ? 37.585 7.102 -46.641 1.00 59.19 303 HIS A CA 1
ATOM 2222 C C . HIS A 1 303 ? 39.080 7.420 -46.809 1.00 59.19 303 HIS A C 1
ATOM 2224 O O . HIS A 1 303 ? 39.610 7.315 -47.915 1.00 59.19 303 HIS A O 1
ATOM 2230 N N . ASP A 1 304 ? 39.762 7.735 -45.706 1.00 50.03 304 ASP A N 1
ATOM 2231 C CA . ASP A 1 304 ? 41.224 7.794 -45.633 1.00 50.03 304 ASP A CA 1
ATOM 2232 C C . ASP A 1 304 ? 41.832 6.382 -45.687 1.00 50.03 304 ASP A C 1
ATOM 2234 O O . ASP A 1 304 ? 41.374 5.461 -45.010 1.00 50.03 304 ASP A O 1
ATOM 2238 N N . GLY A 1 305 ? 42.917 6.221 -46.451 1.00 51.88 305 GLY A N 1
ATOM 2239 C CA . GLY A 1 305 ? 43.908 5.169 -46.182 1.00 51.88 305 GLY A CA 1
ATOM 2240 C C . GLY A 1 305 ? 43.968 3.957 -47.115 1.00 51.88 305 GLY A C 1
ATOM 2241 O O . GLY A 1 305 ? 44.768 3.059 -46.873 1.00 51.88 305 GLY A O 1
ATOM 2242 N N . GLY A 1 306 ? 43.216 3.914 -48.211 1.00 46.88 306 GLY A N 1
ATOM 2243 C CA . GLY A 1 306 ? 43.413 2.902 -49.253 1.00 46.88 306 GLY A CA 1
ATOM 2244 C C . GLY A 1 306 ? 43.091 3.503 -50.605 1.00 46.88 306 GLY A C 1
ATOM 2245 O O . GLY A 1 306 ? 42.065 4.161 -50.723 1.00 46.88 306 GLY A O 1
ATOM 2246 N N . GLY A 1 307 ? 43.960 3.333 -51.605 1.00 53.53 307 GLY A N 1
ATOM 2247 C CA . GLY A 1 307 ? 43.730 3.863 -52.951 1.00 53.53 307 GLY A CA 1
ATOM 2248 C C . GLY A 1 307 ? 42.337 3.482 -53.453 1.00 53.53 307 GLY A C 1
ATOM 2249 O O . GLY A 1 307 ? 42.081 2.322 -53.765 1.00 53.53 307 GLY A O 1
ATOM 2250 N N . GLN A 1 308 ? 41.427 4.455 -53.487 1.00 57.25 308 GLN A N 1
ATOM 2251 C CA . GLN A 1 308 ? 40.073 4.258 -53.979 1.00 57.25 308 GLN A CA 1
ATOM 2252 C C . GLN A 1 308 ? 40.035 4.642 -55.451 1.00 57.25 308 GLN A C 1
ATOM 2254 O O . GLN A 1 308 ? 40.347 5.770 -55.828 1.00 57.25 308 GLN A O 1
ATOM 2259 N N . THR A 1 309 ? 39.634 3.690 -56.290 1.00 55.66 309 THR A N 1
ATOM 2260 C CA . THR A 1 309 ? 39.273 3.981 -57.677 1.00 55.66 309 THR A CA 1
ATOM 2261 C C . THR A 1 309 ? 37.928 4.700 -57.652 1.00 55.66 309 THR A C 1
ATOM 2263 O O . THR A 1 309 ? 36.878 4.063 -57.588 1.00 55.66 309 THR A O 1
ATOM 2266 N N . ILE A 1 310 ? 37.949 6.033 -57.638 1.00 62.03 310 ILE A N 1
ATOM 2267 C CA . ILE A 1 310 ? 36.731 6.828 -57.796 1.00 62.03 310 ILE A CA 1
ATOM 2268 C C . ILE A 1 310 ? 36.375 6.799 -59.282 1.00 62.03 310 ILE A C 1
ATOM 2270 O O . ILE A 1 310 ? 36.970 7.507 -60.093 1.00 62.03 310 ILE A O 1
ATOM 2274 N N . ASN A 1 311 ? 35.436 5.928 -59.648 1.00 57.34 311 ASN A N 1
ATOM 2275 C CA . ASN A 1 311 ? 34.975 5.810 -61.024 1.00 57.34 311 ASN A CA 1
ATOM 2276 C C . ASN A 1 311 ? 34.032 6.981 -61.353 1.00 57.34 311 ASN A C 1
ATOM 2278 O O . ASN A 1 311 ? 32.868 6.968 -60.960 1.00 57.34 311 ASN A O 1
ATOM 2282 N N . GLY A 1 312 ? 34.559 8.000 -62.038 1.00 62.81 312 GLY A N 1
ATOM 2283 C CA . GLY A 1 312 ? 33.811 9.185 -62.463 1.00 62.81 312 GLY A CA 1
ATOM 2284 C C . GLY A 1 312 ? 33.744 10.286 -61.401 1.00 62.81 312 GLY A C 1
ATOM 2285 O O . GLY A 1 312 ? 32.768 10.399 -60.664 1.00 62.81 312 GLY A O 1
ATOM 2286 N N . ILE A 1 313 ? 34.763 11.149 -61.349 1.00 69.88 313 ILE A N 1
ATOM 2287 C CA . ILE A 1 313 ? 34.688 12.406 -60.593 1.00 69.88 313 ILE A CA 1
ATOM 2288 C C . ILE A 1 313 ? 34.011 13.463 -61.475 1.00 69.88 313 ILE A C 1
ATOM 2290 O O . ILE A 1 313 ? 34.604 13.947 -62.436 1.00 69.88 313 ILE A O 1
ATOM 2294 N N . THR A 1 314 ? 32.783 13.853 -61.127 1.00 69.06 314 THR A N 1
ATOM 2295 C CA . THR A 1 314 ? 32.120 15.051 -61.668 1.00 69.06 314 THR A CA 1
ATOM 2296 C C . THR A 1 314 ? 32.023 16.107 -60.569 1.00 69.06 314 THR A C 1
ATOM 2298 O O . THR A 1 314 ? 31.184 15.993 -59.675 1.00 69.06 314 THR A O 1
ATOM 2301 N N . THR A 1 315 ? 32.882 17.128 -60.599 1.00 67.19 315 THR A N 1
ATOM 2302 C CA . THR A 1 315 ? 32.847 18.248 -59.642 1.00 67.19 315 THR A CA 1
ATOM 2303 C C . THR A 1 315 ? 32.337 19.522 -60.308 1.00 67.19 315 THR A C 1
ATOM 2305 O O . THR A 1 315 ? 32.698 19.835 -61.437 1.00 67.19 315 THR A O 1
ATOM 2308 N N . PHE A 1 316 ? 31.538 20.310 -59.585 1.00 59.25 316 PHE A N 1
ATOM 2309 C CA . PHE A 1 316 ? 31.140 21.670 -59.984 1.00 59.25 316 PHE A CA 1
ATOM 2310 C C . PHE A 1 316 ? 32.147 22.722 -59.482 1.00 59.25 316 PHE A C 1
ATOM 2312 O O . PHE A 1 316 ? 31.770 23.766 -58.955 1.00 59.25 316 PHE A O 1
ATOM 2319 N N . GLY A 1 317 ? 33.443 22.422 -59.580 1.00 72.75 317 GLY A N 1
ATOM 2320 C CA . GLY A 1 317 ? 34.508 23.271 -59.050 1.00 72.75 317 GLY A CA 1
ATOM 2321 C C . GLY A 1 317 ? 35.894 22.639 -59.159 1.00 72.75 317 GLY A C 1
ATOM 2322 O O . GLY A 1 317 ? 36.059 21.574 -59.758 1.00 72.75 317 GLY A O 1
ATOM 2323 N N . ASN A 1 318 ? 36.881 23.309 -58.563 1.00 78.12 318 ASN A N 1
ATOM 2324 C CA . ASN A 1 318 ? 38.291 22.926 -58.638 1.00 78.12 318 ASN A CA 1
ATOM 2325 C C . ASN A 1 318 ? 38.561 21.589 -57.931 1.00 78.12 318 ASN A C 1
ATOM 2327 O O . ASN A 1 318 ? 38.086 21.359 -56.818 1.00 78.12 318 ASN A O 1
ATOM 2331 N N . ILE A 1 319 ? 39.394 20.752 -58.549 1.00 79.56 319 ILE A N 1
ATOM 2332 C CA . ILE A 1 319 ? 40.024 19.594 -57.906 1.00 79.56 319 ILE A CA 1
ATOM 2333 C C . ILE A 1 319 ? 41.458 19.997 -57.558 1.00 79.56 319 ILE A C 1
ATOM 2335 O O . ILE A 1 319 ? 42.233 20.343 -58.448 1.00 79.56 319 ILE A O 1
ATOM 2339 N N . THR A 1 320 ? 41.817 19.941 -56.275 1.00 80.94 320 THR A N 1
ATOM 2340 C CA . THR A 1 320 ? 43.190 20.187 -55.811 1.00 80.94 320 THR A CA 1
ATOM 2341 C C . THR A 1 320 ? 43.860 18.858 -55.480 1.00 80.94 320 THR A C 1
ATOM 2343 O O . THR A 1 320 ? 43.402 18.144 -54.591 1.00 80.94 320 THR A O 1
ATOM 2346 N N . VAL A 1 321 ? 44.963 18.542 -56.160 1.00 82.56 321 VAL A N 1
ATOM 2347 C CA . VAL A 1 321 ? 45.821 17.390 -55.844 1.00 82.56 321 VAL A CA 1
ATOM 2348 C C . VAL A 1 321 ? 47.060 17.902 -55.110 1.00 82.56 321 VAL A C 1
ATOM 2350 O O . VAL A 1 321 ? 47.890 18.588 -55.698 1.00 82.56 321 VAL A O 1
ATOM 2353 N N . ASN A 1 322 ? 47.186 17.588 -53.818 1.00 77.62 322 ASN A N 1
ATOM 2354 C CA . ASN A 1 322 ? 48.378 17.912 -53.031 1.00 77.62 322 ASN A CA 1
ATOM 2355 C C . ASN A 1 322 ? 49.385 16.759 -53.141 1.00 77.62 322 ASN A C 1
ATOM 2357 O O . ASN A 1 322 ? 49.239 15.745 -52.462 1.00 77.62 322 ASN A O 1
ATOM 2361 N N . GLY A 1 323 ? 50.387 16.905 -54.011 1.00 80.75 323 GLY A N 1
ATOM 2362 C CA . GLY A 1 323 ? 51.406 15.882 -54.272 1.00 80.75 323 GLY A CA 1
ATOM 2363 C C . GLY A 1 323 ? 51.423 15.423 -55.731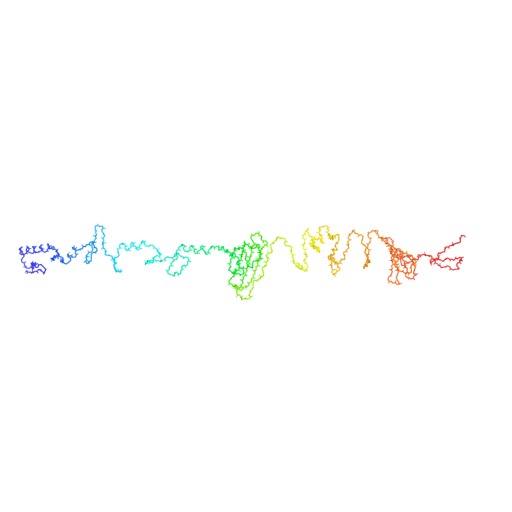 1.00 80.75 323 GLY A C 1
ATOM 2364 O O . GLY A 1 323 ? 51.073 16.186 -56.630 1.00 80.75 323 GLY A O 1
ATOM 2365 N N . LEU A 1 324 ? 51.856 14.181 -55.975 1.00 80.94 324 LEU A N 1
ATOM 2366 C CA . LEU A 1 324 ? 51.930 13.616 -57.324 1.00 80.94 324 LEU A CA 1
ATOM 2367 C C . LEU A 1 324 ? 50.539 13.185 -57.813 1.00 80.94 324 LEU A C 1
ATOM 2369 O O . LEU A 1 324 ? 49.966 12.227 -57.298 1.00 80.94 324 LEU A O 1
ATOM 2373 N N . GLY A 1 325 ? 50.028 13.855 -58.845 1.00 81.12 325 GLY A N 1
ATOM 2374 C CA . GLY A 1 325 ? 48.896 13.371 -59.634 1.00 81.12 325 GLY A CA 1
ATOM 2375 C C . GLY A 1 325 ? 49.383 12.488 -60.781 1.00 81.12 325 GLY A C 1
ATOM 2376 O O . GLY A 1 325 ? 49.994 12.994 -61.719 1.00 81.12 325 GLY A O 1
ATOM 2377 N N . LEU A 1 326 ? 49.120 11.181 -60.714 1.00 79.69 326 LEU A N 1
ATOM 2378 C CA . LEU A 1 326 ? 49.361 10.263 -61.828 1.00 79.69 326 LEU A CA 1
ATOM 2379 C C . LEU A 1 326 ? 48.085 10.134 -62.661 1.00 79.69 326 LEU A C 1
ATOM 2381 O O . LEU A 1 326 ? 47.084 9.600 -62.190 1.00 79.69 326 LEU A O 1
ATOM 2385 N N . PHE A 1 327 ? 48.146 10.567 -63.914 1.00 83.44 327 PHE A N 1
ATOM 2386 C CA . PHE A 1 327 ? 47.169 10.185 -64.925 1.00 83.44 327 PHE A CA 1
ATOM 2387 C C . PHE A 1 327 ? 47.717 8.947 -65.643 1.00 83.44 327 PHE A C 1
ATOM 2389 O O . PHE A 1 327 ? 48.840 8.987 -66.144 1.00 83.44 327 PHE A O 1
ATOM 2396 N N . ALA A 1 328 ? 46.956 7.850 -65.690 1.00 77.62 328 ALA A N 1
ATOM 2397 C CA . ALA A 1 328 ? 47.330 6.633 -66.414 1.00 77.62 328 ALA A CA 1
ATOM 2398 C C . ALA A 1 328 ? 46.127 6.097 -67.207 1.00 77.62 328 ALA A C 1
ATOM 2400 O O . ALA A 1 328 ? 45.111 5.734 -66.619 1.00 77.62 328 ALA A O 1
ATOM 2401 N N . GLY A 1 329 ? 46.235 6.074 -68.537 1.00 70.81 329 GLY A N 1
ATOM 2402 C CA . GLY A 1 329 ? 45.258 5.446 -69.428 1.00 70.81 329 GLY A CA 1
ATOM 2403 C C . GLY A 1 329 ? 45.574 3.969 -69.699 1.00 70.81 329 GLY A C 1
ATOM 2404 O O . GLY A 1 329 ? 46.672 3.493 -69.409 1.00 70.81 329 GLY A O 1
ATOM 2405 N N . ALA A 1 330 ? 44.616 3.241 -70.278 1.00 66.50 330 ALA A N 1
ATOM 2406 C CA . ALA A 1 330 ? 44.856 1.919 -70.868 1.00 66.50 330 ALA A CA 1
ATOM 2407 C C . ALA A 1 330 ? 45.620 2.034 -72.211 1.00 66.50 330 ALA A C 1
ATOM 2409 O O . ALA A 1 330 ? 45.908 3.138 -72.671 1.00 66.50 330 ALA A O 1
ATOM 2410 N N . SER A 1 331 ? 45.948 0.905 -72.854 1.00 68.75 331 SER A N 1
ATOM 2411 C CA . SER A 1 331 ? 46.586 0.880 -74.183 1.00 68.75 331 SER A CA 1
ATOM 2412 C C . SER A 1 331 ? 45.796 1.706 -75.208 1.00 68.75 331 SER A C 1
ATOM 2414 O O . SER A 1 331 ? 44.584 1.523 -75.329 1.00 68.75 331 SER A O 1
ATOM 2416 N N . GLY A 1 332 ? 46.480 2.575 -75.956 1.00 67.12 332 GLY A N 1
ATOM 2417 C CA . GLY A 1 332 ? 45.883 3.476 -76.941 1.00 67.12 332 GLY A CA 1
ATOM 2418 C C . GLY A 1 332 ? 46.879 3.915 -78.016 1.00 67.12 332 GLY A C 1
ATOM 2419 O O . GLY A 1 332 ? 48.086 3.913 -77.777 1.00 67.12 332 GLY A O 1
ATOM 2420 N N . GLU A 1 333 ? 46.370 4.294 -79.188 1.00 73.62 333 GLU A N 1
ATOM 2421 C CA . GLU A 1 333 ? 47.154 4.808 -80.319 1.00 73.62 333 GLU A CA 1
ATOM 2422 C C . GLU A 1 333 ? 46.828 6.290 -80.557 1.00 73.62 333 GLU A C 1
ATOM 2424 O O . GLU A 1 333 ? 45.674 6.697 -80.429 1.00 73.62 333 GLU A O 1
ATOM 2429 N N . MET A 1 334 ? 47.829 7.103 -80.922 1.00 72.81 334 MET A N 1
ATOM 2430 C CA . MET A 1 334 ? 47.634 8.542 -81.182 1.00 72.81 334 MET A CA 1
ATOM 2431 C C . MET A 1 334 ? 46.761 8.833 -82.413 1.00 72.81 334 MET A C 1
ATOM 2433 O O . MET A 1 334 ? 46.127 9.881 -82.464 1.00 72.81 334 MET A O 1
ATOM 2437 N N . GLU A 1 335 ? 46.704 7.914 -83.378 1.00 75.50 335 GLU A N 1
ATOM 2438 C CA . GLU A 1 335 ? 45.999 8.092 -84.659 1.00 75.50 335 GLU A CA 1
ATOM 2439 C C . GLU A 1 335 ? 44.589 7.457 -84.667 1.00 75.50 335 GLU A C 1
ATOM 2441 O O . GLU A 1 335 ? 43.971 7.294 -85.720 1.00 75.50 335 GLU A O 1
ATOM 2446 N N . ALA A 1 336 ? 44.066 7.054 -83.503 1.00 73.12 336 ALA A N 1
ATOM 2447 C CA . ALA A 1 336 ? 42.776 6.374 -83.404 1.00 73.12 336 ALA A CA 1
ATOM 2448 C C . ALA A 1 336 ? 41.592 7.309 -83.736 1.00 73.12 336 ALA A C 1
ATOM 2450 O O . ALA A 1 336 ? 41.474 8.411 -83.205 1.00 73.12 336 ALA A O 1
ATOM 2451 N N . VAL A 1 337 ? 40.667 6.844 -84.588 1.00 61.81 337 VAL A N 1
ATOM 2452 C CA . VAL A 1 337 ? 39.564 7.662 -85.147 1.00 61.81 337 VAL A CA 1
ATOM 2453 C C . VAL A 1 337 ? 38.266 7.593 -84.311 1.00 61.81 337 VAL A C 1
ATOM 2455 O O . VAL A 1 337 ? 37.321 8.335 -84.572 1.00 61.81 337 VAL A O 1
ATOM 2458 N N . SER A 1 338 ? 38.187 6.741 -83.279 1.00 63.34 338 SER A N 1
ATOM 2459 C CA . SER A 1 338 ? 37.049 6.725 -82.341 1.00 63.34 338 SER A CA 1
ATOM 2460 C C . SER A 1 338 ? 37.343 5.970 -81.039 1.00 63.34 338 SER A C 1
ATOM 2462 O O . SER A 1 338 ? 37.809 4.833 -81.091 1.00 63.34 338 SER A O 1
ATOM 2464 N N . GLY A 1 339 ? 36.953 6.547 -79.896 1.00 60.09 339 GLY A N 1
ATOM 2465 C CA . GLY A 1 339 ? 37.003 5.914 -78.568 1.00 60.09 339 GLY A CA 1
ATOM 2466 C C . GLY A 1 339 ? 38.076 6.522 -77.663 1.00 60.09 339 GLY A C 1
ATOM 2467 O O . GLY A 1 339 ? 39.190 6.767 -78.105 1.00 60.09 339 GLY A O 1
ATOM 2468 N N . GLN A 1 340 ? 37.727 6.816 -76.406 1.00 62.03 340 GLN A N 1
ATOM 2469 C CA . GLN A 1 340 ? 38.602 7.495 -75.442 1.00 62.03 340 GLN A CA 1
ATOM 2470 C C . GLN A 1 340 ? 39.856 6.664 -75.123 1.00 62.03 340 GLN A C 1
ATOM 2472 O O . GLN A 1 340 ? 39.850 5.822 -74.230 1.00 62.03 340 GLN A O 1
ATOM 2477 N N . THR A 1 341 ? 40.943 6.932 -75.840 1.00 63.09 341 THR A N 1
ATOM 2478 C CA . THR A 1 341 ? 42.269 6.340 -75.622 1.00 63.09 341 THR A CA 1
ATOM 2479 C C . THR A 1 341 ? 43.285 7.418 -75.250 1.00 63.09 341 THR A C 1
ATOM 2481 O O . THR A 1 341 ? 44.348 7.521 -75.858 1.00 63.09 341 THR A O 1
ATOM 2484 N N . VAL A 1 342 ? 42.951 8.260 -74.264 1.00 63.47 342 VAL A N 1
ATOM 2485 C CA . VAL A 1 342 ? 43.867 9.289 -73.751 1.00 63.47 342 VAL A CA 1
ATOM 2486 C C . VAL A 1 342 ? 43.942 9.265 -72.228 1.00 63.47 342 VAL A C 1
ATOM 2488 O O . VAL A 1 342 ? 42.942 9.123 -71.530 1.00 63.47 342 VAL A O 1
ATOM 2491 N N . THR A 1 343 ? 45.160 9.413 -71.718 1.00 76.50 343 THR A N 1
ATOM 2492 C CA . THR A 1 343 ? 45.475 9.460 -70.285 1.00 76.50 343 THR A CA 1
ATOM 2493 C C . THR A 1 343 ? 44.941 10.731 -69.608 1.00 76.50 343 THR A C 1
ATOM 2495 O O . THR A 1 343 ? 44.539 10.696 -68.448 1.00 76.50 343 THR A O 1
ATOM 2498 N N . LEU A 1 344 ? 44.916 11.848 -70.339 1.00 83.88 344 LEU A N 1
ATOM 2499 C CA . LEU A 1 344 ? 44.355 13.130 -69.920 1.00 83.88 344 LEU A CA 1
ATOM 2500 C C . LEU A 1 344 ? 43.725 13.806 -71.142 1.00 83.88 344 LEU A C 1
ATOM 2502 O O . LEU A 1 344 ? 44.412 14.040 -72.134 1.00 83.88 344 LEU A O 1
ATOM 2506 N N . GLU A 1 345 ? 42.438 14.141 -71.059 1.00 83.88 345 GLU A N 1
ATOM 2507 C CA . GLU A 1 345 ? 41.739 14.938 -72.069 1.00 83.88 345 GLU A CA 1
ATOM 2508 C C . GLU A 1 345 ? 41.488 16.345 -71.521 1.00 83.88 345 GLU A C 1
ATOM 2510 O O . GLU A 1 345 ? 40.858 16.514 -70.476 1.00 83.88 345 GLU A O 1
ATOM 2515 N N . VAL A 1 346 ? 41.953 17.362 -72.244 1.00 89.06 346 VAL A N 1
ATOM 2516 C CA . VAL A 1 346 ? 41.548 18.751 -72.021 1.00 89.06 346 VAL A CA 1
ATOM 2517 C C . VAL A 1 346 ? 40.654 19.139 -73.183 1.00 89.06 346 VAL A C 1
ATOM 2519 O O . VAL A 1 346 ? 41.121 19.240 -74.314 1.00 89.06 346 VAL A O 1
ATOM 2522 N N . ARG A 1 347 ? 39.364 19.323 -72.906 1.00 87.00 347 ARG A N 1
ATOM 2523 C CA . ARG A 1 347 ? 38.351 19.607 -73.922 1.00 87.00 347 ARG A CA 1
ATOM 2524 C C . ARG A 1 347 ? 37.547 20.846 -73.569 1.00 87.00 347 ARG A C 1
ATOM 2526 O O . ARG A 1 347 ? 37.245 21.097 -72.404 1.00 87.00 347 ARG A O 1
ATOM 2533 N N . SER A 1 348 ? 37.162 21.577 -74.602 1.00 88.25 348 SER A N 1
ATOM 2534 C CA . SER A 1 348 ? 36.110 22.581 -74.530 1.00 88.25 348 SER A CA 1
ATOM 2535 C C . SER A 1 348 ? 34.750 21.918 -74.772 1.00 88.25 348 SER A C 1
ATOM 2537 O O . SER A 1 348 ? 34.648 20.953 -75.529 1.00 88.25 348 SER A O 1
ATOM 2539 N N . ASN A 1 349 ? 33.691 22.451 -74.161 1.00 84.69 349 ASN A N 1
ATOM 2540 C CA . ASN A 1 349 ? 32.311 22.019 -74.415 1.00 84.69 349 ASN A CA 1
ATOM 2541 C C . ASN A 1 349 ? 31.665 22.748 -75.615 1.00 84.69 349 ASN A C 1
ATOM 2543 O O . ASN A 1 349 ? 30.475 22.571 -75.864 1.00 84.69 349 ASN A O 1
ATOM 2547 N N . SER A 1 350 ? 32.419 23.586 -76.335 1.00 83.81 350 SER A N 1
ATOM 2548 C CA . SER A 1 350 ? 31.957 24.355 -77.497 1.00 83.81 350 SER A CA 1
ATOM 2549 C C . SER A 1 350 ? 32.952 24.264 -78.651 1.00 83.81 350 SER A C 1
ATOM 2551 O O . SER A 1 350 ? 34.163 24.251 -78.439 1.00 83.81 350 SER A O 1
ATOM 2553 N N . THR A 1 351 ? 32.444 24.294 -79.884 1.00 82.31 351 THR A N 1
ATOM 2554 C CA . THR A 1 351 ? 33.254 24.363 -81.111 1.00 82.31 351 THR A CA 1
ATOM 2555 C C . THR A 1 351 ? 33.904 25.729 -81.333 1.00 82.31 351 THR A C 1
ATOM 2557 O O . THR A 1 351 ? 34.724 25.868 -82.230 1.00 82.31 351 THR A O 1
ATOM 2560 N N . THR A 1 352 ? 33.521 26.748 -80.560 1.00 86.25 352 THR A N 1
ATOM 2561 C CA . THR A 1 352 ? 34.018 28.130 -80.685 1.00 86.25 352 THR A CA 1
ATOM 2562 C C . THR A 1 352 ? 34.923 28.546 -79.529 1.00 86.25 352 THR A C 1
ATOM 2564 O O . THR A 1 352 ? 35.226 29.728 -79.386 1.00 86.25 352 THR A O 1
ATOM 2567 N N . SER A 1 353 ? 35.283 27.616 -78.646 1.00 90.50 353 SER A N 1
ATOM 2568 C CA . SER A 1 353 ? 36.107 27.900 -77.473 1.00 90.50 353 SER A CA 1
ATOM 2569 C C . SER A 1 353 ? 37.317 26.985 -77.455 1.00 90.50 353 SER A C 1
ATOM 2571 O O . SER A 1 353 ? 37.194 25.787 -77.711 1.00 90.50 353 SER A O 1
ATOM 2573 N N . ASP A 1 354 ? 38.465 27.569 -77.142 1.00 92.00 354 ASP A N 1
ATOM 2574 C CA . ASP A 1 354 ? 39.751 26.885 -77.105 1.00 92.00 354 ASP A CA 1
ATOM 2575 C C . ASP A 1 354 ? 39.771 25.803 -76.022 1.00 92.00 354 ASP A C 1
ATOM 2577 O O . ASP A 1 354 ? 39.147 25.934 -74.965 1.00 92.00 354 ASP A O 1
ATOM 2581 N N . ALA A 1 355 ? 40.527 24.736 -76.263 1.00 93.31 355 ALA A N 1
ATOM 2582 C CA . ALA A 1 355 ? 40.772 23.689 -75.279 1.00 93.31 355 ALA A CA 1
ATOM 2583 C C . ALA A 1 355 ? 42.215 23.806 -74.784 1.00 93.31 355 ALA A C 1
ATOM 2585 O O . ALA A 1 355 ? 43.149 23.487 -75.518 1.00 93.31 355 ALA A O 1
ATOM 2586 N N . PHE A 1 356 ? 42.412 24.279 -73.552 1.00 93.56 356 PHE A N 1
ATOM 2587 C CA . PHE A 1 356 ? 43.741 24.592 -73.027 1.00 93.56 356 PHE A CA 1
ATOM 2588 C C . PHE A 1 356 ? 43.908 24.227 -71.555 1.00 93.56 356 PHE A C 1
ATOM 2590 O O . PHE A 1 356 ? 42.952 24.183 -70.781 1.00 93.56 356 PHE A O 1
ATOM 2597 N N . MET A 1 357 ? 45.160 24.007 -71.163 1.00 94.56 357 MET A N 1
ATOM 2598 C CA . MET A 1 357 ? 45.591 23.980 -69.768 1.00 94.56 357 MET A CA 1
ATOM 2599 C C . MET A 1 357 ? 46.443 25.216 -69.468 1.00 94.56 357 MET A C 1
ATOM 2601 O O . MET A 1 357 ? 47.094 25.768 -70.357 1.00 94.56 357 MET A O 1
ATOM 2605 N N . SER A 1 358 ? 46.434 25.657 -68.213 1.00 93.75 358 SER A N 1
ATOM 2606 C CA . SER A 1 358 ? 47.197 26.824 -67.765 1.00 93.75 358 SER A CA 1
ATOM 2607 C C . SER A 1 358 ? 48.419 26.388 -66.975 1.00 93.75 358 SER A C 1
ATOM 2609 O O . SER A 1 358 ? 48.299 25.635 -66.010 1.00 93.75 358 SER A O 1
ATOM 2611 N N . PHE A 1 359 ? 49.576 26.928 -67.334 1.00 94.56 359 PHE A N 1
ATOM 2612 C CA . PHE A 1 359 ? 50.792 26.830 -66.540 1.00 94.56 359 PHE A CA 1
ATOM 2613 C C . PHE A 1 359 ? 50.996 28.164 -65.837 1.00 94.56 359 PHE A C 1
ATOM 2615 O O . PHE A 1 359 ? 51.020 29.208 -66.486 1.00 94.56 359 PHE A O 1
ATOM 2622 N N . HIS A 1 360 ? 51.099 28.143 -64.510 1.00 94.62 360 HIS A N 1
ATOM 2623 C CA . HIS A 1 360 ? 51.120 29.362 -63.709 1.00 94.62 360 HIS A CA 1
ATOM 2624 C C . HIS A 1 360 ? 52.168 29.274 -62.602 1.00 94.62 360 HIS A C 1
ATOM 2626 O O . HIS A 1 360 ? 52.054 28.457 -61.689 1.00 94.62 360 HIS A O 1
ATOM 2632 N N . ILE A 1 361 ? 53.156 30.165 -62.656 1.00 94.25 361 ILE A N 1
ATOM 2633 C CA . ILE A 1 361 ? 54.084 30.427 -61.557 1.00 94.25 361 ILE A CA 1
ATOM 2634 C C . ILE A 1 361 ? 53.577 31.685 -60.845 1.00 94.25 361 ILE A C 1
ATOM 2636 O O . ILE A 1 361 ? 53.629 32.768 -61.439 1.00 94.25 361 ILE A O 1
ATOM 2640 N N . PRO A 1 362 ? 53.076 31.577 -59.599 1.00 92.62 362 PRO A N 1
ATOM 2641 C CA . PRO A 1 362 ? 52.509 32.715 -58.887 1.00 92.62 362 PRO A CA 1
ATOM 2642 C C . PRO A 1 362 ? 53.414 33.947 -58.894 1.00 92.62 362 PRO A C 1
ATOM 2644 O O . PRO A 1 362 ? 54.587 33.862 -58.542 1.00 92.62 362 PRO A O 1
ATOM 2647 N N . ASN A 1 363 ? 52.841 35.089 -59.290 1.00 90.38 363 ASN A N 1
ATOM 2648 C CA . ASN A 1 363 ? 53.492 36.404 -59.352 1.00 90.38 363 ASN A CA 1
ATOM 2649 C C . ASN A 1 363 ? 54.689 36.527 -60.313 1.00 90.38 363 ASN A C 1
ATOM 2651 O O . ASN A 1 363 ? 55.435 37.497 -60.208 1.00 90.38 363 ASN A O 1
ATOM 2655 N N . ASN A 1 364 ? 54.890 35.583 -61.238 1.00 95.50 364 ASN A N 1
ATOM 2656 C CA . ASN A 1 364 ? 55.995 35.649 -62.195 1.00 95.50 364 ASN A CA 1
ATOM 2657 C C . ASN A 1 364 ? 55.499 35.551 -63.641 1.00 95.50 364 ASN A C 1
ATOM 2659 O O . ASN A 1 364 ? 55.397 36.558 -64.338 1.00 95.50 364 ASN A O 1
ATOM 2663 N N . PHE A 1 365 ? 55.150 34.343 -64.080 1.00 95.12 365 PHE A N 1
ATOM 2664 C CA . PHE A 1 365 ? 54.760 34.089 -65.459 1.00 95.12 365 PHE A CA 1
ATOM 2665 C C . PHE A 1 365 ? 53.653 33.045 -65.521 1.00 95.12 365 PHE A C 1
ATOM 2667 O O . PHE A 1 365 ? 53.687 32.040 -64.804 1.00 95.12 365 PHE A O 1
ATOM 2674 N N . ALA A 1 366 ? 52.689 33.275 -66.404 1.00 95.69 366 ALA A N 1
ATOM 2675 C CA . ALA A 1 366 ? 51.649 32.320 -66.720 1.00 95.69 366 ALA A CA 1
ATOM 2676 C C . ALA A 1 366 ? 51.314 32.349 -68.209 1.00 95.69 366 ALA A C 1
ATOM 2678 O O . ALA A 1 366 ? 51.352 33.402 -68.849 1.00 95.69 366 ALA A O 1
ATOM 2679 N N . CYS A 1 367 ? 50.963 31.186 -68.742 1.00 95.69 367 CYS A N 1
ATOM 2680 C CA . CYS A 1 367 ? 50.512 31.024 -70.115 1.00 95.69 367 CYS A CA 1
ATOM 2681 C C . CYS A 1 367 ? 49.506 29.875 -70.225 1.00 95.69 367 CYS A C 1
ATOM 2683 O O . CYS A 1 367 ? 49.425 28.986 -69.371 1.00 95.69 367 CYS A O 1
ATOM 2685 N N . HIS A 1 368 ? 48.743 29.899 -71.308 1.00 95.31 368 HIS A N 1
ATOM 2686 C CA . HIS A 1 368 ? 47.907 28.800 -71.759 1.00 95.31 368 HIS A CA 1
ATOM 2687 C C . HIS A 1 368 ? 48.638 28.001 -72.827 1.00 95.31 368 HIS A C 1
ATOM 2689 O O . HIS A 1 368 ? 49.301 28.581 -73.684 1.00 95.31 368 HIS A O 1
ATOM 2695 N N . PHE A 1 369 ? 48.467 26.684 -72.797 1.00 95.50 369 PHE A N 1
ATOM 2696 C CA . PHE A 1 369 ? 48.896 25.764 -73.843 1.00 95.50 369 PHE A CA 1
ATOM 2697 C C . PHE A 1 369 ? 47.706 24.894 -74.236 1.00 95.50 369 PHE A C 1
ATOM 2699 O O . PHE A 1 369 ? 47.082 24.265 -73.375 1.00 95.50 369 PHE A O 1
ATOM 2706 N N . GLY A 1 370 ? 47.367 24.877 -75.521 1.00 94.06 370 GLY A N 1
ATOM 2707 C CA . GLY A 1 370 ? 46.153 24.207 -75.969 1.00 94.06 370 GLY A CA 1
ATOM 2708 C C . GLY A 1 370 ? 45.870 24.332 -77.456 1.00 94.06 370 GLY A C 1
ATOM 2709 O O . GLY A 1 370 ? 46.689 24.839 -78.219 1.00 94.06 370 GLY A O 1
ATOM 2710 N N . LEU A 1 371 ? 44.701 23.846 -77.860 1.00 91.88 371 LEU A N 1
ATOM 2711 C CA . LEU A 1 371 ? 44.179 23.962 -79.216 1.00 91.88 371 LEU A CA 1
ATOM 2712 C C . LEU A 1 371 ? 43.317 25.219 -79.337 1.00 91.88 371 LEU A C 1
ATOM 2714 O O . LEU A 1 371 ? 42.347 25.373 -78.594 1.00 91.88 371 LEU A O 1
ATOM 2718 N N . ASP A 1 372 ? 43.654 26.075 -80.300 1.00 90.25 372 ASP A N 1
ATOM 2719 C CA . ASP A 1 372 ? 42.832 27.228 -80.682 1.00 90.25 372 ASP A CA 1
ATOM 2720 C C . ASP A 1 372 ? 41.661 26.769 -81.561 1.00 90.25 372 ASP A C 1
ATOM 2722 O O . ASP A 1 372 ? 41.856 26.051 -82.546 1.00 90.25 372 ASP A O 1
ATOM 2726 N N . ALA A 1 373 ? 40.445 27.182 -81.213 1.00 89.62 373 ALA A N 1
ATOM 2727 C CA . ALA A 1 373 ? 39.214 26.762 -81.875 1.00 89.62 373 ALA A CA 1
ATOM 2728 C C . ALA A 1 373 ? 39.113 27.282 -83.315 1.00 89.62 373 ALA A C 1
ATOM 2730 O O . ALA A 1 373 ? 38.491 26.640 -84.163 1.00 89.62 373 ALA A O 1
ATOM 2731 N N . ASN A 1 374 ? 39.755 28.415 -83.614 1.00 87.06 374 ASN A N 1
ATOM 2732 C CA . ASN A 1 374 ? 39.688 29.034 -84.937 1.00 87.06 374 ASN A CA 1
ATOM 2733 C C . ASN A 1 374 ? 40.608 28.331 -85.941 1.00 87.06 374 ASN A C 1
ATOM 2735 O O . ASN A 1 374 ? 40.196 27.990 -87.048 1.00 87.06 374 ASN A O 1
ATOM 2739 N N . THR A 1 375 ? 41.865 28.106 -85.560 1.00 85.31 375 THR A N 1
ATOM 2740 C CA . THR A 1 375 ? 42.884 27.500 -86.429 1.00 85.31 375 THR A CA 1
ATOM 2741 C C . THR A 1 375 ? 42.967 25.983 -86.293 1.00 85.31 375 THR A C 1
ATOM 2743 O O . THR A 1 375 ? 43.562 25.334 -87.154 1.00 85.31 375 THR A O 1
ATOM 2746 N N . GLN A 1 376 ? 42.398 25.410 -85.226 1.00 86.44 376 GLN A N 1
ATOM 2747 C CA . GLN A 1 376 ? 42.496 23.988 -84.870 1.00 86.44 376 GLN A CA 1
ATOM 2748 C C . GLN A 1 376 ? 43.956 23.527 -84.715 1.00 86.44 376 GLN A C 1
ATOM 2750 O O . GLN A 1 376 ? 44.307 22.369 -84.965 1.00 86.44 376 GLN A O 1
ATOM 2755 N N . ARG A 1 377 ? 44.843 24.459 -84.337 1.00 88.88 377 ARG A N 1
ATOM 2756 C CA . ARG A 1 377 ? 46.278 24.225 -84.144 1.00 88.88 377 ARG A CA 1
ATOM 2757 C C . ARG A 1 377 ? 46.665 24.397 -82.687 1.00 88.88 377 ARG A C 1
ATOM 2759 O O . ARG A 1 377 ? 46.018 25.122 -81.939 1.00 88.88 377 ARG A O 1
ATOM 2766 N N . LEU A 1 378 ? 47.756 23.734 -82.316 1.00 92.00 378 LEU A N 1
ATOM 2767 C CA . LEU A 1 378 ? 48.367 23.884 -81.007 1.00 92.00 378 LEU A CA 1
ATOM 2768 C C . LEU A 1 378 ? 48.991 25.278 -80.890 1.00 92.00 378 LEU A C 1
ATOM 2770 O O . LEU A 1 378 ? 49.705 25.714 -81.796 1.00 92.00 378 LEU A O 1
ATOM 2774 N N . GLN A 1 379 ? 48.719 25.974 -79.794 1.00 92.50 379 GLN A N 1
ATOM 2775 C CA . GLN A 1 379 ? 49.187 27.331 -79.546 1.00 92.50 379 GLN A CA 1
ATOM 2776 C C . GLN A 1 379 ? 49.608 27.525 -78.085 1.00 92.50 379 GLN A C 1
ATOM 2778 O O . GLN A 1 379 ? 49.198 26.779 -77.191 1.00 92.50 379 GLN A O 1
ATOM 2783 N N . ILE A 1 380 ? 50.414 28.563 -77.856 1.00 95.25 380 ILE A N 1
ATOM 2784 C CA . ILE A 1 380 ? 50.751 29.102 -76.536 1.00 95.25 380 ILE A CA 1
ATOM 2785 C C . ILE A 1 380 ? 50.392 30.591 -76.480 1.00 95.25 380 ILE A C 1
ATOM 2787 O O . ILE A 1 380 ? 50.658 31.322 -77.432 1.00 95.25 380 ILE A O 1
ATOM 2791 N N . GLY A 1 381 ? 49.774 31.068 -75.402 1.00 93.75 381 GLY A N 1
ATOM 2792 C CA . GLY A 1 381 ? 49.324 32.464 -75.327 1.00 93.75 381 GLY A CA 1
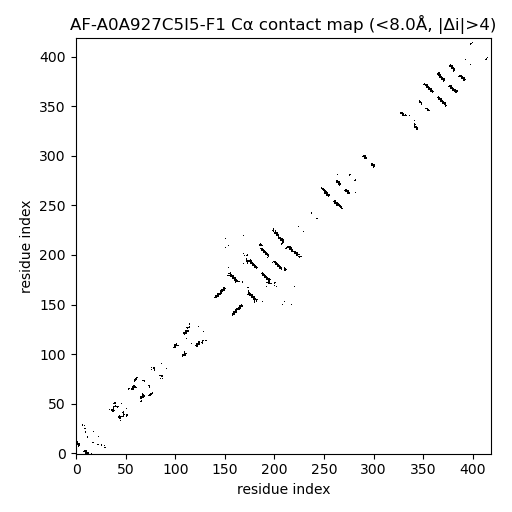ATOM 2793 C C . GLY A 1 381 ? 48.622 32.836 -74.027 1.00 93.75 381 GLY A C 1
ATOM 2794 O O . GLY A 1 381 ? 48.614 32.060 -73.074 1.00 93.75 381 GLY A O 1
ATOM 2795 N N . GLY A 1 382 ? 48.009 34.020 -73.992 1.00 93.00 382 GLY A N 1
ATOM 2796 C CA . GLY A 1 382 ? 47.246 34.502 -72.836 1.00 93.00 382 GLY A CA 1
ATOM 2797 C C . GLY A 1 382 ? 48.100 34.893 -71.620 1.00 93.00 382 GLY A C 1
ATOM 2798 O O . GLY A 1 382 ? 49.327 34.784 -71.627 1.00 93.00 382 GLY A O 1
ATOM 2799 N N . TRP A 1 383 ? 47.437 35.362 -70.557 1.00 93.06 383 TRP A N 1
ATOM 2800 C CA . TRP A 1 383 ? 48.058 35.817 -69.299 1.00 93.06 383 TRP A CA 1
ATOM 2801 C C . TRP A 1 383 ? 49.264 36.744 -69.519 1.00 93.06 383 TRP A C 1
ATOM 2803 O O . TRP A 1 383 ? 49.099 37.851 -70.031 1.00 93.06 383 TRP A O 1
ATOM 2813 N N . SER A 1 384 ? 50.474 36.308 -69.152 1.00 94.56 384 SER A N 1
ATOM 2814 C CA . SER A 1 384 ? 51.700 37.105 -69.236 1.00 94.56 384 SER A CA 1
ATOM 2815 C C . SER A 1 384 ? 52.106 37.431 -70.679 1.00 94.56 384 SER A C 1
ATOM 2817 O O . SER A 1 384 ? 52.930 38.318 -70.883 1.00 94.56 384 SER A O 1
ATOM 2819 N N . MET A 1 385 ? 51.523 36.758 -71.679 1.00 92.44 385 MET A N 1
ATOM 2820 C CA . MET A 1 385 ? 51.735 37.017 -73.112 1.00 92.44 385 MET A CA 1
ATOM 2821 C C . MET A 1 385 ? 50.710 38.005 -73.710 1.00 92.44 385 MET A C 1
ATOM 2823 O O . MET A 1 385 ? 50.756 38.296 -74.909 1.00 92.44 385 MET A O 1
ATOM 2827 N N . GLY A 1 386 ? 49.800 38.543 -72.886 1.00 90.75 386 GLY A N 1
ATOM 2828 C CA . GLY A 1 386 ? 48.744 39.471 -73.298 1.00 90.75 386 GLY A CA 1
ATOM 2829 C C . GLY A 1 386 ? 47.598 38.785 -74.046 1.00 90.75 386 GLY A C 1
ATOM 2830 O O . GLY A 1 386 ? 47.423 37.571 -73.967 1.00 90.75 386 GLY A O 1
ATOM 2831 N N . THR A 1 387 ? 46.817 39.552 -74.811 1.00 90.69 387 THR A N 1
ATOM 2832 C CA . THR A 1 387 ? 45.716 39.045 -75.660 1.00 90.69 387 THR A CA 1
ATOM 2833 C C . THR A 1 387 ? 46.218 38.402 -76.957 1.00 90.69 387 THR A C 1
ATOM 2835 O O . THR A 1 387 ? 45.552 38.471 -77.986 1.00 90.69 387 THR A O 1
ATOM 2838 N N . ASN A 1 388 ? 47.420 37.830 -76.925 1.00 88.62 388 ASN A N 1
ATOM 2839 C CA . ASN A 1 388 ? 48.073 37.224 -78.073 1.00 88.62 388 ASN A CA 1
ATOM 2840 C C . ASN A 1 388 ? 48.174 35.715 -77.871 1.00 88.62 388 ASN A C 1
ATOM 2842 O O . ASN A 1 388 ? 48.356 35.230 -76.748 1.00 88.62 388 ASN A O 1
ATOM 2846 N N . SER A 1 389 ? 48.132 34.990 -78.981 1.00 91.06 389 SER A N 1
ATOM 2847 C CA . SER A 1 389 ? 48.462 33.576 -79.050 1.00 91.06 389 SER A CA 1
ATOM 2848 C C . SER A 1 389 ? 49.444 33.325 -80.188 1.00 91.06 389 SER A C 1
ATOM 2850 O O . SER A 1 389 ? 49.477 34.034 -81.195 1.00 91.06 389 SER A O 1
ATOM 2852 N N . TYR A 1 390 ? 50.294 32.326 -79.993 1.00 90.12 390 TYR A N 1
ATOM 2853 C CA . TYR A 1 390 ? 51.379 31.980 -80.892 1.00 90.12 390 TYR A CA 1
ATOM 2854 C C . TYR A 1 390 ? 51.244 30.516 -81.263 1.00 90.12 390 TYR A C 1
ATOM 2856 O O . TYR A 1 390 ? 51.248 29.632 -80.405 1.00 90.12 390 TYR A O 1
ATOM 2864 N N . LYS A 1 391 ? 51.126 30.261 -82.563 1.00 87.19 391 LYS A N 1
ATOM 2865 C CA . LYS A 1 391 ? 51.065 28.909 -83.103 1.00 87.19 391 LYS A CA 1
ATOM 2866 C C . LYS A 1 391 ? 52.361 28.158 -82.814 1.00 87.19 391 LYS A C 1
ATOM 2868 O O . LYS A 1 391 ? 53.451 28.653 -83.093 1.00 87.19 391 LYS A O 1
ATOM 2873 N N . ILE A 1 392 ? 52.221 26.934 -82.319 1.00 88.56 392 ILE A N 1
ATOM 2874 C CA . ILE A 1 392 ? 53.309 25.966 -82.248 1.00 88.56 392 ILE A CA 1
ATOM 2875 C C . ILE A 1 392 ? 53.324 25.214 -83.575 1.00 88.56 392 ILE A C 1
ATOM 2877 O O . ILE A 1 392 ? 52.325 24.627 -83.999 1.00 88.56 392 ILE A O 1
ATOM 2881 N N . TRP A 1 393 ? 54.453 25.291 -84.268 1.00 82.31 393 TRP A N 1
ATOM 2882 C CA . TRP A 1 393 ? 54.621 24.667 -85.572 1.00 82.31 393 TRP A CA 1
ATOM 2883 C C . TRP A 1 393 ? 54.827 23.158 -85.429 1.00 82.31 393 TRP A C 1
ATOM 2885 O O . TRP A 1 393 ? 55.641 22.699 -84.634 1.00 82.31 393 TRP A O 1
ATOM 2895 N N . ASP A 1 394 ? 54.079 22.398 -86.224 1.00 80.81 394 ASP A N 1
ATOM 2896 C CA . ASP A 1 394 ? 54.207 20.952 -86.395 1.00 80.81 394 ASP A CA 1
ATOM 2897 C C . ASP A 1 394 ? 54.396 20.620 -87.886 1.00 80.81 394 ASP A C 1
ATOM 2899 O O . ASP A 1 394 ? 54.375 21.511 -88.739 1.00 80.81 394 ASP A O 1
ATOM 2903 N N . GLN A 1 395 ? 54.534 19.335 -88.229 1.00 76.50 395 GLN A N 1
ATOM 2904 C CA . GLN A 1 395 ? 54.704 18.896 -89.624 1.00 76.50 395 GLN A CA 1
ATOM 2905 C C . GLN A 1 395 ? 53.589 19.379 -90.566 1.00 76.50 395 GLN A C 1
ATOM 2907 O O . GLN A 1 395 ? 53.812 19.563 -91.754 1.00 76.50 395 GLN A O 1
ATOM 2912 N N . ARG A 1 396 ? 52.384 19.634 -90.040 1.00 71.69 396 ARG A N 1
ATOM 2913 C CA . ARG A 1 396 ? 51.240 20.123 -90.821 1.00 71.69 396 ARG A CA 1
ATOM 2914 C C . ARG A 1 396 ? 51.339 21.627 -91.112 1.00 71.69 396 ARG A C 1
ATOM 2916 O O . ARG A 1 396 ? 50.441 22.178 -91.745 1.00 71.69 396 ARG A O 1
ATOM 2923 N N . GLY A 1 397 ? 52.302 22.329 -90.523 1.00 66.19 397 GLY A N 1
ATOM 2924 C CA . GLY A 1 397 ? 52.595 23.736 -90.783 1.00 66.19 397 GLY A CA 1
ATOM 2925 C C . GLY A 1 397 ? 53.945 23.959 -91.465 1.00 66.19 397 GLY A C 1
ATOM 2926 O O . GLY A 1 397 ? 54.225 25.086 -91.851 1.00 66.19 397 GLY A O 1
ATOM 2927 N N . LEU A 1 398 ? 54.762 22.918 -91.621 1.00 67.75 398 LEU A N 1
ATOM 2928 C CA . LEU A 1 398 ? 56.023 23.004 -92.338 1.00 67.75 398 LEU A CA 1
ATOM 2929 C C . LEU A 1 398 ? 55.777 22.750 -93.830 1.00 67.75 398 LEU A C 1
ATOM 2931 O O . LEU A 1 398 ? 55.307 21.681 -94.217 1.00 67.75 398 LEU A O 1
ATOM 2935 N N . PHE A 1 399 ? 56.094 23.725 -94.675 1.00 63.56 399 PHE A N 1
ATOM 2936 C CA . PHE A 1 399 ? 56.032 23.552 -96.123 1.00 63.56 399 PHE A CA 1
ATOM 2937 C C . PHE A 1 399 ? 57.335 22.913 -96.605 1.00 63.56 399 PHE A C 1
ATOM 2939 O O . PHE A 1 399 ? 58.376 23.564 -96.647 1.00 63.56 399 PHE A O 1
ATOM 2946 N N . VAL A 1 400 ? 57.290 21.631 -96.972 1.00 58.22 400 VAL A N 1
ATOM 2947 C CA . VAL A 1 400 ? 58.418 20.961 -97.630 1.00 58.22 400 VAL A CA 1
ATOM 2948 C C . VAL A 1 400 ? 58.280 21.207 -99.129 1.00 58.22 400 VAL A C 1
ATOM 2950 O O . VAL A 1 400 ? 57.447 20.591 -99.790 1.00 58.22 400 VAL A O 1
ATOM 2953 N N . SER A 1 401 ? 59.053 22.148 -99.663 1.00 56.25 401 SER A N 1
ATOM 2954 C CA . SER A 1 401 ? 59.125 22.393 -101.103 1.00 56.25 401 SER A CA 1
ATOM 2955 C C . SER A 1 401 ? 60.536 22.097 -101.593 1.00 56.25 401 SER A C 1
ATOM 2957 O O . SER A 1 401 ? 61.493 22.682 -101.098 1.00 56.25 401 SER A O 1
ATOM 2959 N N . THR A 1 402 ? 60.678 21.238 -102.605 1.00 55.34 402 THR A N 1
ATOM 2960 C CA . THR A 1 402 ? 61.957 21.016 -103.309 1.00 55.34 402 THR A CA 1
ATOM 2961 C C . THR A 1 402 ? 62.302 22.154 -104.281 1.00 55.34 402 THR A C 1
ATOM 2963 O O . THR A 1 402 ? 63.308 22.088 -104.981 1.00 55.34 402 THR A O 1
ATOM 2966 N N . THR A 1 403 ? 61.470 23.199 -104.351 1.00 56.50 403 THR A N 1
ATOM 2967 C CA . THR A 1 403 ? 61.670 24.401 -105.175 1.00 56.50 403 THR A CA 1
ATOM 2968 C C . THR A 1 403 ? 61.410 25.669 -104.350 1.00 56.50 403 THR A C 1
ATOM 2970 O O . THR A 1 403 ? 60.341 25.767 -103.741 1.00 56.50 403 THR A O 1
ATOM 2973 N N . PRO A 1 404 ? 62.319 26.663 -104.320 1.00 57.88 404 PRO A N 1
ATOM 2974 C CA . PRO A 1 404 ? 62.102 27.908 -103.577 1.00 57.88 404 PRO A CA 1
ATOM 2975 C C . PRO A 1 404 ? 60.814 28.611 -104.035 1.00 57.88 404 PRO A C 1
ATOM 2977 O O . PRO A 1 404 ? 60.610 28.808 -105.233 1.00 57.88 404 PRO A O 1
ATOM 2980 N N . HIS A 1 405 ? 59.926 28.978 -103.107 1.00 55.44 405 HIS A N 1
ATOM 2981 C CA . HIS A 1 405 ? 58.668 29.649 -103.451 1.00 55.44 405 HIS A CA 1
ATOM 2982 C C . HIS A 1 405 ? 58.904 31.144 -103.709 1.00 55.44 405 HIS A C 1
ATOM 2984 O O . HIS A 1 405 ? 59.564 31.820 -102.923 1.00 55.44 405 HIS A O 1
ATOM 2990 N N . ALA A 1 406 ? 58.345 31.681 -104.797 1.00 54.47 406 ALA A N 1
ATOM 2991 C CA . ALA A 1 406 ? 58.616 33.045 -105.265 1.00 54.47 406 ALA A CA 1
ATOM 2992 C C . ALA A 1 406 ? 57.938 34.165 -104.442 1.00 54.47 406 ALA A C 1
ATOM 2994 O O . ALA A 1 406 ? 58.109 35.339 -104.766 1.00 54.47 406 ALA A O 1
ATOM 2995 N N . ASN A 1 407 ? 57.158 33.837 -103.404 1.00 59.16 407 ASN A N 1
ATOM 2996 C CA . ASN A 1 407 ? 56.501 34.836 -102.556 1.00 59.16 407 ASN A CA 1
ATOM 2997 C C . ASN A 1 407 ? 56.242 34.292 -101.131 1.00 59.16 407 ASN A C 1
ATOM 2999 O O . ASN A 1 407 ? 55.245 33.588 -100.939 1.00 59.16 407 ASN A O 1
ATOM 3003 N N . PRO A 1 408 ? 57.143 34.527 -100.157 1.00 56.69 408 PRO A N 1
ATOM 3004 C CA . PRO A 1 408 ? 56.976 34.076 -98.772 1.00 56.69 408 PRO A CA 1
ATOM 3005 C C . PRO A 1 408 ? 56.066 35.018 -97.969 1.00 56.69 408 PRO A C 1
ATOM 3007 O O . PRO A 1 408 ? 56.119 36.238 -98.145 1.00 56.69 408 PRO A O 1
ATOM 3010 N N . GLN A 1 409 ? 55.259 34.473 -97.053 1.00 58.59 409 GLN A N 1
ATOM 3011 C CA . GLN A 1 409 ? 54.531 35.286 -96.074 1.00 58.59 409 GLN A CA 1
ATOM 3012 C C . GLN A 1 409 ? 55.365 35.456 -94.796 1.00 58.59 409 GLN A C 1
ATOM 3014 O O . GLN A 1 409 ? 56.214 34.633 -94.452 1.00 58.59 409 GLN A O 1
ATOM 3019 N N . VAL A 1 410 ? 55.151 36.565 -94.082 1.00 51.38 410 VAL A N 1
ATOM 3020 C CA . VAL A 1 410 ? 55.829 36.827 -92.803 1.00 51.38 410 VAL A CA 1
ATOM 3021 C C . VAL A 1 410 ? 55.425 35.743 -91.799 1.00 51.38 410 VAL A C 1
ATOM 3023 O O . VAL A 1 410 ? 54.265 35.679 -91.401 1.00 51.38 410 VAL A O 1
ATOM 3026 N N . GLY A 1 411 ? 56.388 34.913 -91.387 1.00 58.38 411 GLY A N 1
ATOM 3027 C CA . GLY A 1 411 ? 56.189 33.843 -90.401 1.00 58.38 411 GLY A CA 1
ATOM 3028 C C . GLY A 1 411 ? 56.456 32.419 -90.902 1.00 58.38 411 GLY A C 1
ATOM 3029 O O . GLY A 1 411 ? 56.393 31.495 -90.092 1.00 58.38 411 GLY A O 1
ATOM 3030 N N . ASP A 1 412 ? 56.786 32.230 -92.182 1.00 59.50 412 ASP A N 1
ATOM 3031 C CA . ASP A 1 412 ? 57.158 30.915 -92.716 1.00 59.50 412 ASP A CA 1
ATOM 3032 C C . ASP A 1 412 ? 58.539 30.469 -92.192 1.00 59.50 412 ASP A C 1
ATOM 3034 O O . ASP A 1 412 ? 59.541 31.169 -92.360 1.00 59.50 412 ASP A O 1
ATOM 3038 N N . ILE A 1 413 ? 58.609 29.285 -91.570 1.00 62.56 413 ILE A N 1
ATOM 3039 C CA . ILE A 1 413 ? 59.873 28.625 -91.204 1.00 62.56 413 ILE A CA 1
ATOM 3040 C C . ILE A 1 413 ? 60.280 27.713 -92.363 1.00 62.56 413 ILE A C 1
ATOM 3042 O O . ILE A 1 413 ? 59.617 26.711 -92.632 1.00 62.56 413 ILE A O 1
ATOM 3046 N N . TRP A 1 414 ? 61.382 28.051 -93.030 1.00 60.56 414 TRP A N 1
ATOM 3047 C CA . TRP A 1 414 ? 61.970 27.246 -94.099 1.00 60.56 414 TRP A CA 1
ATOM 3048 C C . TRP A 1 414 ? 63.065 26.354 -93.521 1.00 60.56 414 TRP A C 1
ATOM 3050 O O . TRP A 1 414 ? 63.996 26.848 -92.885 1.00 60.56 414 TRP A O 1
ATOM 3060 N N . ILE A 1 415 ? 62.968 25.047 -93.754 1.00 61.88 415 ILE A N 1
ATOM 3061 C CA . ILE A 1 415 ? 64.086 24.125 -93.552 1.00 61.88 415 ILE A CA 1
ATOM 3062 C C . ILE A 1 415 ? 64.649 23.842 -94.939 1.00 61.88 415 ILE A C 1
ATOM 3064 O O . ILE A 1 415 ? 63.991 23.200 -95.755 1.00 61.88 415 ILE A O 1
ATOM 3068 N N . ASP A 1 416 ? 65.840 24.366 -95.214 1.00 57.22 416 ASP A N 1
ATOM 3069 C CA . ASP A 1 416 ? 66.600 23.985 -96.398 1.00 57.22 416 ASP A CA 1
ATOM 3070 C C . ASP A 1 416 ? 67.054 22.532 -96.222 1.00 57.22 416 ASP A C 1
ATOM 3072 O O . ASP A 1 416 ? 67.843 22.218 -95.331 1.00 57.22 416 ASP A O 1
ATOM 3076 N N . THR A 1 417 ? 66.490 21.627 -97.019 1.00 58.88 417 THR A N 1
ATOM 3077 C CA . THR A 1 417 ? 66.868 20.209 -97.008 1.00 58.88 417 THR A CA 1
ATOM 3078 C C . THR A 1 417 ? 67.929 19.885 -98.058 1.00 58.88 417 THR A C 1
ATOM 3080 O O . THR A 1 417 ? 68.137 18.707 -98.348 1.00 58.88 417 THR A O 1
ATOM 3083 N N . SER A 1 418 ? 68.578 20.887 -98.664 1.00 59.75 418 SER A N 1
ATOM 3084 C CA . SER A 1 418 ? 69.742 20.649 -99.515 1.00 59.75 418 SER A CA 1
ATOM 3085 C C . SER A 1 418 ? 70.966 20.310 -98.652 1.00 59.75 418 SER A C 1
ATOM 3087 O O . SER A 1 418 ? 71.534 21.148 -97.957 1.00 59.75 418 SER A O 1
ATOM 3089 N N . THR A 1 419 ? 71.348 19.032 -98.660 1.00 53.16 419 THR A N 1
ATOM 3090 C CA . THR A 1 419 ? 72.751 18.621 -98.494 1.00 53.16 419 THR A CA 1
ATOM 3091 C C . THR A 1 419 ? 73.444 18.641 -99.839 1.00 53.16 419 THR A C 1
ATOM 3093 O O . THR A 1 419 ? 72.829 18.085 -100.782 1.00 53.16 419 THR A O 1
#